Protein 2YFA (pdb70)

Nearest PDB structures (foldseek):
  2yfb-assembly1_A  TM=1.003E+00  e=3.515E-27  Pseudomonas putida KT2440
  8f7n-assembly1_A-2  TM=3.898E-01  e=2.431E-02  Sinorhizobium meliloti
  6ewy-assembly1_A  TM=5.696E-01  e=7.325E-01  Mycobacterium tuberculosis H37Rv
  2yfb-assembly1_A  TM=9.983E-01  e=5.629E-27  Pseudomonas putida KT2440
  8f7n-assembly1_A-2  TM=3.908E-01  e=2.658E-02  Sinorhizobium meli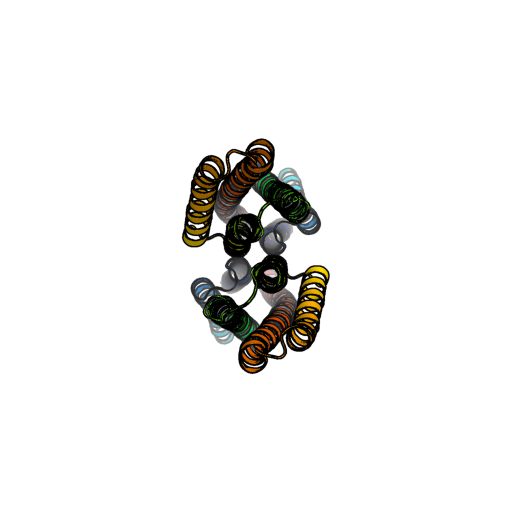loti

B-factor: mean 27.63, std 12.95, range [7.28, 84.02]

Radius of gyration: 29.27 Å; Cα contacts (8 Å, |Δi|>4): 441; chains: 2; bounding box: 97×42×32 Å

Solvent-accessible surface area: 22297 Å² total; per-residue (Å²): 108,90,57,18,42,32,0,29,102,0,42,92,18,9,26,58,1,61,14,2,20,8,67,2,20,32,31,71,0,61,104,113,16,11,62,53,1,84,52,72,4,80,45,0,23,154,26,22,52,120,0,38,94,40,4,158,32,116,105,2,59,139,29,0,37,48,0,16,104,14,5,65,40,5,87,125,6,9,58,114,0,85,95,4,22,55,42,13,60,64,3,100,104,42,5,56,67,14,4,82,147,0,33,110,2,0,62,26,0,10,114,45,2,45,78,115,134,65,58,51,61,65,31,15,54,23,19,35,58,2,4,118,14,32,26,54,9,5,69,3,20,3,48,2,46,15,4,34,28,72,76,40,72,70,47,30,90,38,0,35,153,93,0,66,43,4,12,55,77,6,56,71,11,37,160,94,18,88,95,25,62,84,69,0,59,65,4,11,79,5,2,64,41,5,53,75,1,2,90,104,8,70,75,4,22,50,88,14,80,72,1,68,58,58,2,83,102,21,6,66,33,1,44,125,59,1,64,38,0,36,95,25,12,63,148,176,131,58,30,47,34,0,35,84,0,41,109,16,8,20,48,1,64,16,1,20,9,68,2,22,35,34,75,2,60,102,112,15,10,59,53,0,90,53,72,7,74,49,0,19,150,25,24,54,120,0,40,93,38,5,154,33,115,100,1,59,141,28,0,37,46,0,16,105,15,6,67,40,6,87,131,6,6,60,65,0,83,98,4,23,58,43,16,73,62,3,81,101,40,5,58,68,13,4,85,146,1,45,118,0,1,53,40,0,8,122,54,8,75,72,141,128,62,57,60,58,65,35,10,57,31,25,54,38,1,4,153,14,31,21,54,12,10,64,3,18,4,50,1,45,14,3,31,31,69,72,38,69,73,50,31,89,36,0,34,148,88,0,68,42,5,12,59,70,6,79,80,7,36,192,95,8,99,96,31,71,86,75,0,66,56,7,12,78,4,2,63,40,5,52,70,0,2,90,100,9,71,74,4,22,51,65,16,82,60,0,68,57,68,2,83,102,22,7,68,31,1,30,121,58,1,44,39,0,40,79,32,17,66,144,159

Structure (mmCIF, N/CA/C/O backbone):
data_2YFA
#
_entry.id   2YFA
#
_cell.length_a   226.350
_cell.length_b   45.850
_cell.length_c   51.180
_cell.angle_alpha   90.00
_cell.angle_beta   95.81
_cell.angle_gamma   90.00
#
_symmetry.space_group_name_H-M   'C 1 2 1'
#
loop_
_entity.id
_entity.type
_entity.pdbx_description
1 polymer 'METHYL-ACCEPTING CHEMOTAXIS TRANSDUCER'
2 non-polymer '(2S)-2-hydroxybutanedioic acid'
3 non-polymer 'ACETATE ION'
4 non-polymer 'SULFATE ION'
5 non-polymer 'SODIUM ION'
6 water water
#
loop_
_atom_site.group_PDB
_atom_site.id
_atom_site.type_symbol
_atom_site.label_atom_id
_atom_site.label_alt_id
_atom_site.label_comp_id
_atom_site.label_asym_id
_atom_site.label_entity_id
_atom_site.label_seq_id
_atom_site.pdbx_PDB_ins_code
_atom_site.Cartn_x
_atom_site.Cartn_y
_atom_site.Cartn_z
_atom_site.occupancy
_atom_site.B_iso_or_equiv
_atom_site.auth_seq_id
_atom_site.auth_comp_id
_atom_site.auth_asym_id
_atom_site.auth_atom_id
_atom_site.pdbx_PDB_model_num
ATOM 1 N N . GLY A 1 18 ? -91.283 31.479 4.974 1.00 33.95 47 GLY A N 1
ATOM 2 C CA . GLY A 1 18 ? -90.201 30.875 5.730 1.00 36.89 47 GLY A CA 1
ATOM 3 C C . GLY A 1 18 ? -88.846 31.401 5.299 1.00 34.84 47 GLY A C 1
ATOM 4 O O . GLY A 1 18 ? -87.814 30.787 5.568 1.00 32.45 47 GLY A O 1
ATOM 5 N N . SER A 1 19 ? -88.850 32.551 4.634 1.00 35.76 48 SER A N 1
ATOM 6 C CA . SER A 1 19 ? -87.615 33.132 4.114 1.00 32.15 48 SER A CA 1
ATOM 7 C C . SER A 1 19 ? -86.660 33.559 5.236 1.00 30.16 48 SER A C 1
ATOM 8 O O . SER A 1 19 ? -85.448 33.380 5.132 1.00 29.53 48 SER A O 1
ATOM 11 N N . HIS A 1 20 ? -87.198 34.116 6.314 1.00 30.41 49 HIS A N 1
ATOM 12 C CA . HIS A 1 20 ? -86.352 34.503 7.438 1.00 29.00 49 HIS A CA 1
ATOM 13 C C . HIS A 1 20 ? -85.632 33.290 8.038 1.00 32.51 49 HIS A C 1
ATOM 14 O O . HIS A 1 20 ? -84.489 33.391 8.496 1.00 30.47 49 HIS A O 1
ATOM 21 N N . MET A 1 21 ? -86.283 32.134 8.025 1.00 30.14 50 MET A N 1
ATOM 22 C CA . MET A 1 21 ? -85.628 30.937 8.532 1.00 31.69 50 MET A CA 1
ATOM 23 C C . MET A 1 21 ? -84.445 30.603 7.619 1.00 32.25 50 MET A C 1
ATOM 24 O O . MET A 1 21 ? -83.380 30.193 8.080 1.00 29.00 50 MET A O 1
ATOM 29 N N . GLY A 1 22 ? -84.644 30.802 6.320 1.00 30.32 51 GLY A N 1
ATOM 30 C CA . GLY A 1 22 ? -83.581 30.663 5.349 1.00 30.13 51 GLY A CA 1
ATOM 31 C C . GLY A 1 22 ? -82.438 31.621 5.647 1.00 31.42 51 GLY A C 1
ATOM 32 O O . GLY A 1 22 ? -81.281 31.210 5.675 1.00 25.89 51 GLY A O 1
ATOM 33 N N . ASP A 1 23 ? -82.762 32.894 5.879 1.00 25.33 52 ASP A N 1
ATOM 34 C CA . ASP A 1 23 ? -81.741 33.905 6.180 1.00 26.88 52 ASP A CA 1
ATOM 35 C C . ASP A 1 23 ? -80.847 33.472 7.343 1.00 26.66 52 ASP A C 1
ATOM 36 O O . ASP A 1 23 ? -79.623 33.646 7.304 1.00 26.56 52 ASP A O 1
ATOM 41 N N . ILE A 1 24 ? -81.462 32.912 8.377 1.00 27.37 53 ILE A N 1
ATOM 42 C CA . ILE A 1 24 ? -80.714 32.445 9.532 1.00 26.44 53 ILE A CA 1
ATOM 43 C C . ILE A 1 24 ? -79.836 31.249 9.166 1.00 28.07 53 ILE A C 1
ATOM 44 O O . ILE A 1 24 ? -78.740 31.080 9.711 1.00 23.57 53 ILE A O 1
ATOM 49 N N . GLY A 1 25 ? -80.314 30.413 8.251 1.00 26.72 54 GLY A N 1
ATOM 50 C CA . GLY A 1 25 ? -79.485 29.348 7.708 1.00 27.07 54 GLY A CA 1
ATOM 51 C C . GLY A 1 25 ? -78.195 29.895 7.131 1.00 25.07 54 GLY A C 1
ATOM 52 O O . GLY A 1 25 ? -77.110 29.402 7.443 1.00 28.25 54 GLY A O 1
ATOM 53 N N . GLN A 1 26 ? -78.317 30.917 6.291 1.00 22.35 55 GLN A N 1
ATOM 54 C CA . GLN A 1 26 ? -77.166 31.564 5.678 1.00 22.37 55 GLN A CA 1
ATOM 55 C C . GLN A 1 26 ? -76.207 32.101 6.738 1.00 25.86 55 GLN A C 1
ATOM 56 O O . GLN A 1 26 ? -74.992 31.948 6.612 1.00 24.68 55 GLN A O 1
ATOM 62 N N . LEU A 1 27 ? -76.759 32.729 7.775 1.00 21.41 56 LEU A N 1
ATOM 63 C CA . LEU A 1 27 ? -75.954 33.256 8.875 1.00 21.81 56 LEU A CA 1
ATOM 64 C C . LEU A 1 27 ? -75.154 32.152 9.591 1.00 24.64 56 LEU A C 1
ATOM 65 O O . LEU A 1 27 ? -73.933 32.275 9.776 1.00 22.24 56 LEU A O 1
ATOM 70 N N . ASN A 1 28 ? -75.842 31.088 10.001 1.00 24.89 57 ASN A N 1
ATOM 71 C CA . ASN A 1 28 ? -75.196 29.970 10.705 1.00 28.36 57 ASN A CA 1
ATOM 72 C C . ASN A 1 28 ? -74.118 29.268 9.877 1.00 27.16 57 ASN A C 1
ATOM 73 O O . ASN A 1 28 ? -73.141 28.749 10.420 1.00 21.60 57 ASN A O 1
ATOM 78 N N . LYS A 1 29 ? -74.310 29.242 8.561 1.00 25.21 58 LYS A N 1
ATOM 79 C CA . LYS A 1 29 ? -73.304 28.711 7.650 1.00 27.00 58 LYS A CA 1
ATOM 80 C C . LYS A 1 29 ? -72.101 29.632 7.608 1.00 23.80 58 LYS A C 1
ATOM 81 O O . LYS A 1 29 ? -70.950 29.185 7.603 1.00 18.72 58 LYS A O 1
ATOM 87 N N . ASP A 1 30 ? -72.382 30.929 7.586 1.00 22.33 59 ASP A N 1
ATOM 88 C CA . ASP A 1 30 ? -71.340 31.939 7.592 1.00 21.22 59 ASP A CA 1
ATOM 89 C C . ASP A 1 30 ? -70.503 31.836 8.862 1.00 17.54 59 ASP A C 1
ATOM 90 O O . ASP A 1 30 ? -69.305 32.108 8.833 1.00 17.21 59 ASP A O 1
ATOM 95 N N . LEU A 1 31 ? -71.145 31.462 9.965 1.00 18.34 60 LEU A N 1
ATOM 96 C CA . LEU A 1 31 ? -70.455 31.321 11.246 1.00 21.38 60 LEU A CA 1
ATOM 97 C C . LEU A 1 31 ? -69.494 30.124 11.213 1.00 18.86 60 LEU A C 1
ATOM 98 O O . LEU A 1 31 ? -68.287 30.261 11.456 1.00 13.73 60 LEU A O 1
ATOM 103 N N . THR A 1 32 ? -70.031 28.949 10.905 1.00 22.00 61 THR A N 1
ATOM 104 C CA . THR A 1 32 ? -69.177 27.777 10.725 1.00 16.71 61 THR A CA 1
ATOM 105 C C . THR A 1 32 ? -67.997 28.120 9.833 1.00 15.50 61 THR A C 1
ATOM 106 O O . THR A 1 32 ? -66.835 27.844 10.175 1.00 14.85 61 THR A O 1
ATOM 110 N N . ASP A 1 33 ? -68.273 28.767 8.708 1.00 16.79 62 ASP A N 1
ATOM 111 C CA . ASP A 1 33 ? -67.209 29.089 7.764 1.00 15.50 62 ASP A CA 1
ATOM 112 C C . ASP A 1 33 ? -66.144 29.990 8.362 1.00 17.19 62 ASP A C 1
ATOM 113 O O . ASP A 1 33 ? -64.956 29.853 8.051 1.00 13.54 62 ASP A O 1
ATOM 118 N N . LEU A 1 34 ? -66.561 30.913 9.225 1.00 14.58 63 LEU A N 1
ATOM 119 C CA . LEU A 1 34 ? -65.599 31.788 9.882 1.00 13.09 63 LEU A CA 1
ATOM 120 C C . LEU A 1 34 ? -64.738 30.997 10.877 1.00 9.45 63 LEU A C 1
ATOM 121 O O . LEU A 1 34 ? -63.532 31.178 10.940 1.00 9.69 63 LEU A O 1
ATOM 126 N N . ARG A 1 35 ? -65.381 30.149 11.667 1.00 10.61 64 ARG A N 1
ATOM 127 C CA . ARG A 1 35 ? -64.675 29.326 12.639 1.00 9.97 64 ARG A CA 1
ATOM 128 C C . ARG A 1 35 ? -63.667 28.420 11.944 1.00 9.49 64 ARG A C 1
ATOM 129 O O . ARG A 1 35 ? -62.517 28.326 12.361 1.00 9.36 64 ARG A O 1
ATOM 137 N N . ILE A 1 36 ? -64.088 27.770 10.861 1.00 9.35 65 ILE A N 1
ATOM 138 C CA . ILE A 1 36 ? -63.140 26.951 10.095 1.00 9.77 65 ILE A CA 1
ATOM 139 C C . ILE A 1 36 ? -61.966 27.781 9.566 1.00 10.65 65 ILE A C 1
ATOM 140 O O . ILE A 1 36 ? -60.790 27.401 9.685 1.00 9.04 65 ILE A O 1
ATOM 145 N N . ALA A 1 37 ? -62.271 28.941 8.993 1.00 8.92 66 ALA A N 1
ATOM 146 C CA . ALA A 1 37 ? -61.233 29.824 8.469 1.00 11.00 66 ALA A CA 1
ATOM 147 C C . ALA A 1 37 ? -60.217 30.273 9.516 1.00 8.92 66 ALA A C 1
ATOM 148 O O . ALA A 1 37 ? -58.993 30.304 9.260 1.00 9.67 66 ALA A O 1
ATOM 150 N N . ARG A 1 38 ? -60.701 30.666 10.694 1.00 11.13 67 ARG A N 1
ATOM 151 C CA . ARG A 1 38 ? -59.773 31.089 11.734 1.00 9.23 67 ARG A CA 1
ATOM 152 C C . ARG A 1 38 ? -58.821 29.969 12.191 1.00 10.16 67 ARG A C 1
ATOM 153 O O . ARG A 1 38 ? -57.680 30.241 12.502 1.00 11.24 67 ARG A O 1
ATOM 161 N N . LEU A 1 39 ? -59.296 28.727 12.261 1.00 8.49 68 LEU A N 1
ATOM 162 C CA . LEU A 1 39 ? -58.422 27.606 12.591 1.00 9.76 68 LEU A CA 1
ATOM 163 C C . LEU A 1 39 ? -57.425 27.340 11.462 1.00 8.83 68 LEU A C 1
ATOM 164 O O . LEU A 1 39 ? -56.266 27.026 11.712 1.00 9.61 68 LEU A O 1
ATOM 169 N N . GLN A 1 40 ? -57.870 27.478 10.215 1.00 11.85 69 GLN A N 1
ATOM 170 C CA . GLN A 1 40 ? -56.947 27.349 9.083 1.00 10.92 69 GLN A CA 1
ATOM 171 C C . GLN A 1 40 ? -55.830 28.379 9.176 1.00 13.47 69 GLN A C 1
ATOM 172 O O . GLN A 1 40 ? -54.673 28.096 8.850 1.00 11.98 69 GLN A O 1
ATOM 178 N N . TYR A 1 41 ? -56.191 29.579 9.629 1.00 11.87 70 TYR A N 1
ATOM 179 C CA . TYR A 1 41 ? -55.244 30.668 9.790 1.00 12.35 70 TYR A CA 1
ATOM 180 C C . TYR A 1 41 ? -54.127 30.264 10.745 1.00 12.46 70 TYR A C 1
ATOM 181 O O . TYR A 1 41 ? -52.958 30.522 10.474 1.00 10.67 70 TYR A O 1
ATOM 190 N N . MET A 1 42 ? -54.469 29.583 11.843 1.00 8.44 71 MET A N 1
ATOM 191 C CA . MET A 1 42 ? -53.453 29.172 12.805 1.00 12.23 71 MET A CA 1
ATOM 192 C C . MET A 1 42 ? -52.590 28.048 12.250 1.00 12.51 71 MET A C 1
ATOM 193 O O . MET A 1 42 ? -51.368 27.988 12.474 1.00 11.88 71 MET A O 1
ATOM 198 N N . ILE A 1 43 ? -53.233 27.155 11.514 1.00 11.16 72 ILE A N 1
ATOM 199 C CA . ILE A 1 43 ? -52.512 26.042 10.889 1.00 10.74 72 ILE A CA 1
ATOM 200 C C . ILE A 1 43 ? -51.451 26.549 9.927 1.00 14.58 72 ILE A C 1
ATOM 201 O O . ILE A 1 43 ? -50.356 25.978 9.815 1.00 17.34 72 ILE A O 1
ATOM 206 N N . ALA A 1 44 ? -51.790 27.628 9.235 1.00 11.97 73 ALA A N 1
ATOM 207 C CA . ALA A 1 44 ? -50.889 28.287 8.299 1.00 16.33 73 ALA A CA 1
ATOM 208 C C . ALA A 1 44 ? -49.886 29.203 9.008 1.00 18.71 73 ALA A C 1
ATOM 209 O O . ALA A 1 44 ? -49.359 30.151 8.415 1.00 17.90 73 ALA A O 1
ATOM 211 N N . ASN A 1 45 ? -49.610 28.903 10.274 1.00 17.14 74 ASN A N 1
ATOM 212 C CA . ASN A 1 45 ? -48.651 29.680 11.060 1.00 21.32 74 ASN A CA 1
ATOM 213 C C . ASN A 1 45 ? -48.939 31.180 10.981 1.00 16.71 74 ASN A C 1
ATOM 214 O O . ASN A 1 45 ? -48.034 32.017 11.014 1.00 19.65 74 ASN A O 1
ATOM 219 N N . GLY A 1 46 ? -50.224 31.496 10.886 1.00 17.13 75 GLY A N 1
ATOM 220 C CA . GLY A 1 46 ? -50.717 32.855 10.965 1.00 14.81 75 GLY A CA 1
ATOM 221 C C . GLY A 1 46 ? -50.272 33.683 9.771 1.00 14.57 75 GLY A C 1
ATOM 222 O O . GLY A 1 46 ? -50.082 34.877 9.901 1.00 19.45 75 GLY A O 1
ATOM 223 N N . ASP A 1 47 ? -50.098 33.068 8.608 1.00 15.79 76 ASP A N 1
ATOM 224 C CA . ASP A 1 47 ? -49.512 33.845 7.503 1.00 18.53 76 ASP A CA 1
ATOM 225 C C . ASP A 1 47 ? -50.489 34.842 6.890 1.00 18.48 76 ASP A C 1
ATOM 226 O O . ASP A 1 47 ? -51.705 34.749 7.088 1.00 17.43 76 ASP A O 1
ATOM 231 N N . ASP A 1 48 ? -49.948 35.817 6.160 1.00 22.85 77 ASP A N 1
ATOM 232 C CA . ASP A 1 48 ? -50.743 36.940 5.660 1.00 20.66 77 ASP A CA 1
ATOM 233 C C . ASP A 1 48 ? -51.822 36.514 4.665 1.00 17.54 77 ASP A C 1
ATOM 234 O O . ASP A 1 48 ? -52.894 37.122 4.583 1.00 17.60 77 ASP A O 1
ATOM 239 N N . THR A 1 49 ? -51.542 35.470 3.896 1.00 18.21 78 THR A N 1
ATOM 240 C CA . THR A 1 49 ? -52.521 34.962 2.949 1.00 15.04 78 THR A CA 1
ATOM 241 C C . THR A 1 49 ? -53.744 34.388 3.658 1.00 18.83 78 THR A C 1
ATOM 242 O O . THR A 1 49 ? -54.891 34.679 3.297 1.00 17.48 78 THR A O 1
ATOM 246 N N . ALA A 1 50 ? -53.506 33.566 4.673 1.00 15.11 79 ALA A N 1
ATOM 247 C CA . ALA A 1 50 ? -54.613 32.987 5.412 1.00 16.95 79 ALA A CA 1
ATOM 248 C C . ALA A 1 50 ? -55.348 34.066 6.204 1.00 17.46 79 ALA A C 1
ATOM 249 O O . ALA A 1 50 ? -56.559 33.995 6.357 1.00 22.94 79 ALA A O 1
ATOM 251 N N . ALA A 1 51 ? -54.618 35.065 6.692 1.00 20.25 80 ALA A N 1
ATOM 252 C CA . ALA A 1 51 ? -55.246 36.171 7.427 1.00 23.03 80 ALA A CA 1
ATOM 253 C C . ALA A 1 51 ? -56.262 36.870 6.544 1.00 22.68 80 ALA A C 1
ATOM 254 O O . ALA A 1 51 ? -57.366 37.206 6.980 1.00 26.68 80 ALA A O 1
ATOM 256 N N . ALA A 1 52 ? -55.894 37.070 5.285 1.00 25.63 81 ALA A N 1
ATOM 257 C CA . ALA A 1 52 ? -56.819 37.653 4.323 1.00 25.40 81 ALA A CA 1
ATOM 258 C C . ALA A 1 52 ? -58.108 36.823 4.221 1.00 26.70 81 ALA A C 1
ATOM 259 O O . ALA A 1 52 ? -59.219 37.372 4.256 1.00 26.59 81 ALA A O 1
ATOM 261 N N . ASN A 1 53 ? -57.973 35.502 4.126 1.00 25.46 82 ASN A N 1
ATOM 262 C CA . ASN A 1 53 ? -59.147 34.631 4.011 1.00 21.66 82 ASN A CA 1
ATOM 263 C C . ASN A 1 53 ? -60.072 34.698 5.232 1.00 20.36 82 ASN A C 1
ATOM 264 O O . ASN A 1 53 ? -61.299 34.655 5.106 1.00 22.14 82 ASN A O 1
ATOM 269 N N . THR A 1 54 ? -59.469 34.759 6.410 1.00 19.92 83 THR A N 1
ATOM 270 C CA . THR A 1 54 ? -60.228 34.822 7.652 1.00 19.76 83 THR A CA 1
ATOM 271 C C . THR A 1 54 ? -60.985 36.149 7.718 1.00 19.85 83 THR A C 1
ATOM 272 O O . THR A 1 54 ? -62.180 36.191 8.008 1.00 19.52 83 THR A O 1
ATOM 276 N N . LEU A 1 55 ? -60.279 37.229 7.419 1.00 23.71 84 LEU A N 1
ATOM 277 C CA . LEU A 1 55 ? -60.891 38.555 7.388 1.00 22.48 84 LEU A CA 1
ATOM 278 C C . LEU A 1 55 ? -62.097 38.558 6.466 1.00 21.75 84 LEU A C 1
ATOM 279 O O . LEU A 1 55 ? -63.127 39.150 6.780 1.00 23.59 84 LEU A O 1
ATOM 284 N N . ALA A 1 56 ? -61.982 37.849 5.347 1.00 22.68 85 ALA A N 1
ATOM 285 C CA . ALA A 1 56 ? -63.081 37.691 4.404 1.00 20.06 85 ALA A CA 1
ATOM 286 C C . ALA A 1 56 ? -64.283 36.951 4.974 1.00 22.65 85 ALA A C 1
ATOM 287 O O . ALA A 1 56 ? -65.415 37.378 4.780 1.00 22.11 85 ALA A O 1
ATOM 289 N N . LYS A 1 57 ? -64.055 35.813 5.631 1.00 18.80 86 LYS A N 1
ATOM 290 C CA . LYS A 1 57 ? -65.155 35.068 6.233 1.00 18.43 86 LYS A CA 1
ATOM 291 C C . LYS A 1 57 ? -65.825 35.868 7.360 1.00 18.56 86 LYS A C 1
ATOM 292 O O . LYS A 1 57 ? -67.035 35.753 7.595 1.00 17.96 86 LYS A O 1
ATOM 298 N N . LEU A 1 58 ? -65.022 36.661 8.057 1.00 18.46 87 LEU A N 1
ATOM 299 C CA . LEU A 1 58 ? -65.525 37.519 9.122 1.00 17.08 87 LEU A CA 1
ATOM 300 C C . LEU A 1 58 ? -66.415 38.620 8.544 1.00 19.87 87 LEU A C 1
ATOM 301 O O . LEU A 1 58 ? -67.468 38.956 9.098 1.00 22.42 87 LEU A O 1
ATOM 306 N N . ASP A 1 59 ? -65.990 39.183 7.424 1.00 25.12 88 ASP A N 1
ATOM 307 C CA . ASP A 1 59 ? -66.763 40.241 6.783 1.00 25.02 88 ASP A CA 1
ATOM 308 C C . ASP A 1 59 ? -68.072 39.712 6.222 1.00 28.21 88 ASP A C 1
ATOM 309 O O . ASP A 1 59 ? -69.103 40.387 6.285 1.00 25.84 88 ASP A O 1
ATOM 314 N N . ALA A 1 60 ? -68.035 38.498 5.682 1.00 26.18 89 ALA A N 1
ATOM 315 C CA . ALA A 1 60 ? -69.240 37.873 5.159 1.00 24.78 89 ALA A CA 1
ATOM 316 C C . ALA A 1 60 ? -70.237 37.664 6.281 1.00 24.92 89 ALA A C 1
ATOM 317 O O . ALA A 1 60 ? -71.434 37.897 6.119 1.00 24.19 89 ALA A O 1
ATOM 319 N N . PHE A 1 61 ? -69.739 37.231 7.434 1.00 23.14 90 PHE A N 1
ATOM 320 C CA . PHE A 1 61 ? -70.602 36.980 8.578 1.00 23.34 90 PHE A CA 1
ATOM 321 C C . PHE A 1 61 ? -71.148 38.303 9.130 1.00 22.68 90 PHE A C 1
ATOM 322 O O . PHE A 1 61 ? -72.342 38.427 9.408 1.00 23.66 90 PHE A O 1
ATOM 330 N N . SER A 1 62 ? -70.270 39.290 9.267 1.00 20.65 91 SER A N 1
ATOM 331 C CA . SER A 1 62 ? -70.678 40.614 9.731 1.00 22.29 91 SER A CA 1
ATOM 332 C C . SER A 1 62 ? -71.707 41.255 8.788 1.00 24.21 91 SER A C 1
ATOM 333 O O . SER A 1 62 ? -72.694 41.836 9.246 1.00 23.07 91 SER A O 1
ATOM 336 N N . LYS A 1 63 ? -71.475 41.151 7.479 1.00 23.77 92 LYS A N 1
ATOM 337 C CA . LYS A 1 63 ? -72.379 41.744 6.487 1.00 23.28 92 LYS A CA 1
ATOM 338 C C . LYS A 1 63 ? -73.768 41.142 6.611 1.00 24.68 92 LYS A C 1
ATOM 339 O O . LYS A 1 63 ? -74.776 41.841 6.502 1.00 24.62 92 LYS A O 1
ATOM 345 N N . GLN A 1 64 ? -73.821 39.834 6.829 1.00 22.11 93 GLN A N 1
ATOM 346 C CA . GLN A 1 64 ? -75.101 39.146 6.962 1.00 20.77 93 GLN A CA 1
ATOM 347 C C . GLN A 1 64 ? -75.806 39.528 8.267 1.00 22.96 93 GLN A C 1
ATOM 348 O O . GLN A 1 64 ? -77.030 39.676 8.292 1.00 24.65 93 GLN A O 1
ATOM 354 N N . GLN A 1 65 ? -75.046 39.700 9.345 1.00 19.80 94 GLN A N 1
ATOM 355 C CA . GLN A 1 65 ? -75.638 40.184 10.601 1.00 23.77 94 GLN A CA 1
ATOM 356 C C . GLN A 1 65 ? -76.277 41.549 10.348 1.00 22.60 94 GLN A C 1
ATOM 357 O O . GLN A 1 65 ? -77.424 41.792 10.714 1.00 23.73 94 GLN A O 1
ATOM 363 N N . ALA A 1 66 ? -75.515 42.437 9.716 1.00 23.19 95 ALA A N 1
ATOM 364 C CA . ALA A 1 66 ? -75.985 43.792 9.426 1.00 23.06 95 ALA A CA 1
ATOM 365 C C . ALA A 1 66 ? -77.192 43.777 8.493 1.00 24.55 95 ALA A C 1
ATOM 366 O O . ALA A 1 66 ? -78.155 44.519 8.699 1.00 31.40 95 ALA A O 1
ATOM 368 N N . TYR A 1 67 ? -77.147 42.926 7.476 1.00 25.65 96 TYR A N 1
ATOM 369 C CA . TYR A 1 67 ? -78.271 42.774 6.550 1.00 23.86 96 TYR A CA 1
ATOM 370 C C . TYR A 1 67 ? -79.545 42.363 7.286 1.00 25.07 96 TYR A C 1
ATOM 371 O O . TYR A 1 67 ? -80.585 43.014 7.145 1.00 23.83 96 TYR A O 1
ATOM 380 N N . LEU A 1 68 ? -79.471 41.307 8.093 1.00 21.92 97 LEU A N 1
ATOM 381 C CA . LEU A 1 68 ? -80.662 40.845 8.810 1.00 23.19 97 LEU A CA 1
ATOM 382 C C . LEU A 1 68 ? -81.144 41.847 9.861 1.00 22.47 97 LEU A C 1
ATOM 383 O O . LEU A 1 68 ? -82.327 41.878 10.196 1.00 21.19 97 LEU A O 1
ATOM 388 N N . ALA A 1 69 ? -80.225 42.653 10.388 1.00 24.59 98 ALA A N 1
ATOM 389 C CA . ALA A 1 69 ? -80.605 43.688 11.357 1.00 21.76 98 ALA A CA 1
ATOM 390 C C . ALA A 1 69 ? -81.549 44.703 10.731 1.00 22.83 98 ALA A C 1
ATOM 391 O O . ALA A 1 69 ? -82.339 45.347 11.431 1.00 24.43 98 ALA A O 1
ATOM 393 N N . THR A 1 70 ? -81.481 44.842 9.409 1.00 23.84 99 THR A N 1
ATOM 394 C CA . THR A 1 70 ? -82.399 45.736 8.722 1.00 24.33 99 THR A CA 1
ATOM 395 C C . THR A 1 70 ? -83.720 45.073 8.335 1.00 25.78 99 THR A C 1
ATOM 396 O O . THR A 1 70 ? -84.724 45.764 8.176 1.00 28.32 99 THR A O 1
ATOM 400 N N . THR A 1 71 ? -83.725 43.749 8.176 1.00 23.34 100 THR A N 1
ATOM 401 C CA . THR A 1 71 ? -84.901 43.067 7.613 1.00 25.08 100 THR A CA 1
ATOM 402 C C . THR A 1 71 ? -85.771 42.340 8.635 1.00 26.58 100 THR A C 1
ATOM 403 O O . THR A 1 71 ? -86.976 42.190 8.428 1.00 28.29 100 THR A O 1
ATOM 407 N N . PHE A 1 72 ? -85.178 41.880 9.729 1.00 23.96 101 PHE A N 1
ATOM 408 C CA . PHE A 1 72 ? -85.989 41.303 10.798 1.00 22.69 101 PHE A CA 1
ATOM 409 C C . PHE A 1 72 ? -86.699 42.433 11.527 1.00 26.72 101 PHE A C 1
ATOM 410 O O . PHE A 1 72 ? -86.152 43.524 11.678 1.00 28.95 101 PHE A O 1
ATOM 418 N N . LYS A 1 73 ? -87.912 42.162 11.982 1.00 24.09 102 LYS A N 1
ATOM 419 C CA . LYS A 1 73 ? -88.787 43.214 12.472 1.00 24.61 102 LYS A CA 1
ATOM 420 C C . LYS A 1 73 ? -89.172 43.047 13.943 1.00 25.48 102 LYS A C 1
ATOM 421 O O . LYS A 1 73 ? -89.386 44.029 14.641 1.00 22.06 102 LYS A O 1
ATOM 427 N N . SER A 1 74 ? -89.268 41.811 14.416 1.00 24.95 103 SER A N 1
ATOM 428 C CA . SER A 1 74 ? -89.716 41.595 15.792 1.00 25.19 103 SER A CA 1
ATOM 429 C C . SER A 1 74 ? -88.665 42.052 16.807 1.00 26.60 103 SER A C 1
ATOM 430 O O . SER A 1 74 ? -87.474 41.792 16.642 1.00 25.47 103 SER A O 1
ATOM 433 N N . PRO A 1 75 ? -89.109 42.733 17.871 1.00 25.29 104 PRO A N 1
ATOM 434 C CA . PRO A 1 75 ? -88.161 43.272 18.848 1.00 27.25 104 PRO A CA 1
ATOM 435 C C . PRO A 1 75 ? -87.198 42.227 19.400 1.00 23.79 104 PRO A C 1
ATOM 436 O O . PRO A 1 75 ? -86.015 42.532 19.560 1.00 25.61 104 PRO A O 1
ATOM 440 N N . GLU A 1 76 ? -87.664 41.019 19.686 1.00 22.28 105 GLU A N 1
ATOM 441 C CA . GLU A 1 76 ? -86.745 40.068 20.293 1.00 27.21 105 GLU A CA 1
ATOM 442 C C . GLU A 1 76 ? -85.701 39.586 19.287 1.00 23.66 105 GLU A C 1
ATOM 443 O O . GLU A 1 76 ? -84.572 39.285 19.662 1.00 22.60 105 GLU A O 1
ATOM 449 N N . ASN A 1 77 ? -86.070 39.543 18.011 1.00 22.59 106 ASN A N 1
ATOM 450 C CA . ASN A 1 77 ? -85.119 39.177 16.963 1.00 21.26 106 ASN A CA 1
ATOM 451 C C . ASN A 1 77 ? -84.113 40.291 16.690 1.00 21.01 106 ASN A C 1
ATOM 452 O O . ASN A 1 77 ? -82.927 40.034 16.523 1.00 20.44 106 ASN A O 1
ATOM 457 N N . VAL A 1 78 ? -84.588 41.530 16.635 1.00 21.42 107 VAL A N 1
ATOM 458 C CA . VAL A 1 78 ? -83.692 42.642 16.355 1.00 20.73 107 VAL A CA 1
ATOM 459 C C . VAL A 1 78 ? -82.674 42.763 17.490 1.00 20.08 107 VAL A C 1
ATOM 460 O O . VAL A 1 78 ? -81.515 43.118 17.250 1.00 19.33 107 VAL A O 1
ATOM 464 N N . LYS A 1 79 ? -83.104 42.436 18.711 1.00 20.08 108 LYS A N 1
ATOM 465 C CA . LYS A 1 79 ? -82.227 42.502 19.874 1.00 24.03 108 LYS A CA 1
ATOM 466 C C . LYS A 1 79 ? -81.184 41.403 19.855 1.00 21.47 108 LYS A C 1
ATOM 467 O O . LYS A 1 79 ? -80.005 41.642 20.133 1.00 20.35 108 LYS A O 1
ATOM 473 N N . LEU A 1 80 ? -81.622 40.190 19.550 1.00 20.09 109 LEU A N 1
ATOM 474 C CA . LEU A 1 80 ? -80.690 39.080 19.416 1.00 19.01 109 LEU A CA 1
ATOM 475 C C . LEU A 1 80 ? -79.650 39.399 18.345 1.00 19.03 109 LEU A C 1
ATOM 476 O O . LEU A 1 80 ? -78.463 39.135 18.527 1.00 22.14 109 LEU A O 1
ATOM 481 N N . LEU A 1 81 ? -80.091 39.979 17.234 1.00 18.78 110 LEU A N 1
ATOM 482 C CA . LEU A 1 81 ? -79.156 40.407 16.196 1.00 20.16 110 LEU A CA 1
ATOM 483 C C . LEU A 1 81 ? -78.208 41.495 16.686 1.00 19.57 110 LEU A C 1
ATOM 484 O O . LEU A 1 81 ? -77.044 41.515 16.306 1.00 18.36 110 LEU A O 1
ATOM 489 N N . GLY A 1 82 ? -78.712 42.394 17.528 1.00 19.30 111 GLY A N 1
ATOM 490 C CA . GLY A 1 82 ? -77.870 43.388 18.165 1.00 16.24 111 GLY A CA 1
ATOM 491 C C . GLY A 1 82 ? -76.814 42.745 19.045 1.00 19.15 111 GLY A C 1
ATOM 492 O O . GLY A 1 82 ? -75.643 43.139 19.019 1.00 17.36 111 GLY A O 1
ATOM 493 N N . GLU A 1 83 ? -77.220 41.752 19.831 1.00 17.96 112 GLU A N 1
ATOM 494 C CA . GLU A 1 83 ? -76.272 41.038 20.680 1.00 17.42 112 GLU A CA 1
ATOM 495 C C . GLU A 1 83 ? -75.217 40.332 19.831 1.00 19.75 112 GLU A C 1
ATOM 496 O O . GLU A 1 83 ? -74.019 40.456 20.082 1.00 17.12 112 GLU A O 1
ATOM 502 N N . LEU A 1 84 ? -75.661 39.616 18.803 1.00 19.48 113 LEU A N 1
ATOM 503 C CA . LEU A 1 84 ? -74.727 38.991 17.871 1.00 20.32 113 LEU A CA 1
ATOM 504 C C . LEU A 1 84 ? -73.741 40.009 17.302 1.00 20.93 113 LEU A C 1
ATOM 505 O O . LEU A 1 84 ? -72.536 39.751 17.232 1.00 20.22 113 LEU A O 1
ATOM 510 N N . GLY A 1 85 ? -74.248 41.169 16.897 1.00 16.07 114 GLY A N 1
ATOM 511 C CA . GLY A 1 85 ? -73.392 42.244 16.414 1.00 17.76 114 GLY A CA 1
ATOM 512 C C . GLY A 1 85 ? -72.347 42.686 17.432 1.00 19.02 114 GLY A C 1
ATOM 513 O O . GLY A 1 85 ? -71.194 42.959 17.068 1.00 17.75 114 GLY A O 1
ATOM 514 N N . ASP A 1 86 ? -72.735 42.765 18.704 1.00 20.44 115 ASP A N 1
ATOM 515 C CA . ASP A 1 86 ? -71.774 43.119 19.763 1.00 20.14 115 ASP A CA 1
ATOM 516 C C . ASP A 1 86 ? -70.637 42.104 19.888 1.00 20.68 115 ASP A C 1
ATOM 517 O O . ASP A 1 86 ? -69.473 42.464 20.050 1.00 18.31 115 ASP A O 1
ATOM 522 N N . THR A 1 87 ? -70.976 40.828 19.820 1.00 17.98 116 THR A N 1
ATOM 523 C CA . THR A 1 87 ? -69.944 39.797 19.905 1.00 20.18 116 THR A CA 1
ATOM 524 C C . THR A 1 87 ? -69.034 39.804 18.672 1.00 20.14 116 THR A C 1
ATOM 525 O O . THR A 1 87 ? -67.823 39.552 18.766 1.00 18.54 116 THR A O 1
ATOM 529 N N . ILE A 1 88 ? -69.621 40.087 17.517 1.00 19.24 117 ILE A N 1
ATOM 530 C CA . ILE A 1 88 ? -68.841 40.241 16.293 1.00 17.01 117 ILE A CA 1
ATOM 531 C C . ILE A 1 88 ? -67.835 41.381 16.427 1.00 20.62 117 ILE A C 1
ATOM 532 O O . ILE A 1 88 ? -66.688 41.248 16.019 1.00 17.34 117 ILE A O 1
ATOM 537 N N . SER A 1 89 ? -68.251 42.490 17.034 1.00 18.62 118 SER A N 1
ATOM 538 C CA . SER A 1 89 ? -67.313 43.566 17.340 1.00 22.46 118 SER A CA 1
ATOM 539 C C . SER A 1 89 ? -66.173 43.120 18.267 1.00 18.27 118 SER A C 1
ATOM 540 O O . SER A 1 89 ? -65.019 43.513 18.077 1.00 21.83 118 SER A O 1
ATOM 543 N N . ALA A 1 90 ? -66.490 42.313 19.273 1.00 18.45 119 ALA A N 1
ATOM 544 C CA . ALA A 1 90 ? -65.468 41.825 20.198 1.00 19.23 119 ALA A CA 1
ATOM 545 C C . ALA A 1 90 ? -64.538 40.836 19.492 1.00 19.06 119 ALA A C 1
ATOM 546 O O . ALA A 1 90 ? -63.319 40.861 19.661 1.00 18.94 119 ALA A O 1
ATOM 548 N N . TYR A 1 91 ? -65.135 39.970 18.689 1.00 19.56 120 TYR A N 1
ATOM 549 C CA . TYR A 1 91 ? -64.369 39.012 17.905 1.00 19.59 120 TYR A CA 1
ATOM 550 C C . TYR A 1 91 ? -63.377 39.718 16.971 1.00 17.80 120 TYR A C 1
ATOM 551 O O . TYR A 1 91 ? -62.224 39.304 16.872 1.00 15.84 120 TYR A O 1
ATOM 560 N N . LYS A 1 92 ? -63.803 40.793 16.301 1.00 17.82 121 LYS A N 1
ATOM 561 C CA . LYS A 1 92 ? -62.891 41.524 15.412 1.00 19.04 121 LYS A CA 1
ATOM 562 C C . LYS A 1 92 ? -61.679 42.049 16.165 1.00 20.17 121 LYS A C 1
ATOM 563 O O . LYS A 1 92 ? -60.576 42.083 15.631 1.00 17.25 121 LYS A O 1
ATOM 569 N N . LEU A 1 93 ? -61.890 42.465 17.409 1.00 17.67 122 LEU A N 1
ATOM 570 C CA . LEU A 1 93 ? -60.792 42.973 18.232 1.00 18.26 122 LEU A CA 1
ATOM 571 C C . LEU A 1 93 ? -59.839 41.856 18.683 1.00 15.95 122 LEU A C 1
ATOM 572 O O . LEU A 1 93 ? -58.610 42.027 18.715 1.00 15.26 122 LEU A O 1
ATOM 577 N N . SER A 1 94 ? -60.406 40.719 19.060 1.00 16.85 123 SER A N 1
ATOM 578 C CA . SER A 1 94 ? -59.588 39.573 19.427 1.00 14.76 123 SER A CA 1
ATOM 579 C C . SER A 1 94 ? -58.797 39.068 18.222 1.00 16.10 123 SER A C 1
ATOM 580 O O . SER A 1 94 ? -57.617 38.718 18.346 1.00 15.41 123 SER A O 1
ATOM 583 N N . LEU A 1 95 ? -59.435 39.055 17.056 1.00 12.26 124 LEU A N 1
ATOM 584 C CA . LEU A 1 95 ? -58.763 38.587 15.845 1.00 18.08 124 LEU A CA 1
ATOM 585 C C . LEU A 1 95 ? -57.628 39.544 15.482 1.00 19.41 124 LEU A C 1
ATOM 586 O O . LEU A 1 95 ? -56.532 39.113 15.115 1.00 12.81 124 LEU A O 1
ATOM 591 N N . ASN A 1 96 ? -57.876 40.850 15.615 1.00 16.64 125 ASN A N 1
ATOM 592 C CA . ASN A 1 96 ? -56.798 41.824 15.443 1.00 17.31 125 ASN A CA 1
ATOM 593 C C . ASN A 1 96 ? -55.611 41.566 16.374 1.00 15.22 125 ASN A C 1
ATOM 594 O O . ASN A 1 96 ? -54.461 41.736 15.990 1.00 16.06 125 ASN A O 1
ATOM 599 N N . LYS A 1 97 ? -55.886 41.177 17.616 1.00 16.80 126 LYS A N 1
ATOM 600 C CA . LYS A 1 97 ? -54.807 40.925 18.567 1.00 17.67 126 LYS A CA 1
ATOM 601 C C . LYS A 1 97 ? -54.015 39.696 18.156 1.00 16.28 126 LYS A C 1
ATOM 602 O O . LYS A 1 97 ? -52.785 39.684 18.266 1.00 14.68 126 LYS A O 1
ATOM 608 N N . MET A 1 98 ? -54.715 38.673 17.671 1.00 14.38 127 MET A N 1
ATOM 609 C CA . MET A 1 98 ? -54.023 37.474 17.184 1.00 11.05 127 MET A CA 1
ATOM 610 C C . MET A 1 98 ? -53.119 37.845 16.014 1.00 15.78 127 MET A C 1
ATOM 611 O O . MET A 1 98 ? -51.959 37.433 15.949 1.00 13.50 127 MET A O 1
ATOM 616 N N . ARG A 1 99 ? -53.651 38.635 15.089 1.00 13.63 128 ARG A N 1
ATOM 617 C CA . ARG A 1 99 ? -52.850 39.066 13.948 1.00 16.79 128 ARG A CA 1
ATOM 618 C C . ARG A 1 99 ? -51.622 39.849 14.366 1.00 16.40 128 ARG A C 1
ATOM 619 O O . ARG A 1 99 ? -50.533 39.624 13.836 1.00 13.97 128 ARG A O 1
ATOM 627 N N . GLN A 1 100 ? -51.786 40.805 15.282 1.00 12.12 129 GLN A N 1
ATOM 628 C CA . GLN A 1 100 ? -50.617 41.501 15.815 1.00 15.02 129 GLN A CA 1
ATOM 629 C C . GLN A 1 100 ? -49.645 40.522 16.456 1.00 13.89 129 GLN A C 1
ATOM 630 O O . GLN A 1 100 ? -48.425 40.717 16.444 1.00 12.54 129 GLN A O 1
ATOM 636 N N . GLY A 1 101 ? -50.203 39.483 17.052 1.00 14.06 130 GLY A N 1
ATOM 637 C CA . GLY A 1 101 ? -49.395 38.501 17.736 1.00 15.72 130 GLY A CA 1
ATOM 638 C C . GLY A 1 101 ? -48.535 37.808 16.713 1.00 12.34 130 GLY A C 1
ATOM 639 O O . GLY A 1 101 ? -47.339 37.692 16.904 1.00 12.25 130 GLY A O 1
ATOM 640 N N . TYR A 1 102 ? -49.144 37.356 15.616 1.00 14.42 131 TYR A N 1
ATOM 641 C CA . TYR A 1 102 ? -48.374 36.632 14.604 1.00 15.83 131 TYR A CA 1
ATOM 642 C C . TYR A 1 102 ? -47.310 37.509 13.962 1.00 16.13 131 TYR A C 1
ATOM 643 O O . TYR A 1 102 ? -46.186 37.058 13.723 1.00 17.85 131 TYR A O 1
ATOM 652 N N . ASP A 1 103 ? -47.656 38.762 13.675 1.00 17.44 132 ASP A N 1
ATOM 653 C CA . ASP A 1 103 ? -46.657 39.710 13.176 1.00 16.77 132 ASP A CA 1
ATOM 654 C C . ASP A 1 103 ? -45.466 39.800 14.132 1.00 18.39 132 ASP A C 1
ATOM 655 O O . ASP A 1 103 ? -44.312 39.879 13.696 1.00 20.21 132 ASP A O 1
ATOM 660 N N . ALA A 1 104 ? -45.739 39.799 15.432 1.00 17.26 133 ALA A N 1
ATOM 661 C CA . ALA A 1 104 ? -44.671 39.924 16.422 1.00 16.75 133 ALA A CA 1
ATOM 662 C C . ALA A 1 104 ? -43.781 38.683 16.486 1.00 16.29 133 ALA A C 1
ATOM 663 O O . ALA A 1 104 ? -42.568 38.801 16.690 1.00 14.84 133 ALA A O 1
ATOM 665 N N . THR A 1 105 ? -44.366 37.495 16.320 1.00 14.94 134 THR A N 1
ATOM 666 C CA . THR A 1 105 ? -43.529 36.293 16.247 1.00 14.95 134 THR A CA 1
ATOM 667 C C . THR A 1 105 ? -42.648 36.335 14.999 1.00 16.69 134 THR A C 1
ATOM 668 O O . THR A 1 105 ? -41.464 35.976 15.053 1.00 14.91 134 THR A O 1
ATOM 672 N N . ARG A 1 106 ? -43.218 36.772 13.876 1.00 16.51 135 ARG A N 1
ATOM 673 C CA . ARG A 1 106 ? -42.422 36.940 12.666 1.00 15.54 135 ARG A CA 1
ATOM 674 C C . ARG A 1 106 ? -41.278 37.936 12.885 1.00 18.95 135 ARG A C 1
ATOM 675 O O . ARG A 1 106 ? -40.123 37.630 12.579 1.00 19.48 135 ARG A O 1
ATOM 683 N N . ALA A 1 107 ? -41.588 39.109 13.432 1.00 16.19 136 ALA A N 1
ATOM 684 C CA . ALA A 1 107 ? -40.554 40.115 13.699 1.00 17.37 136 ALA A CA 1
ATOM 685 C C . ALA A 1 107 ? -39.493 39.565 14.633 1.00 17.05 136 ALA A C 1
ATOM 686 O O . ALA A 1 107 ? -38.302 39.803 14.441 1.00 15.38 136 ALA A O 1
ATOM 688 N N . ALA A 1 108 ? -39.922 38.820 15.653 1.00 13.39 137 ALA A N 1
ATOM 689 C CA . ALA A 1 108 ? -38.970 38.249 16.592 1.00 14.92 137 ALA A CA 1
ATOM 690 C C . ALA A 1 108 ? -38.048 37.260 15.888 1.00 14.50 137 ALA A C 1
ATOM 691 O O . ALA A 1 108 ? -36.843 37.246 16.131 1.00 16.81 137 ALA A O 1
ATOM 693 N N . ARG A 1 109 ? -38.617 36.422 15.032 1.00 12.84 138 ARG A N 1
ATOM 694 C CA . ARG A 1 109 ? -37.816 35.433 14.312 1.00 18.70 138 ARG A CA 1
ATOM 695 C C . ARG A 1 109 ? -36.785 36.124 13.412 1.00 18.84 138 ARG A C 1
ATOM 696 O O . ARG A 1 109 ? -35.604 35.759 13.405 1.00 19.14 138 ARG A O 1
ATOM 704 N N . VAL A 1 110 ? -37.222 37.155 12.694 1.00 15.62 139 VAL A N 1
ATOM 705 C CA . VAL A 1 110 ? -36.311 37.960 11.888 1.00 16.79 139 VAL A CA 1
ATOM 706 C C . VAL A 1 110 ? -35.183 38.536 12.746 1.00 18.98 139 VAL A C 1
ATOM 707 O O . VAL A 1 110 ? -34.010 38.499 12.363 1.00 17.58 139 VAL A O 1
ATOM 711 N N . SER A 1 111 ? -35.540 39.063 13.913 1.00 18.74 140 SER A N 1
ATOM 712 C CA . SER A 1 111 ? -34.553 39.634 14.822 1.00 17.21 140 SER A CA 1
ATOM 713 C C . SER A 1 111 ? -33.588 38.575 15.373 1.00 19.13 140 SER A C 1
ATOM 714 O O . SER A 1 111 ? -32.387 38.823 15.505 1.00 17.70 140 SER A O 1
ATOM 717 N N . MET A 1 112 ? -34.111 37.396 15.699 1.00 17.51 141 MET A N 1
ATOM 718 C CA . MET A 1 112 ? -33.252 36.304 16.170 1.00 21.27 141 MET A CA 1
ATOM 719 C C . MET A 1 112 ? -32.235 35.875 15.100 1.00 18.33 141 MET A C 1
ATOM 720 O O . MET A 1 112 ? -31.044 35.662 15.388 1.00 16.67 141 MET A O 1
ATOM 725 N N . ASP A 1 113 ? -32.694 35.751 13.860 1.00 18.58 142 ASP A N 1
ATOM 726 C CA . ASP A 1 113 ? -31.803 35.304 12.791 1.00 22.22 142 ASP A CA 1
ATOM 727 C C . ASP A 1 113 ? -30.656 36.293 12.596 1.00 23.83 142 ASP A C 1
ATOM 728 O O . ASP A 1 113 ? -29.484 35.910 12.559 1.00 21.96 142 ASP A O 1
ATOM 733 N N . SER A 1 114 ? -30.999 37.572 12.483 1.00 23.13 143 SER A N 1
ATOM 734 C CA . SER A 1 114 ? -29.984 38.608 12.279 1.00 23.31 143 SER A CA 1
ATOM 735 C C . SER A 1 114 ? -29.033 38.762 13.481 1.00 24.87 143 SER A C 1
ATOM 736 O O . SER A 1 114 ? -27.820 38.945 13.306 1.00 23.24 143 SER A O 1
ATOM 739 N N . SER A 1 115 ? -29.570 38.680 14.696 1.00 20.26 144 SER A N 1
ATOM 740 C CA . SER A 1 115 ? -28.717 38.766 15.880 1.00 19.39 144 SER A CA 1
ATOM 741 C C . SER A 1 115 ? -27.749 37.586 15.975 1.00 21.82 144 SER A C 1
ATOM 742 O O . SER A 1 115 ? -26.573 37.752 16.350 1.00 20.53 144 SER A O 1
ATOM 745 N N . ALA A 1 116 ? -28.226 36.403 15.600 1.00 20.65 145 ALA A N 1
ATOM 746 C CA . ALA A 1 116 ? -27.391 35.203 15.621 1.00 23.01 145 ALA A CA 1
ATOM 747 C C . ALA A 1 116 ? -26.250 35.297 14.616 1.00 24.73 145 ALA A C 1
ATOM 748 O O . ALA A 1 116 ? -25.102 34.951 14.926 1.00 23.14 145 ALA A O 1
ATOM 750 N N . ILE A 1 117 ? -26.576 35.752 13.410 1.00 24.13 146 ILE A N 1
ATOM 751 C CA . ILE A 1 117 ? -25.592 35.911 12.342 1.00 27.43 146 ILE A CA 1
ATOM 752 C C . ILE A 1 117 ? -24.525 36.923 12.739 1.00 27.78 146 ILE A C 1
ATOM 753 O O . ILE A 1 117 ? -23.331 36.697 12.530 1.00 28.26 146 ILE A O 1
ATOM 758 N N . ARG A 1 118 ? -24.963 38.037 13.321 1.00 26.76 147 ARG A N 1
ATOM 759 C CA . ARG A 1 118 ? -24.041 39.046 13.828 1.00 27.12 147 ARG A CA 1
ATOM 760 C C . ARG A 1 118 ? -23.114 38.459 14.896 1.00 28.24 147 ARG A C 1
ATOM 761 O O . ARG A 1 118 ? -21.914 38.732 14.911 1.00 25.10 147 ARG A O 1
ATOM 769 N N . ALA A 1 119 ? -23.669 37.643 15.785 1.00 24.76 148 ALA A N 1
ATOM 770 C CA . ALA A 1 119 ? -22.874 37.000 16.827 1.00 23.65 148 ALA A CA 1
ATOM 771 C C . ALA A 1 119 ? -21.815 36.081 16.228 1.00 27.70 148 ALA A C 1
ATOM 772 O O . ALA A 1 119 ? -20.644 36.127 16.617 1.00 28.13 148 ALA A O 1
ATOM 774 N N . ASP A 1 120 ? -22.228 35.243 15.283 1.00 27.96 149 ASP A N 1
ATOM 775 C CA . ASP A 1 120 ? -21.308 34.288 14.687 1.00 29.11 149 ASP A CA 1
ATOM 776 C C . ASP A 1 120 ? -20.212 35.019 13.912 1.00 30.41 149 ASP A C 1
ATOM 777 O O . ASP A 1 120 ? -19.036 34.668 14.004 1.00 32.86 149 ASP A O 1
ATOM 782 N N . GLN A 1 121 ? -20.596 36.048 13.165 1.00 27.87 150 GLN A N 1
ATOM 783 C CA . GLN A 1 121 ? -19.620 36.830 12.413 1.00 32.63 150 GLN A CA 1
ATOM 784 C C . GLN A 1 121 ? -18.582 37.490 13.316 1.00 33.52 150 GLN A C 1
ATOM 785 O O . GLN A 1 121 ? -17.417 37.610 12.941 1.00 36.34 150 GLN A O 1
ATOM 791 N N . ALA A 1 122 ? -19.004 37.922 14.502 1.00 35.29 151 ALA A N 1
ATOM 792 C CA . ALA A 1 122 ? -18.078 38.505 15.473 1.00 33.48 151 ALA A CA 1
ATOM 793 C C . ALA A 1 122 ? -17.047 37.478 15.940 1.00 38.44 151 ALA A C 1
ATOM 794 O O . ALA A 1 122 ? -15.877 37.805 16.141 1.00 38.17 151 ALA A O 1
ATOM 796 N N . MET A 1 123 ? -17.484 36.235 16.114 1.00 35.17 152 MET A N 1
ATOM 797 C CA . MET A 1 123 ? -16.576 35.166 16.513 1.00 35.08 152 MET A CA 1
ATOM 798 C C . MET A 1 123 ? -15.728 34.730 15.328 1.00 39.98 152 MET A C 1
ATOM 799 O O . MET A 1 123 ? -14.573 34.337 15.486 1.00 40.08 152 MET A O 1
ATOM 804 N N . ASP A 1 124 ? -16.323 34.786 14.142 1.00 38.19 153 ASP A N 1
ATOM 805 C CA . ASP A 1 124 ? -15.632 34.451 12.909 1.00 40.09 153 ASP A CA 1
ATOM 806 C C . ASP A 1 124 ? -14.459 35.404 12.700 1.00 44.65 153 ASP A C 1
ATOM 807 O O . ASP A 1 124 ? -13.338 34.977 12.416 1.00 44.67 153 ASP A O 1
ATOM 812 N N . ALA A 1 125 ? -14.727 36.698 12.848 1.00 40.21 154 ALA A N 1
ATOM 813 C CA . ALA A 1 125 ? -13.703 37.719 12.659 1.00 45.20 154 ALA A CA 1
ATOM 814 C C . ALA A 1 125 ? -12.618 37.588 13.718 1.00 46.44 154 ALA A C 1
ATOM 815 O O . ALA A 1 125 ? -11.440 37.824 13.454 1.00 47.06 154 ALA A O 1
ATOM 817 N N . LEU A 1 126 ? -13.030 37.214 14.922 1.00 41.46 155 LEU A N 1
ATOM 818 C CA . LEU A 1 126 ? -12.105 37.054 16.034 1.00 43.31 155 LEU A CA 1
ATOM 819 C C . LEU A 1 126 ? -11.177 35.856 15.836 1.00 44.94 155 LEU A C 1
ATOM 820 O O . LEU A 1 126 ? -9.981 35.943 16.105 1.00 45.57 155 LEU A O 1
ATOM 825 N N . SER A 1 127 ? -11.731 34.744 15.361 1.00 43.27 156 SER A N 1
ATOM 826 C CA . SER A 1 127 ? -10.952 33.528 15.135 1.00 46.50 156 SER A CA 1
ATOM 827 C C . SER A 1 127 ? -9.890 33.720 14.056 1.00 51.03 156 SER A C 1
ATOM 828 O O . SER A 1 127 ? -8.778 33.203 14.174 1.00 51.96 156 SER A O 1
ATOM 831 N N . GLN A 1 128 ? -10.232 34.454 13.000 1.00 48.49 157 GLN A N 1
ATOM 832 C CA . GLN A 1 128 ? -9.278 34.699 11.923 1.00 51.97 157 GLN A CA 1
ATOM 833 C C . GLN A 1 128 ? -8.312 35.823 12.294 1.00 53.97 157 GLN A C 1
ATOM 834 O O . GLN A 1 128 ? -7.243 35.955 11.696 1.00 55.04 157 GLN A O 1
ATOM 840 N N . GLU A 1 129 ? -8.692 36.625 13.286 1.00 51.85 158 GLU A N 1
ATOM 841 C CA . GLU A 1 129 ? -7.792 37.620 13.857 1.00 51.67 158 GLU A CA 1
ATOM 842 C C . GLU A 1 129 ? -6.729 36.941 14.717 1.00 56.43 158 GLU A C 1
ATOM 843 O O . GLU A 1 129 ? -5.624 37.461 14.877 1.00 54.39 158 GLU A O 1
ATOM 849 N N . VAL A 1 130 ? -7.074 35.781 15.270 1.00 52.37 159 VAL A N 1
ATOM 850 C CA . VAL A 1 130 ? -6.133 34.984 16.057 1.00 55.31 159 VAL A CA 1
ATOM 851 C C . VAL A 1 130 ? -5.255 34.120 15.154 1.00 56.38 159 VAL A C 1
ATOM 852 O O . VAL A 1 130 ? -4.041 34.047 15.347 1.00 57.63 159 VAL A O 1
ATOM 856 N N . MET A 1 131 ? -5.874 33.474 14.168 1.00 56.90 160 MET A N 1
ATOM 857 C CA . MET A 1 131 ? -5.144 32.686 13.176 1.00 57.26 160 MET A CA 1
ATOM 858 C C . MET A 1 131 ? -4.139 33.550 12.422 1.00 58.08 160 MET A C 1
ATOM 859 O O . MET A 1 131 ? -3.187 33.042 11.829 1.00 61.21 160 MET A O 1
ATOM 864 N N . ALA A 1 132 ? -4.365 34.858 12.444 1.00 56.38 161 ALA A N 1
ATOM 865 C CA . ALA A 1 132 ? -3.480 35.799 11.773 1.00 60.65 161 ALA A CA 1
ATOM 866 C C . ALA A 1 132 ? -2.330 36.234 12.679 1.00 60.35 161 ALA A C 1
ATOM 867 O O . ALA A 1 132 ? -1.230 36.511 12.200 1.00 62.60 161 ALA A O 1
ATOM 869 N N . ARG A 1 133 ? -2.585 36.288 13.985 1.00 57.29 162 ARG A N 1
ATOM 870 C CA . ARG A 1 133 ? -1.579 36.754 14.941 1.00 60.76 162 ARG A CA 1
ATOM 871 C C . ARG A 1 133 ? -0.325 35.879 14.953 1.00 61.73 162 ARG A C 1
ATOM 872 O O . ARG A 1 133 ? -0.398 34.669 14.733 1.00 60.14 162 ARG A O 1
ATOM 880 N N . PRO A 1 134 ? 0.836 36.499 15.219 1.00 67.85 163 PRO A N 1
ATOM 881 C CA . PRO A 1 134 ? 2.144 35.839 15.139 1.00 65.27 163 PRO A CA 1
ATOM 882 C C . PRO A 1 134 ? 2.583 35.211 16.462 1.00 60.36 163 PRO A C 1
ATOM 883 O O . PRO A 1 134 ? 3.764 34.894 16.621 1.00 59.02 163 PRO A O 1
ATOM 887 N N . GLU A 1 135 ? 1.643 35.026 17.385 1.00 56.01 164 GLU A N 1
ATOM 888 C CA . GLU A 1 135 ? 1.952 34.550 18.729 1.00 50.60 164 GLU A CA 1
ATOM 889 C C . GLU A 1 135 ? 2.217 33.047 18.762 1.00 45.53 164 GLU A C 1
ATOM 890 O O . GLU A 1 135 ? 2.131 32.370 17.738 1.00 49.76 164 GLU A O 1
ATOM 896 N N . ALA A 1 136 ? 2.536 32.529 19.944 1.00 43.32 165 ALA A N 1
ATOM 897 C CA . ALA A 1 136 ? 2.846 31.111 20.096 1.00 40.01 165 ALA A CA 1
ATOM 898 C C . ALA A 1 136 ? 1.681 30.227 19.660 1.00 45.32 165 ALA A C 1
ATOM 899 O O . ALA A 1 136 ? 0.521 30.530 19.949 1.00 40.75 165 ALA A O 1
ATOM 901 N N . ASP A 1 137 ? 2.002 29.133 18.972 1.00 38.42 166 ASP A N 1
ATOM 902 C CA . ASP A 1 137 ? 1.003 28.176 18.508 1.00 43.86 166 ASP A CA 1
ATOM 903 C C . ASP A 1 137 ? 0.177 27.598 19.651 1.00 42.92 166 ASP A C 1
ATOM 904 O O . ASP A 1 137 ? -1.040 27.464 19.536 1.00 40.37 166 ASP A O 1
ATOM 909 N N . SER A 1 138 ? 0.842 27.245 20.747 1.00 41.14 167 SER A N 1
ATOM 910 C CA . SER A 1 138 ? 0.147 26.698 21.908 1.00 39.20 167 SER A CA 1
ATOM 911 C C . SER A 1 138 ? -0.865 27.708 22.455 1.00 40.06 167 SER A C 1
ATOM 912 O O . SER A 1 138 ? -1.938 27.333 22.929 1.00 38.87 167 SER A O 1
ATOM 915 N N . VAL A 1 139 ? -0.516 28.989 22.383 1.00 39.14 168 VAL A N 1
ATOM 916 C CA . VAL A 1 139 ? -1.416 30.056 22.802 1.00 39.55 168 VAL A CA 1
ATOM 917 C C . VAL A 1 139 ? -2.592 30.190 21.830 1.00 41.51 168 VAL A C 1
ATOM 918 O O . VAL A 1 139 ? -3.748 30.275 22.256 1.00 38.22 168 VAL A O 1
ATOM 922 N N . ARG A 1 140 ? -2.291 30.205 20.531 1.00 39.81 169 ARG A N 1
ATOM 923 C CA . ARG A 1 140 ? -3.326 30.294 19.499 1.00 42.97 169 ARG A CA 1
ATOM 924 C C . ARG A 1 140 ? -4.289 29.110 19.575 1.00 42.44 169 ARG A C 1
ATOM 925 O O . ARG A 1 140 ? -5.498 29.270 19.382 1.00 38.98 169 ARG A O 1
ATOM 933 N N . LEU A 1 141 ? -3.742 27.928 19.855 1.00 38.79 170 LEU A N 1
ATOM 934 C CA . LEU A 1 141 ? -4.535 26.708 19.963 1.00 41.03 170 LEU A CA 1
ATOM 935 C C . LEU A 1 141 ? -5.528 26.758 21.118 1.00 42.04 170 LEU A C 1
ATOM 936 O O . LEU A 1 141 ? -6.688 26.353 20.978 1.00 40.23 170 LEU A O 1
ATOM 941 N N . ALA A 1 142 ? -5.064 27.243 22.264 1.00 37.16 171 ALA A N 1
ATOM 942 C CA . ALA A 1 142 ? -5.909 27.351 23.446 1.00 36.46 171 ALA A CA 1
ATOM 943 C C . ALA A 1 142 ? -7.032 28.344 23.190 1.00 38.52 171 ALA A C 1
ATOM 944 O O . ALA A 1 142 ? -8.192 28.090 23.533 1.00 37.86 171 ALA A O 1
ATOM 946 N N . GLN A 1 143 ? -6.674 29.472 22.583 1.00 33.74 172 GLN A N 1
ATOM 947 C CA . GLN A 1 143 ? -7.626 30.526 22.262 1.00 36.97 172 GLN A CA 1
ATOM 948 C C . GLN A 1 143 ? -8.681 30.046 21.262 1.00 37.96 172 GLN A C 1
ATOM 949 O O . GLN A 1 143 ? -9.873 30.294 21.444 1.00 33.96 172 GLN A O 1
ATOM 955 N N . TYR A 1 144 ? -8.239 29.369 20.207 1.00 36.88 173 TYR A N 1
ATOM 956 C CA . TYR A 1 144 ? -9.150 28.904 19.165 1.00 39.85 173 TYR A CA 1
ATOM 957 C C . TYR A 1 144 ? -10.140 27.893 19.729 1.00 37.94 173 TYR A C 1
ATOM 958 O O . TYR A 1 144 ? -11.312 27.876 19.351 1.00 37.33 173 TYR A O 1
ATOM 967 N N . GLN A 1 145 ? -9.653 27.048 20.630 1.00 34.27 174 GLN A N 1
ATOM 968 C CA . GLN A 1 145 ? -10.482 26.046 21.281 1.00 37.07 174 GLN A CA 1
ATOM 969 C C . GLN A 1 145 ? -11.611 26.701 22.083 1.00 38.59 174 GLN A C 1
ATOM 970 O O . GLN A 1 145 ? -12.767 26.265 22.018 1.00 35.79 174 GLN A O 1
ATOM 976 N N . LEU A 1 146 ? -11.268 27.747 22.834 1.00 33.78 175 LEU A N 1
ATOM 977 C CA . LEU A 1 146 ? -12.239 28.505 23.621 1.00 33.19 175 LEU A CA 1
ATOM 978 C C . LEU A 1 146 ? -13.289 29.168 22.737 1.00 33.46 175 LEU A C 1
ATOM 979 O O . LEU A 1 146 ? -14.498 29.061 22.990 1.00 30.13 175 LEU A O 1
ATOM 984 N N . ILE A 1 147 ? -12.819 29.853 21.698 1.00 30.25 176 ILE A N 1
ATOM 985 C CA . ILE A 1 147 ? -13.698 30.566 20.789 1.00 30.73 176 ILE A CA 1
ATOM 986 C C . ILE A 1 147 ? -14.662 29.611 20.090 1.00 32.67 176 ILE A C 1
ATOM 987 O O . ILE A 1 147 ? -15.861 29.873 20.025 1.00 31.48 176 ILE A O 1
ATOM 992 N N . SER A 1 148 ? -14.140 28.498 19.588 1.00 30.40 177 SER A N 1
ATOM 993 C CA . SER A 1 148 ? -14.979 27.518 18.908 1.00 36.44 177 SER A CA 1
ATOM 994 C C . SER A 1 148 ? -16.028 26.927 19.854 1.00 35.30 177 SER A C 1
ATOM 995 O O . SER A 1 148 ? -17.182 26.743 19.464 1.00 32.86 177 SER A O 1
ATOM 998 N N . LYS A 1 149 ? -15.620 26.620 21.086 1.00 29.84 178 LYS A N 1
ATOM 999 C CA . LYS A 1 149 ? -16.548 26.154 22.112 1.00 33.03 178 LYS A CA 1
ATOM 1000 C C . LYS A 1 149 ? -17.711 27.126 22.326 1.00 28.93 178 LYS A C 1
ATOM 1001 O O . LYS A 1 149 ? -18.839 26.703 22.584 1.00 27.06 178 LYS A O 1
ATOM 1007 N N . ALA A 1 150 ? -17.427 28.423 22.236 1.00 27.31 179 ALA A N 1
ATOM 1008 C CA . ALA A 1 150 ? -18.445 29.456 22.431 1.00 28.17 179 ALA A CA 1
ATOM 1009 C C . ALA A 1 150 ? -19.384 29.571 21.228 1.00 28.97 179 ALA A C 1
ATOM 1010 O O . ALA A 1 150 ? -20.603 29.725 21.384 1.00 28.20 179 ALA A O 1
ATOM 1012 N N . ARG A 1 151 ? -18.814 29.504 20.029 1.00 29.03 180 ARG A N 1
ATOM 1013 C CA . ARG A 1 151 ? -19.611 29.500 18.808 1.00 29.83 180 ARG A CA 1
ATOM 1014 C C . ARG A 1 151 ? -20.569 28.322 18.807 1.00 28.02 180 ARG A C 1
ATOM 1015 O O . ARG A 1 151 ? -21.749 28.467 18.495 1.00 25.96 180 ARG A O 1
ATOM 1023 N N . GLN A 1 152 ? -20.051 27.152 19.149 1.00 23.99 181 GLN A N 1
ATOM 1024 C CA . GLN A 1 152 ? -20.847 25.936 19.102 1.00 29.10 181 GLN A CA 1
ATOM 1025 C C . GLN A 1 152 ? -21.899 25.890 20.205 1.00 26.36 181 GLN A C 1
ATOM 1026 O O . GLN A 1 152 ? -22.982 25.344 20.016 1.00 20.41 181 GLN A O 1
ATOM 1032 N N . GLN A 1 153 ? -21.600 26.495 21.345 1.00 22.38 182 GLN A N 1
ATOM 1033 C CA . GLN A 1 153 ? -22.590 26.562 22.408 1.00 22.35 182 GLN A CA 1
ATOM 1034 C C . GLN A 1 153 ? -23.793 27.376 21.933 1.00 22.28 182 GLN A C 1
ATOM 1035 O O . GLN A 1 153 ? -24.938 26.999 22.168 1.00 18.07 182 GLN A O 1
ATOM 1041 N N . LEU A 1 154 ? -23.527 28.489 21.258 1.00 19.67 183 LEU A N 1
ATOM 1042 C CA . LEU A 1 154 ? -24.596 29.343 20.769 1.00 21.41 183 LEU A CA 1
ATOM 1043 C C . LEU A 1 154 ? -25.395 28.651 19.661 1.00 20.54 183 LEU A C 1
ATOM 1044 O O . LEU A 1 154 ? -26.614 28.808 19.572 1.00 16.90 183 LEU A O 1
ATOM 1049 N N . LEU A 1 155 ? -24.719 27.881 18.817 1.00 18.57 184 LEU A N 1
ATOM 1050 C CA . LEU A 1 155 ? -25.431 27.111 17.810 1.00 19.50 184 LEU A CA 1
ATOM 1051 C C . LEU A 1 155 ? -26.406 26.136 18.470 1.00 20.54 184 LEU A C 1
ATOM 1052 O O . LEU A 1 155 ? -27.522 25.954 17.978 1.00 19.70 184 LEU A O 1
ATOM 1057 N N . GLN A 1 156 ? -26.003 25.520 19.582 1.00 19.41 185 GLN A N 1
ATOM 1058 C CA . GLN A 1 156 ? -26.892 24.579 20.289 1.00 19.59 185 GLN A CA 1
ATOM 1059 C C . GLN A 1 156 ? -28.073 25.309 20.923 1.00 19.79 185 GLN A C 1
ATOM 1060 O O . GLN A 1 156 ? -29.191 24.784 20.983 1.00 17.88 185 GLN A O 1
ATOM 1066 N N . VAL A 1 157 ? -27.825 26.524 21.399 1.00 16.57 186 VAL A N 1
ATOM 1067 C CA . VAL A 1 157 ? -28.914 27.375 21.855 1.00 16.50 186 VAL A CA 1
ATOM 1068 C C . VAL A 1 157 ? -29.904 27.626 20.722 1.00 16.52 186 VAL A C 1
ATOM 1069 O O . VAL A 1 157 ? -31.118 27.569 20.937 1.00 15.38 186 VAL A O 1
ATOM 1073 N N . ARG A 1 158 ? -29.402 27.900 19.514 1.00 16.91 187 ARG A N 1
ATOM 1074 C CA . ARG A 1 158 ? -30.306 28.132 18.382 1.00 17.66 187 ARG A CA 1
ATOM 1075 C C . ARG A 1 158 ? -31.146 26.892 18.123 1.00 14.52 187 ARG A C 1
ATOM 1076 O O . ARG A 1 158 ? -32.338 26.987 17.837 1.00 14.60 187 ARG A O 1
ATOM 1084 N N . ILE A 1 159 ? -30.519 25.726 18.225 1.00 17.08 188 ILE A N 1
ATOM 1085 C CA . ILE A 1 159 ? -31.249 24.463 18.047 1.00 19.70 188 ILE A CA 1
ATOM 1086 C C . ILE A 1 159 ? -32.380 24.325 19.068 1.00 15.55 188 ILE A C 1
ATOM 1087 O O . ILE A 1 159 ? -33.510 23.921 18.727 1.00 17.39 188 ILE A O 1
ATOM 1092 N N . ASP A 1 160 ? -32.094 24.677 20.317 1.00 17.58 189 ASP A N 1
ATOM 1093 C CA . ASP A 1 160 ? -33.107 24.614 21.371 1.00 18.71 189 ASP A CA 1
ATOM 1094 C C . ASP A 1 160 ? -34.221 25.616 21.130 1.00 17.46 189 ASP A C 1
ATOM 1095 O O . ASP A 1 160 ? -35.388 25.299 21.315 1.00 13.65 189 ASP A O 1
ATOM 1100 N N . VAL A 1 161 ? -33.858 26.837 20.730 1.00 14.03 190 VAL A N 1
ATOM 1101 C CA . VAL A 1 161 ? -34.860 27.873 20.502 1.00 13.53 190 VAL A CA 1
ATOM 1102 C C . VAL A 1 161 ? -35.739 27.472 19.325 1.00 14.25 190 VAL A C 1
ATOM 1103 O O . VAL A 1 161 ? -36.972 27.609 19.370 1.00 12.43 190 VAL A O 1
ATOM 1107 N N . ARG A 1 162 ? -35.124 26.951 18.272 1.00 14.01 191 ARG A N 1
ATOM 1108 C CA . ARG A 1 162 ? -35.940 26.493 17.137 1.00 16.35 191 ARG A CA 1
ATOM 1109 C C . ARG A 1 162 ? -36.828 25.314 17.504 1.00 14.46 191 ARG A C 1
ATOM 1110 O O . ARG A 1 162 ? -37.936 25.187 16.986 1.00 14.28 191 ARG A O 1
ATOM 1118 N N . GLY A 1 163 ? -36.365 24.467 18.414 1.00 15.21 192 GLY A N 1
ATOM 1119 C CA . GLY A 1 163 ? -37.238 23.426 18.946 1.00 15.09 192 GLY A CA 1
ATOM 1120 C C . GLY A 1 163 ? -38.477 24.034 19.586 1.00 13.74 192 GLY A C 1
ATOM 1121 O O . GLY A 1 163 ? -39.592 23.541 19.412 1.00 14.87 192 GLY A O 1
ATOM 1122 N N . TYR A 1 164 ? -38.274 25.116 20.331 1.00 13.42 193 TYR A N 1
ATOM 1123 C CA . TYR A 1 164 ? -39.353 25.844 20.968 1.00 11.43 193 TYR A CA 1
ATOM 1124 C C . TYR A 1 164 ? -40.278 26.538 19.968 1.00 14.04 193 TYR A C 1
ATOM 1125 O O . TYR A 1 164 ? -41.502 26.542 20.146 1.00 12.88 193 TYR A O 1
ATOM 1134 N N . ILE A 1 165 ? -39.708 27.103 18.910 1.00 11.59 194 ILE A N 1
ATOM 1135 C CA . ILE A 1 165 ? -40.527 27.739 17.882 1.00 13.40 194 ILE A CA 1
ATOM 1136 C C . ILE A 1 165 ? -41.464 26.725 17.218 1.00 16.04 194 ILE A C 1
ATOM 1137 O O . ILE A 1 165 ? -42.612 27.045 16.884 1.00 15.00 194 ILE A O 1
ATOM 1142 N N . ALA A 1 166 ? -40.970 25.504 17.027 1.00 14.74 195 ALA A N 1
ATOM 1143 C CA . ALA A 1 166 ? -41.774 24.446 16.399 1.00 16.77 195 ALA A CA 1
ATOM 1144 C C . ALA A 1 166 ? -42.835 23.908 17.366 1.00 18.82 195 ALA A C 1
ATOM 1145 O O . ALA A 1 166 ? -43.969 23.607 16.971 1.00 18.79 195 ALA A O 1
ATOM 1147 N N . GLU A 1 167 ? -42.473 23.821 18.639 1.00 17.18 196 GLU A N 1
ATOM 1148 C CA . GLU A 1 167 ? -43.377 23.276 19.662 1.00 16.63 196 GLU A CA 1
ATOM 1149 C C . GLU A 1 167 ? -43.344 24.202 20.880 1.00 17.16 196 GLU A C 1
ATOM 1150 O O . GLU A 1 167 ? -42.409 24.137 21.672 1.00 16.30 196 GLU A O 1
ATOM 1156 N N . ASN A 1 168 ? -44.363 25.053 21.011 1.00 15.75 197 ASN A N 1
ATOM 1157 C CA . ASN A 1 168 ? -44.351 26.164 21.971 1.00 15.26 197 ASN A CA 1
ATOM 1158 C C . ASN A 1 168 ? -44.650 25.798 23.426 1.00 16.74 197 ASN A C 1
ATOM 1159 O O . ASN A 1 168 ? -45.383 26.522 24.106 1.00 19.03 197 ASN A O 1
ATOM 1164 N N . SER A 1 169 ? -44.089 24.704 23.916 1.00 16.53 198 SER A N 1
ATOM 1165 C CA . SER A 1 169 ? -44.405 24.261 25.270 1.00 18.09 198 SER A CA 1
ATOM 1166 C C . SER A 1 169 ? -43.669 25.098 26.320 1.00 15.82 198 SER A C 1
ATOM 1167 O O . SER A 1 169 ? -42.618 25.693 26.037 1.00 14.52 198 SER A O 1
ATOM 1170 N N . SER A 1 170 ? -44.191 25.141 27.540 1.00 16.49 199 SER A N 1
ATOM 1171 C CA . SER A 1 170 ? -43.457 25.860 28.579 1.00 18.78 199 SER A CA 1
ATOM 1172 C C . SER A 1 170 ? -42.132 25.133 28.846 1.00 17.38 199 SER A C 1
ATOM 1173 O O . SER A 1 170 ? -41.111 25.764 29.163 1.00 16.18 199 SER A O 1
ATOM 1176 N N . ALA A 1 171 ? -42.128 23.813 28.667 1.00 16.57 200 ALA A N 1
ATOM 1177 C CA . ALA A 1 171 ? -40.907 23.031 28.839 1.00 17.28 200 ALA A CA 1
ATOM 1178 C C . ALA A 1 171 ? -39.818 23.468 27.850 1.00 16.32 200 ALA A C 1
ATOM 1179 O O . ALA A 1 171 ? -38.668 23.682 28.234 1.00 14.71 200 ALA A O 1
ATOM 1181 N N . ASN A 1 172 ? -40.173 23.555 26.573 1.00 18.24 201 ASN A N 1
ATOM 1182 C CA . ASN A 1 172 ? -39.233 24.005 25.546 1.00 16.92 201 ASN A CA 1
ATOM 1183 C C . ASN A 1 172 ? -38.814 25.468 25.754 1.00 16.49 201 ASN A C 1
ATOM 1184 O O . ASN A 1 172 ? -37.646 25.827 25.609 1.00 14.36 201 ASN A O 1
ATOM 1189 N N . GLU A 1 173 ? -39.777 26.309 26.094 1.00 13.19 202 GLU A N 1
ATOM 1190 C CA . GLU A 1 173 ? -39.488 27.700 26.434 1.00 13.54 202 GLU A CA 1
ATOM 1191 C C . GLU A 1 173 ? -38.441 27.806 27.543 1.00 17.18 202 GLU A C 1
ATOM 1192 O O . GLU A 1 173 ? -37.421 28.493 27.408 1.00 16.04 202 GLU A O 1
ATOM 1198 N N . GLN A 1 174 ? -38.694 27.126 28.654 1.00 14.88 203 GLN A N 1
ATOM 1199 C CA . GLN A 1 174 ? -37.828 27.269 29.824 1.00 15.52 203 GLN A CA 1
ATOM 1200 C C . GLN A 1 174 ? -36.446 26.674 29.612 1.00 12.83 203 GLN A C 1
ATOM 1201 O O . GLN A 1 174 ? -35.455 27.248 30.058 1.00 15.74 203 GLN A O 1
ATOM 1207 N N . ALA A 1 175 ? -36.377 25.544 28.910 1.00 13.00 204 ALA A N 1
ATOM 1208 C CA . ALA A 1 175 ? -35.088 24.937 28.567 1.00 17.41 204 ALA A CA 1
ATOM 1209 C C . ALA A 1 175 ? -34.250 25.881 27.703 1.00 17.46 204 ALA A C 1
ATOM 1210 O O . ALA A 1 175 ? -33.061 26.096 27.966 1.00 17.70 204 ALA A O 1
ATOM 1212 N N . ALA A 1 176 ? -34.873 26.443 26.675 1.00 16.21 205 ALA A N 1
ATOM 1213 C CA . ALA A 1 176 ? -34.188 27.391 25.793 1.00 15.88 205 ALA A CA 1
ATOM 1214 C C . ALA A 1 176 ? -33.676 28.598 26.584 1.00 17.71 205 ALA A C 1
ATOM 1215 O O . ALA A 1 176 ? -32.506 28.997 26.463 1.00 18.06 205 ALA A O 1
ATOM 1217 N N . LEU A 1 177 ? -34.548 29.168 27.408 1.00 14.42 206 LEU A N 1
ATOM 1218 C CA . LEU A 1 177 ? -34.186 30.328 28.210 1.00 15.25 206 LEU A CA 1
ATOM 1219 C C . LEU A 1 177 ? -33.032 30.073 29.177 1.00 17.07 206 LEU A C 1
ATOM 1220 O O . LEU A 1 177 ? -32.135 30.902 29.277 1.00 16.59 206 LEU A O 1
ATOM 1225 N N . ARG A 1 178 ? -33.049 28.937 29.888 1.00 15.71 207 ARG A N 1
ATOM 1226 C CA . ARG A 1 178 ? -31.937 28.566 30.764 1.00 17.85 207 ARG A CA 1
ATOM 1227 C C . ARG A 1 178 ? -30.634 28.388 29.976 1.00 18.95 207 ARG A C 1
ATOM 1228 O O . ARG A 1 178 ? -29.565 28.829 30.418 1.00 17.76 207 ARG A O 1
ATOM 1236 N N . GLN A 1 179 ? -30.707 27.734 28.817 1.00 16.22 208 GLN A N 1
ATOM 1237 C CA . GLN A 1 179 ? -29.486 27.441 28.069 1.00 18.10 208 GLN A CA 1
ATOM 1238 C C . GLN A 1 179 ? -28.916 28.713 27.471 1.00 16.40 208 GLN A C 1
ATOM 1239 O O . GLN A 1 179 ? -27.703 28.857 27.330 1.00 17.56 208 GLN A O 1
ATOM 1245 N N . LEU A 1 180 ? -29.803 29.641 27.135 1.00 16.66 209 LEU A N 1
ATOM 1246 C CA . LEU A 1 180 ? -29.395 30.960 26.661 1.00 17.36 209 LEU A CA 1
ATOM 1247 C C . LEU A 1 180 ? -28.712 31.767 27.764 1.00 20.45 209 LEU A C 1
ATOM 1248 O O . LEU A 1 180 ? -27.696 32.426 27.522 1.00 19.58 209 LEU A O 1
ATOM 1253 N N . ASP A 1 181 ? -29.267 31.727 28.972 1.00 18.16 210 ASP A N 1
ATOM 1254 C CA . ASP A 1 181 ? -28.613 32.398 30.094 1.00 22.16 210 ASP A CA 1
ATOM 1255 C C . ASP A 1 181 ? -27.256 31.772 30.403 1.00 21.38 210 ASP A C 1
ATOM 1256 O O . ASP A 1 181 ? -26.312 32.480 30.738 1.00 22.12 210 ASP A O 1
ATOM 1261 N N . ALA A 1 182 ? -27.152 30.453 30.278 1.00 20.80 211 ALA A N 1
ATOM 1262 C CA . ALA A 1 182 ? -25.874 29.784 30.522 1.00 22.74 211 ALA A CA 1
ATOM 1263 C C . ALA A 1 182 ? -24.819 30.212 29.508 1.00 23.14 211 ALA A C 1
ATOM 1264 O O . ALA A 1 182 ? -23.640 30.355 29.851 1.00 24.80 211 ALA A O 1
ATOM 1266 N N . ALA A 1 183 ? -25.233 30.401 28.255 1.00 21.00 212 ALA A N 1
ATOM 1267 C CA . ALA A 1 183 ? -24.319 30.897 27.236 1.00 20.98 212 ALA A CA 1
ATOM 1268 C C . ALA A 1 183 ? -23.898 32.347 27.489 1.00 22.98 212 ALA A C 1
ATOM 1269 O O . ALA A 1 183 ? -22.750 32.716 27.225 1.00 23.18 212 ALA A O 1
ATOM 1271 N N . LEU A 1 184 ? -24.815 33.169 27.992 1.00 20.18 213 LEU A N 1
ATOM 1272 C CA . LEU A 1 184 ? -24.460 34.546 28.364 1.00 23.59 213 LEU A CA 1
ATOM 1273 C C . LEU A 1 184 ? -23.488 34.582 29.539 1.00 25.59 213 LEU A C 1
ATOM 1274 O O . LEU A 1 184 ? -22.521 35.352 29.542 1.00 23.64 213 LEU A O 1
ATOM 1279 N N . ALA A 1 185 ? -23.736 33.733 30.531 1.00 23.16 214 ALA A N 1
ATOM 1280 C CA . ALA A 1 185 ? -22.841 33.650 31.682 1.00 23.76 214 ALA A CA 1
ATOM 1281 C C . ALA A 1 185 ? -21.424 33.287 31.242 1.00 27.40 214 ALA A C 1
ATOM 1282 O O . ALA A 1 185 ? -20.446 33.941 31.627 1.00 27.50 214 ALA A O 1
ATOM 1284 N N . ASP A 1 186 ? -21.327 32.239 30.430 1.00 22.94 215 ASP A N 1
ATOM 1285 C CA . ASP A 1 186 ? -20.047 31.755 29.922 1.00 24.19 215 ASP A CA 1
ATOM 1286 C C . ASP A 1 186 ? -19.365 32.774 29.022 1.00 28.94 215 ASP A C 1
ATOM 1287 O O . ASP A 1 186 ? -18.150 32.739 28.849 1.00 27.88 215 ASP A O 1
ATOM 1292 N N . THR A 1 187 ? -20.153 33.678 28.447 1.00 25.77 216 THR A N 1
ATOM 1293 C CA . THR A 1 187 ? -19.614 34.741 27.608 1.00 29.12 216 THR A CA 1
ATOM 1294 C C . THR A 1 187 ? -18.999 35.836 28.480 1.00 35.25 216 THR A C 1
ATOM 1295 O O . THR A 1 187 ? -17.964 36.411 28.128 1.00 34.42 216 THR A O 1
ATOM 1299 N N . ASP A 1 188 ?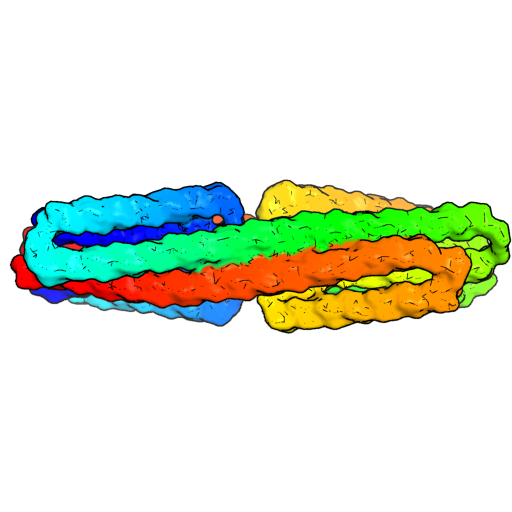 -19.631 36.107 29.623 1.00 32.24 217 ASP A N 1
ATOM 1300 C CA . ASP A 1 188 ? -19.039 36.970 30.648 1.00 38.22 217 ASP A CA 1
ATOM 1301 C C . ASP A 1 188 ? -17.671 36.425 31.033 1.00 37.69 217 ASP A C 1
ATOM 1302 O O . ASP A 1 188 ? -16.669 37.144 31.044 1.00 41.25 217 ASP A O 1
ATOM 1307 N N . ASN A 1 189 ? -17.652 35.143 31.369 1.00 35.74 218 ASN A N 1
ATOM 1308 C CA . ASN A 1 189 ? -16.444 34.475 31.823 1.00 40.25 218 ASN A CA 1
ATOM 1309 C C . ASN A 1 189 ? -15.337 34.537 30.770 1.00 42.59 218 ASN A C 1
ATOM 1310 O O . ASN A 1 189 ? -14.168 34.763 31.089 1.00 43.88 218 ASN A O 1
ATOM 1315 N N . LEU A 1 190 ? -15.716 34.348 29.513 1.00 35.94 219 LEU A N 1
ATOM 1316 C CA . LEU A 1 190 ? -14.756 34.318 28.419 1.00 39.77 219 LEU A CA 1
ATOM 1317 C C . LEU A 1 190 ? -14.078 35.678 28.259 1.00 42.46 219 LEU A C 1
ATOM 1318 O O . LEU A 1 190 ? -12.909 35.758 27.877 1.00 40.30 219 LEU A O 1
ATOM 1323 N N . LYS A 1 191 ? -14.821 36.744 28.553 1.00 39.58 220 LYS A N 1
ATOM 1324 C CA . LYS A 1 191 ? -14.279 38.099 28.534 1.00 39.90 220 LYS A CA 1
ATOM 1325 C C . LYS A 1 191 ? -13.152 38.261 29.550 1.00 46.08 220 LYS A C 1
ATOM 1326 O O . LYS A 1 191 ? -12.168 38.950 29.289 1.00 48.45 220 LYS A O 1
ATOM 1332 N N . ARG A 1 192 ? -13.304 37.635 30.712 1.00 43.30 221 ARG A N 1
ATOM 1333 C CA . ARG A 1 192 ? -12.282 37.710 31.753 1.00 49.17 221 ARG A CA 1
ATOM 1334 C C . ARG A 1 192 ? -11.061 36.888 31.371 1.00 46.58 221 ARG A C 1
ATOM 1335 O O . ARG A 1 192 ? -9.929 37.227 31.722 1.00 49.65 221 ARG A O 1
ATOM 1343 N N . GLN A 1 193 ? -11.302 35.802 30.646 1.00 44.85 222 GLN A N 1
ATOM 1344 C CA . GLN A 1 193 ? -10.248 34.859 30.296 1.00 46.92 222 GLN A CA 1
ATOM 1345 C C . GLN A 1 193 ? -9.421 35.334 29.102 1.00 48.43 222 GLN A C 1
ATOM 1346 O O . GLN A 1 193 ? -8.239 34.999 28.976 1.00 45.86 222 GLN A O 1
ATOM 1352 N N . LEU A 1 194 ? -10.046 36.120 28.231 1.00 42.01 223 LEU A N 1
ATOM 1353 C CA . LEU A 1 194 ? -9.370 36.643 27.052 1.00 43.89 223 LEU A CA 1
ATOM 1354 C C . LEU A 1 194 ? -9.517 38.159 26.949 1.00 44.09 223 LEU A C 1
ATOM 1355 O O . LEU A 1 194 ? -9.980 38.670 25.929 1.00 42.32 223 LEU A O 1
ATOM 1360 N N . PRO A 1 195 ? -9.110 38.884 28.010 1.00 48.21 224 PRO A N 1
ATOM 1361 C CA . PRO A 1 195 ? -9.210 40.349 28.081 1.00 49.39 224 PRO A CA 1
ATOM 1362 C C . PRO A 1 195 ? -8.594 41.080 26.888 1.00 48.93 224 PRO A C 1
ATOM 1363 O O . PRO A 1 195 ? -9.036 42.183 26.559 1.00 49.94 224 PRO A O 1
ATOM 1367 N N . SER A 1 196 ? -7.591 40.487 26.249 1.00 50.45 225 SER A N 1
ATOM 1368 C CA . SER A 1 196 ? -6.990 41.114 25.074 1.00 51.84 225 SER A CA 1
ATOM 1369 C C . SER A 1 196 ? -8.005 41.253 23.935 1.00 52.00 225 SER A C 1
ATOM 1370 O O . SER A 1 196 ? -7.849 42.104 23.057 1.00 49.20 225 SER A O 1
ATOM 1373 N N . GLU A 1 197 ? -9.049 40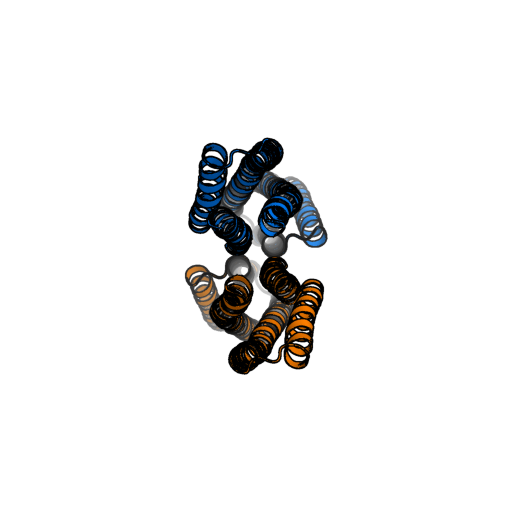.424 23.968 1.00 50.49 226 GLU A N 1
ATOM 1374 C CA . GLU A 1 197 ? -10.063 40.401 22.916 1.00 46.11 226 GLU A CA 1
ATOM 1375 C C . GLU A 1 197 ? -11.406 40.924 23.389 1.00 45.70 226 GLU A C 1
ATOM 1376 O O . GLU A 1 197 ? -12.444 40.469 22.907 1.00 43.62 226 GLU A O 1
ATOM 1382 N N . ASP A 1 198 ? -11.394 41.866 24.328 1.00 45.50 227 ASP A N 1
ATOM 1383 C CA . ASP A 1 198 ? -12.634 42.372 24.908 1.00 47.86 227 ASP A CA 1
ATOM 1384 C C . ASP A 1 198 ? -13.526 43.054 23.874 1.00 48.82 227 ASP A C 1
ATOM 1385 O O . ASP A 1 198 ? -14.709 42.738 23.763 1.00 47.48 227 ASP A O 1
ATOM 1390 N N . ALA A 1 199 ? -12.959 43.994 23.125 1.00 49.72 228 ALA A N 1
ATOM 1391 C CA . ALA A 1 199 ? -13.695 44.678 22.066 1.00 47.54 228 ALA A CA 1
ATOM 1392 C C . ALA A 1 199 ? -14.541 43.703 21.237 1.00 47.10 228 ALA A C 1
ATOM 1393 O O . ALA A 1 199 ? -15.716 43.959 20.963 1.00 44.89 228 ALA A O 1
ATOM 1395 N N . ARG A 1 200 ? -13.935 42.586 20.847 1.00 46.61 229 ARG A N 1
ATOM 1396 C CA . ARG A 1 200 ? -14.618 41.576 20.041 1.00 46.32 229 ARG A CA 1
ATOM 1397 C C . ARG A 1 200 ? -15.666 40.806 20.844 1.00 41.72 229 ARG A C 1
ATOM 1398 O O . ARG A 1 200 ? -16.816 40.682 20.429 1.00 40.86 229 ARG A O 1
ATOM 1406 N N . LEU A 1 201 ? -15.257 40.280 21.989 1.00 39.72 230 LEU A N 1
ATOM 1407 C CA . LEU A 1 201 ? -16.164 39.543 22.856 1.00 40.97 230 LEU A CA 1
ATOM 1408 C C . LEU A 1 201 ? -17.427 40.355 23.155 1.00 38.42 230 LEU A C 1
ATOM 1409 O O . LEU A 1 201 ? -18.518 39.795 23.305 1.00 29.96 230 LEU A O 1
ATOM 1414 N N . GLN A 1 202 ? -17.278 41.674 23.232 1.00 38.30 231 GLN A N 1
ATOM 1415 C CA . GLN A 1 202 ? -18.408 42.542 23.544 1.00 40.41 231 GLN A CA 1
ATOM 1416 C C . GLN A 1 202 ? -19.370 42.633 22.358 1.00 37.45 231 GLN A C 1
ATOM 1417 O O . GLN A 1 202 ? -20.591 42.692 22.540 1.00 32.42 231 GLN A O 1
ATOM 1423 N N . GLN A 1 203 ? -18.818 42.651 21.146 1.00 39.23 232 GLN A N 1
ATOM 1424 C CA . GLN A 1 203 ? -19.629 42.567 19.936 1.00 37.56 232 GLN A CA 1
ATOM 1425 C C . GLN A 1 203 ? -20.502 41.333 20.041 1.00 32.73 232 GLN A C 1
ATOM 1426 O O . GLN A 1 203 ? -21.715 41.390 19.851 1.00 33.39 232 GLN A O 1
ATOM 1432 N N . PHE A 1 204 ? -19.855 40.214 20.342 1.00 32.95 233 PHE A N 1
ATOM 1433 C CA . PHE A 1 204 ? -20.519 38.931 20.472 1.00 30.42 233 PHE A CA 1
ATOM 1434 C C . PHE A 1 204 ? -21.611 38.984 21.531 1.00 30.01 233 PHE A C 1
ATOM 1435 O O . PHE A 1 204 ? -22.779 38.725 21.243 1.00 26.97 233 PHE A O 1
ATOM 1443 N N . GLU A 1 205 ? -21.225 39.338 22.752 1.00 29.96 234 GLU A N 1
ATOM 1444 C CA . GLU A 1 205 ? -22.156 39.376 23.874 1.00 28.96 234 GLU A CA 1
ATOM 1445 C C . GLU A 1 205 ? -23.364 40.271 23.629 1.00 25.07 234 GLU A C 1
ATOM 1446 O O . GLU A 1 205 ? -24.489 39.913 23.991 1.00 22.56 234 GLU A O 1
ATOM 1452 N N . ASN A 1 206 ? -23.136 41.434 23.023 1.00 25.49 235 ASN A N 1
ATOM 1453 C CA . ASN A 1 206 ? -24.232 42.361 22.773 1.00 29.19 235 ASN A CA 1
ATOM 1454 C C . ASN A 1 206 ? -25.244 41.739 21.820 1.00 24.79 235 ASN A C 1
ATOM 1455 O O . ASN A 1 206 ? -26.454 41.941 21.964 1.00 23.53 235 ASN A O 1
ATOM 1460 N N . ALA A 1 207 ? -24.738 40.975 20.857 1.00 24.38 236 ALA A N 1
ATOM 1461 C CA . ALA A 1 207 ? -25.597 40.293 19.897 1.00 24.27 236 ALA A CA 1
ATOM 1462 C C . ALA A 1 207 ? -26.373 39.196 20.612 1.00 21.69 236 ALA A C 1
ATOM 1463 O O . ALA A 1 207 ? -27.565 39.019 20.375 1.00 21.11 236 ALA A O 1
ATOM 1465 N N . VAL A 1 208 ? -25.707 38.460 21.494 1.00 19.83 237 VAL A N 1
ATOM 1466 C CA . VAL A 1 208 ? -26.416 37.406 22.217 1.00 19.12 237 VAL A CA 1
ATOM 1467 C C . VAL A 1 208 ? -27.468 38.010 23.154 1.00 20.48 237 VAL A C 1
ATOM 1468 O O . VAL A 1 208 ? -28.570 37.485 23.293 1.00 17.50 237 VAL A O 1
ATOM 1472 N N . LEU A 1 209 ? -27.148 39.142 23.766 1.00 19.37 238 LEU A N 1
ATOM 1473 C CA . LEU A 1 209 ? -28.131 39.832 24.595 1.00 18.22 238 LEU A CA 1
ATOM 1474 C C . LEU A 1 209 ? -29.337 40.286 23.774 1.00 20.47 238 LEU A C 1
ATOM 1475 O O . LEU A 1 209 ? -30.464 40.224 24.248 1.00 19.91 238 LEU A O 1
ATOM 1480 N N . ALA A 1 210 ? -29.100 40.752 22.550 1.00 20.81 239 ALA A N 1
ATOM 1481 C CA . ALA A 1 210 ? -30.196 41.148 21.676 1.00 18.99 239 ALA A CA 1
ATOM 1482 C C . ALA A 1 210 ? -30.995 39.914 21.242 1.00 20.42 239 ALA A C 1
ATOM 1483 O O . ALA A 1 210 ? -32.226 39.952 21.143 1.00 19.48 239 ALA A O 1
ATOM 1485 N N . TYR A 1 211 ? -30.285 38.822 20.979 1.00 19.38 240 TYR A N 1
ATOM 1486 C CA . TYR A 1 211 ? -30.933 37.557 20.639 1.00 18.90 240 TYR A CA 1
ATOM 1487 C C . TYR A 1 211 ? -31.882 37.149 21.772 1.00 17.06 240 TYR A C 1
ATOM 1488 O O . TYR A 1 211 ? -33.042 36.792 21.541 1.00 17.24 240 TYR A O 1
ATOM 1497 N N . ARG A 1 212 ? -31.393 37.201 23.001 1.00 16.31 241 ARG A N 1
ATOM 1498 C CA . ARG A 1 212 ? -32.261 36.940 24.145 1.00 17.22 241 ARG A CA 1
ATOM 1499 C C . ARG A 1 212 ? -33.479 37.878 24.194 1.00 18.28 241 ARG A C 1
ATOM 1500 O O . ARG A 1 212 ? -34.588 37.449 24.519 1.00 17.44 241 ARG A O 1
ATOM 1508 N N . ASP A 1 213 ? -33.288 39.157 23.884 1.00 21.48 242 ASP A N 1
ATOM 1509 C CA . ASP A 1 213 ? -34.441 40.056 23.865 1.00 18.91 242 ASP A CA 1
ATOM 1510 C C . ASP A 1 213 ? -35.473 39.569 22.852 1.00 16.57 242 ASP A C 1
ATOM 1511 O O . ASP A 1 213 ? -36.676 39.661 23.083 1.00 16.79 242 ASP A O 1
ATOM 1516 N N . ALA A 1 214 ? -35.004 39.056 21.725 1.00 16.05 243 ALA A N 1
ATOM 1517 C CA . ALA A 1 214 ? -35.930 38.620 20.683 1.00 20.31 243 ALA A CA 1
ATOM 1518 C C . ALA A 1 214 ? -36.665 37.322 21.060 1.00 18.14 243 ALA A C 1
ATOM 1519 O O . ALA A 1 214 ? -37.846 37.147 20.735 1.00 16.83 243 ALA A O 1
ATOM 1521 N N . VAL A 1 215 ? -35.965 36.421 21.741 1.00 15.71 244 VAL A N 1
ATOM 1522 C CA . VAL A 1 215 ? -36.574 35.175 22.200 1.00 14.32 244 VAL A CA 1
ATOM 1523 C C . VAL A 1 215 ? -37.691 35.488 23.194 1.00 15.50 244 VAL A C 1
ATOM 1524 O O . VAL A 1 215 ? -38.767 34.882 23.150 1.00 15.53 244 VAL A O 1
ATOM 1528 N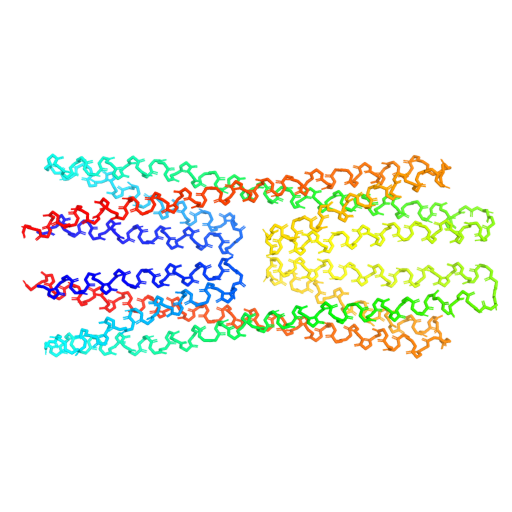 N . ARG A 1 216 ? -37.443 36.455 24.077 1.00 16.05 245 ARG A N 1
ATOM 1529 C CA . ARG A 1 216 ? -38.453 36.892 25.030 1.00 16.77 245 ARG A CA 1
ATOM 1530 C C . ARG A 1 216 ? -39.647 37.544 24.345 1.00 15.78 245 ARG A C 1
ATOM 1531 O O . ARG A 1 216 ? -40.785 37.327 24.744 1.00 15.64 245 ARG A O 1
ATOM 1539 N N . GLN A 1 217 ? -39.382 38.349 23.318 1.00 17.28 246 GLN A N 1
ATOM 1540 C CA . GLN A 1 217 ? -40.444 38.954 22.534 1.00 16.99 246 GLN A CA 1
ATOM 1541 C C . GLN A 1 217 ? -41.273 37.886 21.816 1.00 14.29 246 GLN A C 1
ATOM 1542 O O . GLN A 1 217 ? -42.488 38.008 21.705 1.00 14.92 246 GLN A O 1
ATOM 1548 N N . PHE A 1 218 ? -40.616 36.848 21.313 1.00 14.78 247 PHE A N 1
ATOM 1549 C CA . PHE A 1 218 ? -41.347 35.764 20.646 1.00 14.68 247 PHE A CA 1
ATOM 1550 C C . PHE A 1 218 ? -42.246 35.071 21.682 1.00 14.76 247 PHE A C 1
ATOM 1551 O O . PHE A 1 218 ? -43.439 34.836 21.461 1.00 12.95 247 PHE A O 1
ATOM 1559 N N . ARG A 1 219 ? -41.681 34.805 22.847 1.00 15.65 248 ARG A N 1
ATOM 1560 C CA . ARG A 1 219 ? -42.441 34.162 23.916 1.00 14.74 248 ARG A CA 1
ATOM 1561 C C . ARG A 1 219 ? -43.663 34.998 24.303 1.00 16.01 248 ARG A C 1
ATOM 1562 O O . ARG A 1 219 ? -44.769 34.471 24.452 1.00 13.78 248 ARG A O 1
ATOM 1570 N N . ASP A 1 220 ? -43.465 36.298 24.491 1.00 17.69 249 ASP A N 1
ATOM 1571 C CA . ASP A 1 220 ? -44.576 37.185 24.832 1.00 16.91 249 ASP A CA 1
ATOM 1572 C C . ASP A 1 220 ? -45.655 37.248 23.723 1.00 19.43 249 ASP A C 1
ATOM 1573 O O . ASP A 1 220 ? -46.853 37.368 24.014 1.00 15.87 249 ASP A O 1
ATOM 1578 N N . ALA A 1 221 ? -45.231 37.187 22.461 1.00 16.38 250 ALA A N 1
ATOM 1579 C CA . ALA A 1 221 ? -46.177 37.197 21.342 1.00 19.55 250 ALA A CA 1
ATOM 1580 C C . ALA A 1 221 ? -47.006 35.908 21.287 1.00 17.29 250 ALA A C 1
ATOM 1581 O O . ALA A 1 221 ? -48.204 35.953 21.006 1.00 15.78 250 ALA A O 1
ATOM 1583 N N . VAL A 1 222 ? -46.368 34.769 21.553 1.00 16.49 251 VAL A N 1
ATOM 1584 C CA . VAL A 1 222 ? -47.090 33.501 21.643 1.00 15.08 251 VAL A CA 1
ATOM 1585 C C . VAL A 1 222 ? -48.172 33.599 22.721 1.00 18.52 251 VAL A C 1
ATOM 1586 O O . VAL A 1 222 ? -49.314 33.171 22.528 1.00 14.31 251 VAL A O 1
ATOM 1590 N N . ALA A 1 223 ? -47.826 34.174 23.863 1.00 15.98 252 ALA A N 1
ATOM 1591 C CA . ALA A 1 223 ? -48.831 34.355 24.903 1.00 17.70 252 ALA A CA 1
ATOM 1592 C C . ALA A 1 223 ? -50.019 35.187 24.423 1.00 16.77 252 ALA A C 1
ATOM 1593 O O . ALA A 1 223 ? -51.170 34.830 24.680 1.00 17.59 252 ALA A O 1
ATOM 1595 N N . ASN A 1 224 ? -49.761 36.283 23.720 1.00 15.39 253 ASN A N 1
ATOM 1596 C CA . ASN A 1 224 ? -50.857 37.097 23.220 1.00 14.61 253 ASN A CA 1
ATOM 1597 C C . ASN A 1 224 ? -51.706 36.377 22.177 1.00 13.63 253 ASN A C 1
ATOM 1598 O O . ASN A 1 224 ? -52.920 36.560 22.099 1.00 12.74 253 ASN A O 1
ATOM 1603 N N . ILE A 1 225 ? -51.064 35.535 21.384 1.00 11.55 254 ILE A N 1
ATOM 1604 C CA . ILE A 1 225 ? -51.817 34.728 20.441 1.00 12.60 254 ILE A CA 1
ATOM 1605 C C . ILE A 1 225 ? -52.742 33.764 21.183 1.00 13.44 254 ILE A C 1
ATOM 1606 O O . ILE A 1 225 ? -53.919 33.613 20.841 1.00 9.76 254 ILE A O 1
ATOM 1611 N N . THR A 1 226 ? -52.189 33.098 22.190 1.00 10.47 255 THR A N 1
ATOM 1612 C CA . THR A 1 226 ? -52.940 32.133 22.988 1.00 14.22 255 THR A CA 1
ATOM 1613 C C . THR A 1 226 ? -54.108 32.814 23.706 1.00 14.92 255 THR A C 1
ATOM 1614 O O . THR A 1 226 ? -55.229 32.298 23.742 1.00 13.19 255 THR A O 1
ATOM 1618 N N . THR A 1 227 ? -53.844 33.987 24.268 1.00 14.73 256 THR A N 1
ATOM 1619 C CA . THR A 1 227 ? -54.920 34.764 24.882 1.00 13.96 256 THR A CA 1
ATOM 1620 C C . THR A 1 227 ? -56.043 35.119 23.889 1.00 13.30 256 THR A C 1
ATOM 1621 O O . THR A 1 227 ? -57.213 34.872 24.150 1.00 12.54 256 THR A O 1
ATOM 1625 N N . SER A 1 228 ? -55.698 35.693 22.741 1.00 13.12 257 SER A N 1
ATOM 1626 C CA . SER A 1 228 ? -56.712 35.984 21.730 1.00 13.35 257 SER A CA 1
ATOM 1627 C C . SER A 1 228 ? -57.506 34.754 21.322 1.00 11.08 257 SER A C 1
ATOM 1628 O O . SER A 1 228 ? -58.722 34.817 21.115 1.00 12.43 257 SER A O 1
ATOM 1631 N N . ARG A 1 229 ? -56.811 33.643 21.137 1.00 13.90 258 ARG A N 1
ATOM 1632 C CA . ARG A 1 229 ? -57.486 32.415 20.743 1.00 12.38 258 ARG A CA 1
ATOM 1633 C C . ARG A 1 229 ? -58.512 32.038 21.796 1.00 12.22 258 ARG A C 1
ATOM 1634 O O . ARG A 1 229 ? -59.654 31.704 21.473 1.00 12.87 258 ARG A O 1
ATOM 1642 N N . ALA A 1 230 ? -58.106 32.122 23.065 1.00 14.43 259 ALA A N 1
ATOM 1643 C CA . ALA A 1 230 ? -58.991 31.778 24.182 1.00 14.24 259 ALA A CA 1
ATOM 1644 C C . ALA A 1 230 ? -60.228 32.677 24.172 1.00 14.39 259 ALA A C 1
ATOM 1645 O O . ALA A 1 230 ? -61.332 32.257 24.517 1.00 13.60 259 ALA A O 1
ATOM 1647 N N . GLU A 1 231 ? -60.037 33.914 23.741 1.00 14.58 260 GLU A N 1
ATOM 1648 C CA . GLU A 1 231 ? -61.125 34.881 23.683 1.00 14.96 260 GLU A CA 1
ATOM 1649 C C . GLU A 1 231 ? -62.097 34.596 22.539 1.00 16.27 260 GLU A C 1
ATOM 1650 O O . GLU A 1 231 ? -63.317 34.626 22.726 1.00 13.80 260 GLU A O 1
ATOM 1656 N N . MET A 1 232 ? -61.559 34.314 21.354 1.00 14.36 261 MET A N 1
ATOM 1657 C CA . MET A 1 232 ? -62.429 33.963 20.228 1.00 14.86 261 MET A CA 1
ATOM 1658 C C . MET A 1 232 ? -63.178 32.639 20.449 1.00 14.76 261 MET A C 1
ATOM 1659 O O . MET A 1 232 ? -64.243 32.420 19.866 1.00 15.73 261 MET A O 1
ATOM 1664 N N . THR A 1 233 ? -62.626 31.769 21.286 1.00 14.73 262 THR A N 1
ATOM 1665 C CA . THR A 1 233 ? -63.292 30.511 21.615 1.00 15.65 262 THR A CA 1
ATOM 1666 C C . THR A 1 233 ? -64.585 30.821 22.355 1.00 16.16 262 THR A C 1
ATOM 1667 O O . THR A 1 233 ? -65.653 30.260 22.059 1.00 15.45 262 THR A O 1
ATOM 1671 N N . VAL A 1 234 ? -64.479 31.724 23.327 1.00 14.54 263 VAL A N 1
ATOM 1672 C CA . VAL A 1 234 ? -65.641 32.225 24.050 1.00 15.59 263 VAL A CA 1
ATOM 1673 C C . VAL A 1 234 ? -66.650 32.961 23.166 1.00 16.80 263 VAL A C 1
ATOM 1674 O O . VAL A 1 234 ? -67.857 32.709 23.229 1.00 17.93 263 VAL A O 1
ATOM 1678 N N . GLN A 1 235 ? -66.164 33.884 22.347 1.00 13.96 264 GLN A N 1
ATOM 1679 C CA . GLN A 1 235 ? -67.042 34.639 21.466 1.00 17.27 264 GLN A CA 1
ATOM 1680 C C . GLN A 1 235 ? -67.811 33.717 20.507 1.00 18.43 264 GLN A C 1
ATOM 1681 O O . GLN A 1 235 ? -69.028 33.861 20.320 1.00 18.26 264 GLN A O 1
ATOM 1687 N N . GLY A 1 236 ? -67.092 32.770 19.913 1.00 16.11 265 GLY A N 1
ATOM 1688 C CA . GLY A 1 236 ? -67.697 31.760 19.063 1.00 17.65 265 GLY A CA 1
ATOM 1689 C C . GLY A 1 236 ? -68.799 30.998 19.776 1.00 20.30 265 GLY A C 1
ATOM 1690 O O . GLY A 1 236 ? -69.907 30.842 19.247 1.00 21.32 265 GLY A O 1
ATOM 1691 N N . ALA A 1 237 ? -68.526 30.540 20.990 1.00 15.34 266 ALA A N 1
ATOM 1692 C CA . ALA A 1 237 ? -69.567 29.866 21.742 1.00 19.61 266 ALA A CA 1
ATOM 1693 C C . ALA A 1 237 ? -70.760 30.802 21.970 1.00 19.93 266 ALA A C 1
ATOM 1694 O O . ALA A 1 237 ? -71.905 30.371 21.897 1.00 17.10 266 ALA A O 1
ATOM 1696 N N . ASP A 1 238 ? -70.493 32.083 22.213 1.00 20.53 267 ASP A N 1
ATOM 1697 C CA . ASP A 1 238 ? -71.569 33.047 22.445 1.00 22.40 267 ASP A CA 1
ATOM 1698 C C . ASP A 1 238 ? -72.389 33.297 21.178 1.00 25.42 267 ASP A C 1
ATOM 1699 O O . ASP A 1 238 ? -73.627 33.311 21.218 1.00 26.76 267 ASP A O 1
ATOM 1704 N N . ILE A 1 239 ? -71.692 33.489 20.056 1.00 24.62 268 ILE A N 1
ATOM 1705 C CA . ILE A 1 239 ? -72.330 33.666 18.760 1.00 23.36 268 ILE A CA 1
ATOM 1706 C C . ILE A 1 239 ? -73.169 32.439 18.366 1.00 27.94 268 ILE A C 1
ATOM 1707 O O . ILE A 1 239 ? -74.312 32.577 17.912 1.00 24.92 268 ILE A O 1
ATOM 1712 N N . VAL A 1 240 ? -72.604 31.246 18.540 1.00 22.53 269 VAL A N 1
ATOM 1713 C CA . VAL A 1 240 ? -73.353 30.012 18.306 1.00 26.95 269 VAL A CA 1
ATOM 1714 C C . VAL A 1 240 ? -74.670 30.012 19.086 1.00 27.91 269 VAL A C 1
ATOM 1715 O O . VAL A 1 240 ? -75.739 29.782 18.517 1.00 23.39 269 VAL A O 1
ATOM 1719 N N . LYS A 1 241 ? -74.586 30.291 20.385 1.00 27.21 270 LYS A N 1
ATOM 1720 C CA . LYS A 1 241 ? -75.763 30.382 21.247 1.00 27.15 270 LYS A CA 1
ATOM 1721 C C . LYS A 1 241 ? -76.856 31.332 20.726 1.00 28.94 270 LYS A C 1
ATOM 1722 O O . LYS A 1 241 ? -78.018 30.946 20.611 1.00 26.06 270 LYS A O 1
ATOM 1728 N N . ARG A 1 242 ? -76.489 32.570 20.414 1.00 28.74 271 ARG A N 1
ATOM 1729 C CA . ARG A 1 242 ? -77.468 33.566 19.958 1.00 27.64 271 ARG A CA 1
ATOM 1730 C C . ARG A 1 242 ? -78.053 33.248 18.583 1.00 27.53 271 ARG A C 1
ATOM 1731 O O . ARG A 1 242 ? -79.240 33.488 18.320 1.00 28.84 271 ARG A O 1
ATOM 1739 N N . SER A 1 243 ? -77.209 32.739 17.694 1.00 27.36 272 SER A N 1
ATOM 1740 C CA . SER A 1 243 ? -77.650 32.367 16.356 1.00 26.30 272 SER A CA 1
ATOM 1741 C C . SER A 1 243 ? -78.584 31.164 16.404 1.00 28.38 272 SER A C 1
ATOM 1742 O O . SER A 1 243 ? -79.552 31.086 15.639 1.00 24.43 272 SER A O 1
ATOM 1745 N N . ASP A 1 244 ? -78.292 30.232 17.307 1.00 27.55 273 ASP A N 1
ATOM 1746 C CA . ASP A 1 244 ? -79.192 29.107 17.558 1.00 25.92 273 ASP A CA 1
ATOM 1747 C C . ASP A 1 244 ? -80.563 29.595 18.015 1.00 30.30 273 ASP A C 1
ATOM 1748 O O . ASP A 1 244 ? -81.591 29.030 17.636 1.00 27.85 273 ASP A O 1
ATOM 1753 N N . ALA A 1 245 ? -80.574 30.627 18.855 1.00 27.80 274 ALA A N 1
ATOM 1754 C CA . ALA A 1 245 ? -81.825 31.146 19.403 1.00 26.58 274 ALA A CA 1
ATOM 1755 C C . ALA A 1 245 ? -82.660 31.852 18.340 1.00 29.05 274 ALA A C 1
ATOM 1756 O O . ALA A 1 245 ? -83.887 31.718 18.312 1.00 29.89 274 ALA A O 1
ATOM 1758 N N . LEU A 1 246 ? -82.007 32.615 17.467 1.00 24.74 275 LEU A N 1
ATOM 1759 C CA . LEU A 1 246 ? -82.705 33.162 16.311 1.00 23.36 275 LEU A CA 1
ATOM 1760 C C . LEU A 1 246 ? -83.335 32.025 15.525 1.00 30.11 275 LEU A C 1
ATOM 1761 O O . LEU A 1 246 ? -84.504 32.088 15.139 1.00 26.50 275 LEU A O 1
ATOM 1766 N N . TYR A 1 247 ? -82.561 30.974 15.296 1.00 24.98 276 TYR A N 1
ATOM 1767 C CA . TYR A 1 247 ? -83.077 29.858 14.514 1.00 33.83 276 TYR A CA 1
ATOM 1768 C C . TYR A 1 247 ? -84.310 29.241 15.169 1.00 32.46 276 TYR A C 1
ATOM 1769 O O . TYR A 1 247 ? -85.295 28.945 14.494 1.00 33.44 276 TYR A O 1
ATOM 1778 N N . GLN A 1 248 ? -84.255 29.043 16.482 1.00 31.20 277 GLN A N 1
ATOM 1779 C CA . GLN A 1 248 ? -85.370 28.423 17.188 1.00 33.77 277 GLN A CA 1
ATOM 1780 C C . GLN A 1 248 ? -86.653 29.249 17.081 1.00 34.79 277 GLN A C 1
ATOM 1781 O O . GLN A 1 248 ? -87.741 28.697 16.909 1.00 35.74 277 GLN A O 1
ATOM 1787 N N . ILE A 1 249 ? -86.524 30.571 17.177 1.00 34.54 278 ILE A N 1
ATOM 1788 C CA . ILE A 1 249 ? -87.679 31.461 17.044 1.00 35.42 278 ILE A CA 1
ATOM 1789 C C . ILE A 1 249 ? -88.365 31.274 15.694 1.00 34.69 278 ILE A C 1
ATOM 1790 O O . ILE A 1 249 ? -89.591 31.153 15.619 1.00 37.51 278 ILE A O 1
ATOM 1795 N N . GLN A 1 250 ? -87.564 31.261 14.632 1.00 31.17 279 GLN A N 1
ATOM 1796 C CA . GLN A 1 250 ? -88.078 31.061 13.282 1.00 36.50 279 GLN A CA 1
ATOM 1797 C C . GLN A 1 250 ? -88.747 29.694 13.132 1.00 41.50 279 GLN A C 1
ATOM 1798 O O . GLN A 1 250 ? -89.819 29.571 12.531 1.00 36.59 279 GLN A O 1
ATOM 1804 N N . LEU A 1 251 ? -88.103 28.671 13.683 1.00 38.83 280 LEU A N 1
ATOM 1805 C CA . LEU A 1 251 ? -88.625 27.310 13.626 1.00 44.12 280 LEU A CA 1
ATOM 1806 C C . LEU A 1 251 ? -90.010 27.243 14.272 1.00 44.79 280 LEU A C 1
ATOM 1807 O O . LEU A 1 251 ? -90.905 26.548 13.782 1.00 46.37 280 LEU A O 1
ATOM 1812 N N . GLU A 1 252 ? -90.184 27.981 15.365 1.00 44.38 281 GLU A N 1
ATOM 1813 C CA . GLU A 1 252 ? -91.454 28.016 16.085 1.00 47.09 281 GLU A CA 1
ATOM 1814 C C . GLU A 1 252 ? -92.603 28.605 15.269 1.00 53.22 281 GLU A C 1
ATOM 1815 O O . GLU A 1 252 ? -93.762 28.546 15.688 1.00 53.51 281 GLU A O 1
ATOM 1821 N N . ARG A 1 253 ? -92.286 29.177 14.111 1.00 49.84 282 ARG A N 1
ATOM 1822 C CA . ARG A 1 253 ? -93.320 29.711 13.227 1.00 52.53 282 ARG A CA 1
ATOM 1823 C C . ARG A 1 253 ? -93.746 28.686 12.177 1.00 54.34 282 ARG A C 1
ATOM 1824 O O . ARG A 1 253 ? -93.402 27.506 12.264 1.00 53.73 282 ARG A O 1
ATOM 1832 N N . SER B 1 19 ? -89.948 16.314 14.595 1.00 30.54 48 SER B N 1
ATOM 1833 C CA . SER B 1 19 ? -88.832 15.934 15.458 1.00 30.01 48 SER B CA 1
ATOM 1834 C C . SER B 1 19 ? -87.605 15.513 14.645 1.00 28.01 48 SER B C 1
ATOM 1835 O O . SER B 1 19 ? -86.463 15.699 15.079 1.00 28.37 48 SER B O 1
ATOM 1838 N N . HIS B 1 20 ? -87.840 14.947 13.466 1.00 29.53 49 HIS B N 1
ATOM 1839 C CA . HIS B 1 20 ? -86.743 14.531 12.595 1.00 27.43 49 HIS B CA 1
ATOM 1840 C C . HIS B 1 20 ? -85.900 15.722 12.157 1.00 28.06 49 HIS B C 1
ATOM 1841 O O . HIS B 1 20 ? -84.693 15.588 11.935 1.00 27.74 49 HIS B O 1
ATOM 1848 N N . MET B 1 21 ? -86.526 16.888 12.041 1.00 27.42 50 MET B N 1
ATOM 1849 C CA . MET B 1 21 ? -85.775 18.088 11.686 1.00 30.21 50 MET B CA 1
ATOM 1850 C C . MET B 1 21 ? -84.747 18.395 12.771 1.00 26.20 50 MET B C 1
ATOM 1851 O O . MET B 1 21 ? -83.597 18.729 12.478 1.00 29.32 50 MET B O 1
ATOM 1856 N N . GLY B 1 22 ? -85.173 18.287 14.026 1.00 27.07 51 GLY B N 1
ATOM 1857 C CA . GLY B 1 22 ? -84.271 18.425 15.158 1.00 27.27 51 GLY B CA 1
ATOM 1858 C C . GLY B 1 22 ? -83.154 17.397 15.162 1.00 26.65 51 GLY B C 1
ATOM 1859 O O . GLY B 1 22 ? -82.016 17.710 15.516 1.00 25.03 51 GLY B O 1
ATOM 1860 N N . ASP B 1 23 ? -83.474 16.162 14.784 1.00 25.53 52 ASP B N 1
ATOM 1861 C CA . ASP B 1 23 ? -82.465 15.098 14.694 1.00 26.93 52 ASP B CA 1
ATOM 1862 C C . ASP B 1 23 ? -81.343 15.457 13.701 1.00 26.22 52 ASP B C 1
ATOM 1863 O O . ASP B 1 23 ? -80.164 15.152 13.929 1.00 24.42 52 ASP B O 1
ATOM 1868 N N . ILE B 1 24 ? -81.714 16.088 12.596 1.00 23.69 53 ILE B N 1
ATOM 1869 C CA . ILE B 1 24 ? -80.736 16.522 11.605 1.00 25.72 53 ILE B CA 1
ATOM 1870 C C . ILE B 1 24 ? -79.948 17.716 12.139 1.00 24.96 53 ILE B C 1
ATOM 1871 O O . ILE B 1 24 ? -78.748 17.847 11.885 1.00 23.19 53 ILE B O 1
ATOM 1876 N N . GLY B 1 25 ? -80.627 18.573 12.897 1.00 24.17 54 GLY B N 1
ATOM 1877 C CA . GLY B 1 25 ? -79.962 19.627 13.644 1.00 21.44 54 GLY B CA 1
ATOM 1878 C C . GLY B 1 25 ? -78.800 19.088 14.451 1.00 23.96 54 GLY B C 1
ATOM 1879 O O . GLY B 1 25 ? -77.679 19.595 14.345 1.00 23.49 54 GLY B O 1
ATOM 1880 N N . GLN B 1 26 ? -79.062 18.050 15.247 1.00 19.85 55 GLN B N 1
ATOM 1881 C CA . GLN B 1 26 ? -78.023 17.390 16.037 1.00 24.10 55 GLN B CA 1
ATOM 1882 C C . GLN B 1 26 ? -76.907 16.847 15.148 1.00 24.88 55 GLN B C 1
ATOM 1883 O O . GLN B 1 26 ? -75.723 16.965 15.474 1.00 22.44 55 GLN B O 1
ATOM 1889 N N . LEU B 1 27 ? -77.294 16.233 14.036 1.00 21.27 56 LEU B N 1
ATOM 1890 C CA . LEU B 1 27 ? -76.321 15.677 13.100 1.00 23.28 56 LEU B CA 1
ATOM 1891 C C . LEU B 1 27 ? -75.395 16.778 12.584 1.00 22.78 56 LEU B C 1
ATOM 1892 O O . LEU B 1 27 ? -74.168 16.634 12.594 1.00 20.05 56 LEU B O 1
ATOM 1897 N N . ASN B 1 28 ? -75.986 17.882 12.149 1.00 20.52 57 ASN B N 1
ATOM 1898 C CA . ASN B 1 28 ? -75.213 18.984 11.580 1.00 24.08 57 ASN B CA 1
ATOM 1899 C C . ASN B 1 28 ? -74.300 19.654 12.610 1.00 25.61 57 ASN B C 1
ATOM 1900 O O . ASN B 1 28 ? -73.214 20.123 12.261 1.00 19.85 57 ASN B O 1
ATOM 1905 N N . LYS B 1 29 ? -74.732 19.675 13.874 1.00 22.32 58 LYS B N 1
ATOM 1906 C CA . LYS B 1 29 ? -73.893 20.175 14.953 1.00 23.28 58 LYS B CA 1
ATOM 1907 C C . LYS B 1 29 ? -72.738 19.220 15.250 1.00 23.68 58 LYS B C 1
ATOM 1908 O O . LYS B 1 29 ? -71.615 19.657 15.435 1.00 18.00 58 LYS B O 1
ATOM 1914 N N . ASP B 1 30 ? -73.001 17.914 15.263 1.00 20.92 59 ASP B N 1
ATOM 1915 C CA . ASP B 1 30 ? -71.933 16.929 15.441 1.00 18.04 59 ASP B CA 1
ATOM 1916 C C . ASP B 1 30 ? -70.878 17.026 14.340 1.00 19.45 59 ASP B C 1
ATOM 1917 O O . ASP B 1 30 ? -69.683 16.803 14.573 1.00 18.19 59 ASP B O 1
ATOM 1922 N N . LEU B 1 31 ? -71.339 17.332 13.138 1.00 18.87 60 LEU B N 1
ATOM 1923 C CA . LEU B 1 31 ? -70.465 17.484 11.984 1.00 19.47 60 LEU B CA 1
ATOM 1924 C C . LEU B 1 31 ? -69.541 18.680 12.167 1.00 16.50 60 LEU B C 1
ATOM 1925 O O . LEU B 1 31 ? -68.329 18.595 11.964 1.00 14.92 60 LEU B O 1
ATOM 1930 N N . THR B 1 32 ? -70.115 19.802 12.576 1.00 20.21 61 THR B N 1
ATOM 1931 C CA . THR B 1 32 ? -69.303 20.988 12.799 1.00 18.30 61 THR B CA 1
ATOM 1932 C C . THR B 1 32 ? -68.294 20.697 13.894 1.00 16.64 61 THR B C 1
ATOM 1933 O O . THR B 1 32 ? -67.110 21.031 13.760 1.00 14.79 61 THR B O 1
ATOM 1937 N N . ASP B 1 33 ? -68.739 20.034 14.961 1.00 19.15 62 ASP B N 1
ATOM 1938 C CA . ASP B 1 33 ? -67.834 19.756 16.070 1.00 16.56 62 ASP B CA 1
ATOM 1939 C C . ASP B 1 33 ? -66.668 18.891 15.634 1.00 15.75 62 ASP B C 1
ATOM 1940 O O . ASP B 1 33 ? -65.566 19.038 16.156 1.00 14.96 62 ASP B O 1
ATOM 1945 N N . LEU B 1 34 ? -66.913 17.971 14.703 1.00 14.69 63 LEU B N 1
ATOM 1946 C CA . LEU B 1 34 ? -65.849 17.126 14.159 1.00 14.44 63 LEU B CA 1
ATOM 1947 C C . LEU B 1 34 ? -64.857 17.921 13.292 1.00 8.40 63 LEU B C 1
ATOM 1948 O O . LEU B 1 34 ? -63.645 17.752 13.414 1.00 11.19 63 LEU B O 1
ATOM 1953 N N . ARG B 1 35 ? -65.374 18.754 12.401 1.00 11.52 64 ARG B N 1
ATOM 1954 C CA . ARG B 1 35 ? -64.515 19.593 11.580 1.00 9.94 64 ARG B CA 1
ATOM 1955 C C . ARG B 1 35 ? -63.669 20.477 12.477 1.00 11.49 64 ARG B C 1
ATOM 1956 O O . ARG B 1 35 ? -62.453 20.592 12.290 1.00 10.92 64 ARG B O 1
ATOM 1964 N N . ILE B 1 36 ? -64.305 21.080 13.481 1.00 10.17 65 ILE B N 1
ATOM 1965 C CA . ILE B 1 36 ? -63.542 21.906 14.417 1.00 11.87 65 ILE B CA 1
ATOM 1966 C C . ILE B 1 36 ? -62.470 21.087 15.129 1.00 11.04 65 ILE B C 1
ATOM 1967 O O . ILE B 1 36 ? -61.309 21.489 15.205 1.00 9.22 65 ILE B O 1
ATOM 1972 N N . ALA B 1 37 ? -62.845 19.913 15.648 1.00 11.90 66 ALA B N 1
ATOM 1973 C CA . ALA B 1 37 ? -61.883 19.080 16.357 1.00 13.28 66 ALA B CA 1
ATOM 1974 C C . ALA B 1 37 ? -60.687 18.670 15.508 1.00 10.93 66 ALA B C 1
ATOM 1975 O O . ALA B 1 37 ? -59.552 18.682 15.994 1.00 9.65 66 ALA B O 1
ATOM 1977 N N . ARG B 1 38 ? -60.918 18.322 14.241 1.00 9.65 67 ARG B N 1
ATOM 1978 C CA . ARG B 1 38 ? -59.812 17.883 13.404 1.00 10.29 67 ARG B CA 1
ATOM 1979 C C . ARG B 1 38 ? -58.814 18.997 13.120 1.00 9.11 67 ARG B C 1
ATOM 1980 O O . ARG B 1 38 ? -57.615 18.742 13.017 1.00 9.08 67 ARG B O 1
ATOM 1988 N N . LEU B 1 39 ? -59.289 20.235 13.010 1.00 10.28 68 LEU B N 1
ATOM 1989 C CA . LEU B 1 39 ? -58.369 21.351 12.823 1.00 9.41 68 LEU B CA 1
ATOM 1990 C C . LEU B 1 39 ? -57.586 21.625 14.104 1.00 7.79 68 LEU B C 1
ATOM 1991 O O . LEU B 1 39 ? -56.398 21.963 14.053 1.00 7.40 68 LEU B O 1
ATOM 1996 N N . GLN B 1 40 ? -58.254 21.518 15.249 1.00 8.80 69 GLN B N 1
ATOM 1997 C CA . GLN B 1 40 ? -57.566 21.631 16.542 1.00 11.65 69 GLN B CA 1
ATOM 1998 C C . GLN B 1 40 ? -56.443 20.613 16.684 1.00 11.19 69 GLN B C 1
ATOM 1999 O O . GLN B 1 40 ? -55.394 20.892 17.270 1.00 10.72 69 GLN B O 1
ATOM 2005 N N . TYR B 1 41 ? -56.688 19.421 16.147 1.00 11.68 70 TYR B N 1
ATOM 2006 C CA . TYR B 1 41 ? -55.714 18.336 16.135 1.00 9.52 70 TYR B CA 1
ATOM 2007 C C . TYR B 1 41 ? -54.441 18.758 15.441 1.00 13.45 70 TYR B C 1
ATOM 2008 O O . TYR B 1 41 ? -53.338 18.512 15.922 1.00 12.21 70 TYR B O 1
ATOM 2017 N N . MET B 1 42 ? -54.584 19.427 14.305 1.00 9.13 71 MET B N 1
ATOM 2018 C CA . MET B 1 42 ? -53.419 19.825 13.541 1.00 8.55 71 MET B CA 1
ATOM 2019 C C . MET B 1 42 ? -52.702 20.982 14.233 1.00 10.50 71 MET B C 1
ATOM 2020 O O . MET B 1 42 ? -51.473 21.074 14.238 1.00 8.82 71 MET B O 1
ATOM 2025 N N . ILE B 1 43 ? -53.479 21.873 14.828 1.00 9.94 72 ILE B N 1
ATOM 2026 C CA . ILE B 1 43 ? -52.897 23.003 15.550 1.00 10.71 72 ILE B CA 1
ATOM 2027 C C . ILE B 1 43 ? -52.048 22.506 16.712 1.00 14.33 72 ILE B C 1
ATOM 2028 O O . ILE B 1 43 ? -50.994 23.067 17.023 1.00 16.71 72 ILE B O 1
ATOM 2033 N N . ALA B 1 44 ? -52.531 21.450 17.353 1.00 11.03 73 ALA B N 1
ATOM 2034 C CA . ALA B 1 44 ? -51.821 20.775 18.427 1.00 12.07 73 ALA B CA 1
ATOM 2035 C C . ALA B 1 44 ? -50.671 19.869 17.950 1.00 17.75 73 ALA B C 1
ATOM 2036 O O . ALA B 1 44 ? -50.271 18.935 18.653 1.00 19.00 73 ALA B O 1
ATOM 2038 N N . ASN B 1 45 ? -50.139 20.151 16.767 1.00 15.65 74 ASN B N 1
ATOM 2039 C CA . ASN B 1 45 ? -49.028 19.373 16.195 1.00 17.77 74 ASN B CA 1
ATOM 2040 C C . ASN B 1 45 ? -49.299 17.867 16.221 1.00 14.42 74 ASN B C 1
ATOM 2041 O O . ASN B 1 45 ? -48.387 17.056 16.388 1.00 16.42 74 ASN B O 1
ATOM 2046 N N . GLY B 1 46 ? -50.570 17.516 16.080 1.00 13.68 75 GLY B N 1
ATOM 2047 C CA . GLY B 1 46 ? -50.985 16.142 15.908 1.00 14.54 75 GLY B CA 1
ATOM 2048 C C . GLY B 1 46 ? -50.740 15.313 17.149 1.00 12.95 75 GLY B C 1
ATOM 2049 O O . GLY B 1 46 ? -50.479 14.117 17.057 1.00 17.14 75 GLY B O 1
ATOM 2050 N N . ASP B 1 47 ? -50.825 15.940 18.318 1.00 16.79 76 ASP B N 1
ATOM 2051 C CA . ASP B 1 47 ? -50.486 15.224 19.552 1.00 17.23 76 ASP B CA 1
ATOM 2052 C C . ASP B 1 47 ? -51.572 14.216 19.959 1.00 17.55 76 ASP B C 1
ATOM 2053 O O . ASP B 1 47 ? -52.726 14.337 19.564 1.00 15.58 76 ASP B O 1
ATOM 2058 N N . ASP B 1 48 ? -51.187 13.197 20.724 1.00 15.96 77 ASP B N 1
ATOM 2059 C CA . ASP B 1 48 ? -52.107 12.089 21.023 1.00 16.87 77 ASP B CA 1
ATOM 2060 C C . ASP B 1 48 ? -53.369 12.508 21.789 1.00 16.23 77 ASP B C 1
ATOM 2061 O O . ASP B 1 48 ? -54.431 11.915 21.612 1.00 16.71 77 ASP B O 1
ATOM 2066 N N . THR B 1 49 ? -53.267 13.518 22.645 1.00 15.92 78 THR B N 1
ATOM 2067 C CA . THR B 1 49 ? -54.444 14.017 23.334 1.00 13.84 78 THR B CA 1
ATOM 2068 C C . THR B 1 49 ? -55.497 14.586 22.382 1.00 16.19 78 THR B C 1
ATOM 2069 O O . THR B 1 49 ? -56.690 14.312 22.522 1.00 15.35 78 THR B O 1
ATOM 2073 N N . ALA B 1 50 ? -55.075 15.407 21.428 1.00 14.26 79 ALA B N 1
ATOM 2074 C CA . ALA B 1 50 ? -56.039 15.976 20.496 1.00 13.10 79 ALA B CA 1
ATOM 2075 C C . ALA B 1 50 ? -56.524 14.901 19.498 1.00 15.20 79 ALA B C 1
ATOM 2076 O O . ALA B 1 50 ? -57.657 14.957 19.025 1.00 19.25 79 ALA B O 1
ATOM 2078 N N . ALA B 1 51 ? -55.680 13.917 19.208 1.00 16.02 80 ALA B N 1
ATOM 2079 C CA . ALA B 1 51 ? -56.103 12.803 18.365 1.00 18.72 80 ALA B CA 1
ATOM 2080 C C . ALA B 1 51 ? -57.281 12.108 19.036 1.00 22.51 80 ALA B C 1
ATOM 2081 O O . ALA B 1 51 ? -58.304 11.825 18.401 1.00 22.48 80 ALA B O 1
ATOM 2083 N N . ALA B 1 52 ? -57.136 11.852 20.337 1.00 22.31 81 ALA B N 1
ATOM 2084 C CA . ALA B 1 52 ? -58.211 11.243 21.112 1.00 25.38 81 ALA B CA 1
ATOM 2085 C C . ALA B 1 52 ? -59.496 12.062 21.027 1.00 23.46 81 ALA B C 1
ATOM 2086 O O . ALA B 1 52 ? -60.588 11.510 20.848 1.00 21.65 81 ALA B O 1
ATOM 2088 N N . ASN B 1 53 ? -59.375 13.378 21.153 1.00 19.90 82 ASN B N 1
ATOM 2089 C CA . ASN B 1 53 ? -60.548 14.238 21.086 1.00 20.54 82 ASN B CA 1
ATOM 2090 C C . ASN B 1 53 ? -61.216 14.188 19.713 1.00 21.04 82 ASN B C 1
ATOM 2091 O O . ASN B 1 53 ? -62.449 14.230 19.596 1.00 22.11 82 ASN B O 1
ATOM 2096 N N . THR B 1 54 ? -60.400 14.130 18.668 1.00 18.01 83 THR B N 1
ATOM 2097 C CA . THR B 1 54 ? -60.932 14.068 17.313 1.00 17.81 83 THR B CA 1
ATOM 2098 C C . THR B 1 54 ? -61.659 12.744 17.074 1.00 20.81 83 THR B C 1
ATOM 2099 O O . THR B 1 54 ? -62.775 12.719 16.552 1.00 17.07 83 THR B O 1
ATOM 2103 N N . LEU B 1 55 ? -61.025 11.650 17.473 1.00 19.28 84 LEU B N 1
ATOM 2104 C CA . LEU B 1 55 ? -61.667 10.339 17.396 1.00 22.19 84 LEU B CA 1
ATOM 2105 C C . LEU B 1 55 ? -63.024 10.354 18.098 1.00 23.03 84 LEU B C 1
ATOM 2106 O O . LEU B 1 55 ? -64.003 9.794 17.594 1.00 23.21 84 LEU B O 1
ATOM 2111 N N . ALA B 1 56 ? -63.092 11.028 19.244 1.00 21.82 85 ALA B N 1
ATOM 2112 C CA . ALA B 1 56 ? -64.340 11.151 19.983 1.00 15.82 85 ALA B CA 1
ATOM 2113 C C . ALA B 1 56 ? -65.418 11.924 19.243 1.00 19.88 85 ALA B C 1
ATOM 2114 O O . ALA B 1 56 ? -66.582 11.545 19.276 1.00 21.24 85 ALA B O 1
ATOM 2116 N N . LYS B 1 57 ? -65.054 13.019 18.584 1.00 19.96 86 LYS B N 1
ATOM 2117 C CA . LYS B 1 57 ? -66.041 13.763 17.825 1.00 17.29 86 LYS B CA 1
ATOM 2118 C C . LYS B 1 57 ? -66.499 12.921 16.624 1.00 17.17 86 LYS B C 1
ATOM 2119 O O . LYS B 1 57 ? -67.669 12.950 16.233 1.00 17.32 86 LYS B O 1
ATOM 2125 N N . LEU B 1 58 ? -65.558 12.185 16.048 1.00 17.79 87 LEU B N 1
ATOM 2126 C CA . LEU B 1 58 ? -65.856 11.321 14.912 1.00 17.21 87 LEU B CA 1
ATOM 2127 C C . LEU B 1 58 ? -66.921 10.269 15.225 1.00 21.07 87 LEU B C 1
ATOM 2128 O O . LEU B 1 58 ? -67.885 10.101 14.474 1.00 19.98 87 LEU B O 1
ATOM 2133 N N . ASP B 1 59 ? -66.765 9.529 16.308 1.00 23.76 88 ASP B N 1
ATOM 2134 C CA . ASP B 1 59 ? -67.787 8.508 16.532 1.00 27.80 88 ASP B CA 1
ATOM 2135 C C . ASP B 1 59 ? -69.098 9.053 17.117 1.00 26.48 88 ASP B C 1
ATOM 2136 O O . ASP B 1 59 ? -70.135 8.407 17.002 1.00 24.63 88 ASP B O 1
ATOM 2141 N N . ALA B 1 60 ? -69.065 10.255 17.694 1.00 23.47 89 ALA B N 1
ATOM 2142 C CA . ALA B 1 60 ? -70.307 10.959 18.031 1.00 20.96 89 ALA B CA 1
ATOM 2143 C C . ALA B 1 60 ? -71.110 11.195 16.765 1.00 24.95 89 ALA B C 1
ATOM 2144 O O . ALA B 1 60 ? -72.327 10.985 16.721 1.00 23.87 89 ALA B O 1
ATOM 2146 N N . PHE B 1 61 ? -70.416 11.624 15.721 1.00 20.98 90 PHE B N 1
ATOM 2147 C CA . PHE B 1 61 ? -71.078 11.909 14.462 1.00 19.40 90 PHE B CA 1
ATOM 2148 C C . PHE B 1 61 ? -71.491 10.592 13.798 1.00 20.62 90 PHE B C 1
ATOM 2149 O O . PHE B 1 61 ? -72.616 10.462 13.304 1.00 21.17 90 PHE B O 1
ATOM 2157 N N . SER B 1 62 ? -70.583 9.623 13.809 1.00 17.84 91 SER B N 1
ATOM 2158 C CA . SER B 1 62 ? -70.879 8.293 13.276 1.00 23.21 91 SER B CA 1
ATOM 2159 C C . SER B 1 62 ? -72.123 7.709 13.961 1.00 23.42 91 SER B C 1
ATOM 2160 O O . SER B 1 62 ? -73.042 7.218 13.297 1.00 22.05 91 SER B O 1
ATOM 2163 N N . LYS B 1 63 ? -72.150 7.783 15.291 1.00 25.27 92 LYS B N 1
ATOM 2164 C CA . LYS B 1 63 ? -73.269 7.254 16.074 1.00 25.14 92 LYS B CA 1
ATOM 2165 C C . LYS B 1 63 ? -74.597 7.873 15.653 1.00 25.33 92 LYS B C 1
ATOM 2166 O O . LYS B 1 63 ? -75.588 7.159 15.451 1.00 23.90 92 LYS B O 1
ATOM 2172 N N . GLN B 1 64 ? -74.614 9.196 15.506 1.00 19.80 93 GLN B N 1
ATOM 2173 C CA . GLN B 1 64 ? -75.824 9.900 15.084 1.00 22.41 93 GLN B CA 1
ATOM 2174 C C . GLN B 1 64 ? -76.267 9.481 13.680 1.00 21.49 93 GLN B C 1
ATOM 2175 O O . GLN B 1 64 ? -77.464 9.326 13.420 1.00 22.47 93 GLN B O 1
ATOM 2181 N N . GLN B 1 65 ? -75.314 9.288 12.769 1.00 17.94 94 GLN B N 1
ATOM 2182 C CA . GLN B 1 65 ? -75.646 8.737 11.447 1.00 20.97 94 GLN B CA 1
ATOM 2183 C C . GLN B 1 65 ? -76.321 7.361 11.586 1.00 21.14 94 GLN B C 1
ATOM 2184 O O . GLN B 1 65 ? -77.366 7.105 10.987 1.00 21.72 94 GLN B O 1
ATOM 2190 N N . ALA B 1 66 ? -75.711 6.490 12.382 1.00 22.05 95 ALA B N 1
ATOM 2191 C CA . ALA B 1 66 ? -76.214 5.127 12.604 1.00 22.50 95 ALA B CA 1
ATOM 2192 C C . ALA B 1 66 ? -77.583 5.131 13.284 1.00 24.17 95 ALA B C 1
ATOM 2193 O O . ALA B 1 66 ? -78.472 4.341 12.935 1.00 24.46 95 ALA B O 1
ATOM 2195 N N . TYR B 1 67 ? -77.750 6.018 14.259 1.00 22.47 96 TYR B N 1
ATOM 2196 C CA . TYR B 1 67 ? -79.031 6.171 14.941 1.00 24.37 96 TYR B CA 1
ATOM 2197 C C . TYR B 1 67 ? -80.112 6.555 13.946 1.00 20.09 96 TYR B C 1
ATOM 2198 O O . TYR B 1 67 ? -81.147 5.879 13.845 1.00 21.05 96 TYR B O 1
ATOM 2207 N N . LEU B 1 68 ? -79.868 7.631 13.198 1.00 19.37 97 LEU B N 1
ATOM 2208 C CA . LEU B 1 68 ? -80.860 8.142 12.253 1.00 20.87 97 LEU B CA 1
ATOM 2209 C C . LEU B 1 68 ? -81.140 7.134 11.140 1.00 20.39 97 LEU B C 1
ATOM 2210 O O . LEU B 1 68 ? -82.247 7.075 10.618 1.00 17.82 97 LEU B O 1
ATOM 2215 N N . ALA B 1 69 ? -80.131 6.337 10.793 1.00 19.34 98 ALA B N 1
ATOM 2216 C CA . ALA B 1 69 ? -80.311 5.292 9.778 1.00 22.23 98 ALA B CA 1
ATOM 2217 C C . ALA B 1 69 ? -81.385 4.292 10.196 1.00 21.99 98 ALA B C 1
ATOM 2218 O O . ALA B 1 69 ? -81.964 3.609 9.348 1.00 24.19 98 ALA B O 1
ATOM 2220 N N . THR B 1 70 ? -81.646 4.200 11.502 1.00 23.97 99 THR B N 1
ATOM 2221 C CA . THR B 1 70 ? -82.668 3.284 12.009 1.00 24.61 99 THR B CA 1
ATOM 2222 C C . THR B 1 70 ? -84.048 3.911 12.182 1.00 26.26 99 THR B C 1
ATOM 2223 O O . THR B 1 70 ? -85.050 3.196 12.203 1.00 26.63 99 THR B O 1
ATOM 2227 N N . THR B 1 71 ? -84.102 5.232 12.321 1.00 22.27 100 THR B N 1
ATOM 2228 C CA . THR B 1 71 ? -85.364 5.907 12.626 1.00 23.22 100 THR B CA 1
ATOM 2229 C C . THR B 1 71 ? -86.001 6.602 11.421 1.00 23.33 100 THR B C 1
ATOM 2230 O O . THR B 1 71 ? -87.221 6.724 11.357 1.00 23.41 100 THR B O 1
ATOM 2234 N N . PHE B 1 72 ? -85.195 7.062 10.470 1.00 22.11 101 PHE B N 1
ATOM 2235 C CA . PHE B 1 72 ? -85.765 7.657 9.261 1.00 19.63 101 PHE B CA 1
ATOM 2236 C C . PHE B 1 72 ? -86.338 6.553 8.370 1.00 22.94 101 PHE B C 1
ATOM 2237 O O . PHE B 1 72 ? -85.749 5.486 8.251 1.00 24.14 101 PHE B O 1
ATOM 2245 N N . LYS B 1 73 ? -87.484 6.809 7.749 1.00 23.60 102 LYS B N 1
ATOM 2246 C CA . LYS B 1 73 ? -88.220 5.759 7.037 1.00 25.19 102 LYS B CA 1
ATOM 2247 C C . LYS B 1 73 ? -88.286 5.953 5.517 1.00 24.43 102 LYS B C 1
ATOM 2248 O O . LYS B 1 73 ? -88.285 4.978 4.760 1.00 23.85 102 LYS B O 1
ATOM 2254 N N . SER B 1 74 ? -88.345 7.203 5.068 1.00 22.96 103 SER B N 1
ATOM 2255 C CA . SER B 1 74 ? -88.449 7.490 3.637 1.00 23.08 103 SER B CA 1
ATOM 2256 C C . SER B 1 74 ? -87.241 6.939 2.889 1.00 23.69 103 SER B C 1
ATOM 2257 O O . SER B 1 74 ? -86.097 7.135 3.316 1.00 22.26 103 SER B O 1
ATOM 2260 N N . PRO B 1 75 ? -87.480 6.252 1.763 1.00 24.90 104 PRO B N 1
ATOM 2261 C CA . PRO B 1 75 ? -86.310 5.671 1.099 1.00 21.70 104 PRO B CA 1
ATOM 2262 C C . PRO B 1 75 ? -85.272 6.721 0.706 1.00 21.11 104 PRO B C 1
ATOM 2263 O O . PRO B 1 75 ? -84.069 6.450 0.807 1.00 21.57 104 PRO B O 1
ATOM 2267 N N . GLU B 1 76 ? -85.714 7.901 0.286 1.00 22.00 105 GLU B N 1
ATOM 2268 C CA . GLU B 1 76 ? -84.765 8.916 -0.157 1.00 24.85 105 GLU B CA 1
ATOM 2269 C C . GLU B 1 76 ? -83.920 9.424 1.013 1.00 19.53 105 GLU B C 1
ATOM 2270 O O . GLU B 1 76 ? -82.744 9.757 0.845 1.00 20.78 105 GLU B O 1
ATOM 2276 N N . ASN B 1 77 ? -84.513 9.450 2.197 1.00 20.13 106 ASN B N 1
ATOM 2277 C CA . ASN B 1 77 ? -83.772 9.832 3.389 1.00 19.26 106 ASN B CA 1
ATOM 2278 C C . ASN B 1 77 ? -82.821 8.720 3.798 1.00 20.46 106 ASN B C 1
ATOM 2279 O O . ASN B 1 77 ? -81.680 8.977 4.183 1.00 18.49 106 ASN B O 1
ATOM 2284 N N . VAL B 1 78 ? -83.277 7.476 3.681 1.00 18.54 107 VAL B N 1
ATOM 2285 C CA . VAL B 1 78 ? -82.456 6.354 4.117 1.00 22.11 107 VAL B CA 1
ATOM 2286 C C . VAL B 1 78 ? -81.213 6.220 3.234 1.00 19.09 107 VAL B C 1
ATOM 2287 O O . VAL B 1 78 ? -80.129 5.896 3.728 1.00 18.50 107 VAL B O 1
ATOM 2291 N N . LYS B 1 79 ? -81.374 6.496 1.936 1.00 18.42 108 LYS B N 1
ATOM 2292 C CA . LYS B 1 79 ? -80.264 6.454 0.996 1.00 20.57 108 LYS B CA 1
ATOM 2293 C C . LYS B 1 79 ? -79.280 7.598 1.254 1.00 21.49 108 LYS B C 1
ATOM 2294 O O . LYS B 1 79 ? -78.066 7.410 1.194 1.00 16.58 108 LYS B O 1
ATOM 2300 N N . LEU B 1 80 ? -79.804 8.787 1.539 1.00 21.28 109 LEU B N 1
ATOM 2301 C CA . LEU B 1 80 ? -78.939 9.901 1.922 1.00 19.31 109 LEU B CA 1
ATOM 2302 C C . LEU B 1 80 ? -78.109 9.564 3.154 1.00 18.18 109 LEU B C 1
ATOM 2303 O O . LEU B 1 80 ? -76.920 9.901 3.218 1.00 20.93 109 LEU B O 1
ATOM 2308 N N . LEU B 1 81 ? -78.726 8.903 4.134 1.00 16.29 110 LEU B N 1
ATOM 2309 C CA . LEU B 1 81 ? -78.001 8.503 5.338 1.00 19.28 110 LEU B CA 1
ATOM 2310 C C . LEU B 1 81 ? -76.956 7.430 5.035 1.00 17.61 110 LEU B C 1
ATOM 2311 O O . LEU B 1 81 ? -75.894 7.412 5.641 1.00 18.08 110 LEU B O 1
ATOM 2316 N N . GLY B 1 82 ? -77.270 6.531 4.104 1.00 18.34 111 GLY B N 1
ATOM 2317 C CA . GLY B 1 82 ? -76.308 5.543 3.650 1.00 14.87 111 GLY B CA 1
ATOM 2318 C C . GLY B 1 82 ? -75.114 6.167 2.944 1.00 15.34 111 GLY B C 1
ATOM 2319 O O . GLY B 1 82 ? -73.977 5.748 3.154 1.00 16.44 111 GLY B O 1
ATOM 2320 N N . GLU B 1 83 ? -75.361 7.163 2.098 1.00 16.04 112 GLU B N 1
ATOM 2321 C CA . GLU B 1 83 ? -74.271 7.904 1.468 1.00 16.13 112 GLU B CA 1
ATOM 2322 C C . GLU B 1 83 ? -73.403 8.616 2.508 1.00 17.40 112 GLU B C 1
ATOM 2323 O O . GLU B 1 83 ? -72.174 8.600 2.432 1.00 15.94 112 GLU B O 1
ATOM 2329 N N . LEU B 1 84 ? -74.053 9.222 3.490 1.00 15.46 113 LEU B N 1
ATOM 2330 C CA . LEU B 1 84 ? -73.332 9.874 4.569 1.00 17.29 113 LEU B CA 1
ATOM 2331 C C . LEU B 1 84 ? -72.439 8.847 5.240 1.00 19.23 113 LEU B C 1
ATOM 2332 O O . LEU B 1 84 ? -71.244 9.069 5.434 1.00 17.21 113 LEU B O 1
ATOM 2337 N N . GLY B 1 85 ? -73.018 7.700 5.576 1.00 15.93 114 GLY B N 1
ATOM 2338 C CA . GLY B 1 85 ? -72.262 6.641 6.212 1.00 19.09 114 GLY B CA 1
ATOM 2339 C C . GLY B 1 85 ? -71.054 6.185 5.412 1.00 17.59 114 GLY B C 1
ATOM 2340 O O . GLY B 1 85 ? -70.017 5.856 6.001 1.00 16.98 114 GLY B O 1
ATOM 2341 N N . ASP B 1 86 ? -71.178 6.135 4.084 1.00 20.04 115 ASP B N 1
ATOM 2342 C CA . ASP B 1 86 ? -70.031 5.757 3.242 1.00 17.86 115 ASP B CA 1
ATOM 2343 C C . ASP B 1 86 ? -68.918 6.793 3.346 1.00 19.63 115 ASP B C 1
ATOM 2344 O O . ASP B 1 86 ? -67.730 6.463 3.345 1.00 17.83 115 ASP B O 1
ATOM 2349 N N . THR B 1 87 ? -69.299 8.059 3.424 1.00 17.65 116 THR B N 1
ATOM 2350 C CA . THR B 1 87 ? -68.281 9.096 3.463 1.00 20.03 116 THR B CA 1
ATOM 2351 C C . THR B 1 87 ? -67.596 9.099 4.821 1.00 17.15 116 THR B C 1
ATOM 2352 O O . THR B 1 87 ? -66.390 9.387 4.920 1.00 17.93 116 THR B O 1
ATOM 2356 N N . ILE B 1 88 ? -68.363 8.768 5.860 1.00 18.72 117 ILE B N 1
ATOM 2357 C CA . ILE B 1 88 ? -67.816 8.592 7.207 1.00 18.71 117 ILE B CA 1
ATOM 2358 C C . ILE B 1 88 ? -66.776 7.482 7.232 1.00 18.28 117 ILE B C 1
ATOM 2359 O O . ILE B 1 88 ? -65.708 7.628 7.839 1.00 17.61 117 ILE B O 1
ATOM 2364 N N . SER B 1 89 ? -67.078 6.367 6.571 1.00 16.99 118 SER B N 1
ATOM 2365 C CA . SER B 1 89 ? -66.097 5.292 6.455 1.00 20.63 118 SER B CA 1
ATOM 2366 C C . SER B 1 89 ? -64.811 5.763 5.779 1.00 18.09 118 SER B C 1
ATOM 2367 O O . SER B 1 89 ? -63.718 5.390 6.202 1.00 21.51 118 SER B O 1
ATOM 2370 N N . ALA B 1 90 ? -64.932 6.566 4.726 1.00 17.86 119 ALA B N 1
ATOM 2371 C CA . ALA B 1 90 ? -63.739 7.072 4.032 1.00 18.64 119 ALA B CA 1
ATOM 2372 C C . ALA B 1 90 ? -62.972 8.057 4.922 1.00 17.37 119 ALA B C 1
ATOM 2373 O O . ALA B 1 90 ? -61.735 8.033 5.015 1.00 17.87 119 ALA B O 1
ATOM 2375 N N . TYR B 1 91 ? -63.724 8.924 5.579 1.00 15.16 120 TYR B N 1
ATOM 2376 C CA . TYR B 1 91 ? -63.141 9.885 6.502 1.00 17.74 120 TYR B CA 1
ATOM 2377 C C . TYR B 1 91 ? -62.324 9.201 7.595 1.00 15.59 120 TYR B C 1
ATOM 2378 O O . TYR B 1 91 ? -61.218 9.635 7.916 1.00 15.22 120 TYR B O 1
ATOM 2387 N N . LYS B 1 92 ? -62.853 8.125 8.180 1.00 19.76 121 LYS B N 1
ATOM 2388 C CA . LYS B 1 92 ? -62.090 7.418 9.208 1.00 16.78 121 LYS B CA 1
ATOM 2389 C C . LYS B 1 92 ? -60.755 6.915 8.673 1.00 17.64 121 LYS B C 1
ATOM 2390 O O . LYS B 1 92 ? -59.734 6.973 9.365 1.00 17.13 121 LYS B O 1
ATOM 2396 N N . LEU B 1 93 ? -60.756 6.423 7.437 1.00 15.85 122 LEU B N 1
ATOM 2397 C CA . LEU B 1 93 ? -59.518 5.939 6.826 1.00 16.86 122 LEU B CA 1
ATOM 2398 C C . LEU B 1 93 ? -58.519 7.066 6.580 1.00 16.58 122 LEU B C 1
ATOM 2399 O O . LEU B 1 93 ? -57.317 6.902 6.806 1.00 17.72 122 LEU B O 1
ATOM 2404 N N . SER B 1 94 ? -59.010 8.203 6.103 1.00 15.78 123 SER B N 1
ATOM 2405 C CA . SER B 1 94 ? -58.146 9.367 5.915 1.00 16.15 123 SER B CA 1
ATOM 2406 C C . SER B 1 94 ? -57.602 9.861 7.267 1.00 14.49 123 SER B C 1
ATOM 2407 O O . SER B 1 94 ? -56.410 10.158 7.392 1.00 14.02 123 SER B O 1
ATOM 2410 N N . LEU B 1 95 ? -58.457 9.918 8.286 1.00 15.16 124 LEU B N 1
ATOM 2411 C CA . LEU B 1 95 ? -58.012 10.398 9.599 1.00 16.49 124 LEU B CA 1
ATOM 2412 C C . LEU B 1 95 ? -56.957 9.447 10.177 1.00 18.51 124 LEU B C 1
ATOM 2413 O O . LEU B 1 95 ? -55.977 9.871 10.802 1.00 13.62 124 LEU B O 1
ATOM 2418 N N . ASN B 1 96 ? -57.142 8.155 9.921 1.00 15.20 125 ASN B N 1
ATOM 2419 C CA . ASN B 1 96 ? -56.143 7.164 10.301 1.00 17.81 125 ASN B CA 1
ATOM 2420 C C . ASN B 1 96 ? -54.803 7.417 9.599 1.00 13.41 125 ASN B C 1
ATOM 2421 O O . ASN B 1 96 ? -53.747 7.309 10.220 1.00 16.87 125 ASN B O 1
ATOM 2426 N N . LYS B 1 97 ? -54.844 7.760 8.312 1.00 13.89 126 LYS B N 1
ATOM 2427 C CA . LYS B 1 97 ? -53.631 8.081 7.556 1.00 16.13 126 LYS B CA 1
ATOM 2428 C C . LYS B 1 97 ? -52.949 9.300 8.163 1.00 14.82 126 LYS B C 1
ATOM 2429 O O . LYS B 1 97 ? -51.733 9.311 8.342 1.00 11.84 126 LYS B O 1
ATOM 2435 N N . MET B 1 98 ? -53.735 10.314 8.513 1.00 13.76 127 MET B N 1
ATOM 2436 C CA . MET B 1 98 ? -53.160 11.497 9.176 1.00 10.22 127 MET B CA 1
ATOM 2437 C C . MET B 1 98 ? -52.474 11.130 10.494 1.00 12.83 127 MET B C 1
ATOM 2438 O O . MET B 1 98 ? -51.330 11.544 10.767 1.00 9.21 127 MET B O 1
ATOM 2443 N N . ARG B 1 99 ? -53.174 10.358 11.319 1.00 12.49 128 ARG B N 1
ATOM 2444 C CA . ARG B 1 99 ? -52.581 9.890 12.567 1.00 15.12 128 ARG B CA 1
ATOM 2445 C C . ARG B 1 99 ? -51.263 9.145 12.350 1.00 14.83 128 ARG B C 1
ATOM 2446 O O . ARG B 1 99 ? -50.276 9.378 13.056 1.00 14.32 128 ARG B O 1
ATOM 2454 N N . GLN B 1 100 ? -51.250 8.214 11.401 1.00 12.27 129 GLN B N 1
ATOM 2455 C CA . GLN B 1 100 ? -50.011 7.507 11.069 1.00 14.52 129 GLN B CA 1
ATOM 2456 C C . GLN B 1 100 ? -48.906 8.456 10.621 1.00 13.87 129 GLN B C 1
ATOM 2457 O O . GLN B 1 100 ? -47.730 8.243 10.929 1.00 13.61 129 GLN B O 1
ATOM 2463 N N . GLY B 1 101 ? -49.276 9.518 9.917 1.00 13.53 130 GLY B N 1
ATOM 2464 C CA . GLY B 1 101 ? -48.284 10.488 9.492 1.00 13.61 130 GLY B CA 1
ATOM 2465 C C . GLY B 1 101 ? -47.665 11.206 10.683 1.00 10.11 130 GLY B C 1
ATOM 2466 O O . GLY B 1 101 ? -46.447 11.375 10.766 1.00 12.05 130 GLY B O 1
ATOM 2467 N N . TYR B 1 102 ? -48.505 11.663 11.601 1.00 12.39 131 TYR B N 1
ATOM 2468 C CA . TYR B 1 102 ? -47.980 12.368 12.768 1.00 11.95 131 TYR B CA 1
ATOM 2469 C C . TYR B 1 102 ? -47.077 11.454 13.593 1.00 13.95 131 TYR B C 1
ATOM 2470 O O . TYR B 1 102 ? -46.045 11.898 14.103 1.00 15.28 131 TYR B O 1
ATOM 2479 N N . ASP B 1 103 ? -47.455 10.180 13.699 1.00 16.66 132 ASP B N 1
ATOM 2480 C CA . ASP B 1 103 ? -46.616 9.186 14.376 1.00 15.37 132 ASP B CA 1
ATOM 2481 C C . ASP B 1 103 ? -45.261 9.118 13.706 1.00 16.19 132 ASP B C 1
ATOM 2482 O O . ASP B 1 103 ? -44.226 9.054 14.369 1.00 15.87 132 ASP B O 1
ATOM 2487 N N . ALA B 1 104 ? -45.273 9.107 12.379 1.00 16.16 133 ALA B N 1
ATOM 2488 C CA . ALA B 1 104 ? -44.043 8.998 11.618 1.00 16.30 133 ALA B CA 1
ATOM 2489 C C . ALA B 1 104 ? -43.208 10.267 11.756 1.00 14.11 133 ALA B C 1
ATOM 2490 O O . ALA B 1 104 ? -41.989 10.187 11.895 1.00 13.28 133 ALA B O 1
ATOM 2492 N N . THR B 1 105 ? -43.839 11.444 11.741 1.00 14.87 134 THR B N 1
ATOM 2493 C CA . THR B 1 105 ? -43.043 12.659 11.963 1.00 13.93 134 THR B CA 1
ATOM 2494 C C . THR B 1 105 ? -42.366 12.629 13.330 1.00 16.95 134 THR B C 1
ATOM 2495 O O . THR B 1 105 ? -41.201 13.043 13.478 1.00 13.06 134 THR B O 1
ATOM 2499 N N . ARG B 1 106 ? -43.101 12.137 14.331 1.00 16.53 135 ARG B N 1
ATOM 2500 C CA . ARG B 1 106 ? -42.562 12.043 15.681 1.00 18.78 135 ARG B CA 1
ATOM 2501 C C . ARG B 1 106 ? -41.413 11.026 15.740 1.00 18.02 135 ARG B C 1
ATOM 2502 O O . ARG B 1 106 ? -40.383 11.291 16.362 1.00 17.29 135 ARG B O 1
ATOM 2510 N N . ALA B 1 107 ? -41.582 9.868 15.098 1.00 16.94 136 ALA B N 1
ATOM 2511 C CA . ALA B 1 107 ? -40.500 8.872 15.028 1.00 15.23 136 ALA B CA 1
ATOM 2512 C C . ALA B 1 107 ? -39.267 9.420 14.336 1.00 18.98 136 ALA B C 1
ATOM 2513 O O . ALA B 1 107 ? -38.135 9.207 14.794 1.00 17.24 136 ALA B O 1
ATOM 2515 N N . ALA B 1 108 ? -39.471 10.110 13.212 1.00 12.48 137 ALA B N 1
ATOM 2516 C CA . ALA B 1 108 ? -38.341 10.678 12.487 1.00 15.75 137 ALA B CA 1
ATOM 2517 C C . ALA B 1 108 ? -37.578 11.708 13.326 1.00 15.43 137 ALA B C 1
ATOM 2518 O O . ALA B 1 108 ? -36.337 11.795 13.258 1.00 16.35 137 ALA B O 1
ATOM 2520 N N . ARG B 1 109 ? -38.313 12.505 14.096 1.00 13.75 138 ARG B N 1
ATOM 2521 C CA . ARG B 1 109 ? -37.679 13.498 14.962 1.00 15.15 138 ARG B CA 1
ATOM 2522 C C . ARG B 1 109 ? -36.846 12.829 16.050 1.00 20.53 138 ARG B C 1
ATOM 2523 O O . ARG B 1 109 ? -35.702 13.220 16.304 1.00 19.53 138 ARG B O 1
ATOM 2531 N N . VAL B 1 110 ? -37.402 11.790 16.662 1.00 19.12 139 VAL B N 1
ATOM 2532 C CA . VAL B 1 110 ? -36.635 10.999 17.615 1.00 20.04 139 VAL B CA 1
ATOM 2533 C C . VAL B 1 110 ? -35.359 10.452 16.971 1.00 20.62 139 VAL B C 1
ATOM 2534 O O . VAL B 1 110 ? -34.280 10.512 17.562 1.00 21.75 139 VAL B O 1
ATOM 2538 N N . SER B 1 111 ? -35.482 9.945 15.748 1.00 16.77 140 SER B N 1
ATOM 2539 C CA . SER B 1 111 ? -34.340 9.404 15.017 1.00 17.34 140 SER B CA 1
ATOM 2540 C C . SER B 1 111 ? -33.312 10.478 14.658 1.00 20.36 140 SER B C 1
ATOM 2541 O O . SER B 1 111 ? -32.100 10.266 14.803 1.00 19.56 140 SER B O 1
ATOM 2544 N N . MET B 1 112 ? -33.787 11.639 14.212 1.00 15.11 141 MET B N 1
ATOM 2545 C CA . MET B 1 112 ? -32.884 12.757 13.963 1.00 18.88 141 MET B CA 1
ATOM 2546 C C . MET B 1 112 ? -32.077 13.162 15.206 1.00 17.29 141 MET B C 1
ATOM 2547 O O . MET B 1 112 ? -30.862 13.371 15.115 1.00 18.90 141 MET B O 1
ATOM 2552 N N . ASP B 1 113 ? -32.736 13.243 16.360 1.00 18.54 142 ASP B N 1
ATOM 2553 C CA . ASP B 1 113 ? -32.055 13.662 17.585 1.00 18.67 142 ASP B CA 1
ATOM 2554 C C . ASP B 1 113 ? -30.980 12.643 17.971 1.00 22.16 142 ASP B C 1
ATOM 2555 O O . ASP B 1 113 ? -29.839 13.000 18.266 1.00 20.92 142 ASP B O 1
ATOM 2560 N N . SER B 1 114 ? -31.340 11.369 17.943 1.00 21.29 143 SER B N 1
ATOM 2561 C CA . SER B 1 114 ? -30.393 10.335 18.334 1.00 25.57 143 SER B CA 1
ATOM 2562 C C . SER B 1 114 ? -29.214 10.249 17.351 1.00 25.62 143 SER B C 1
ATOM 256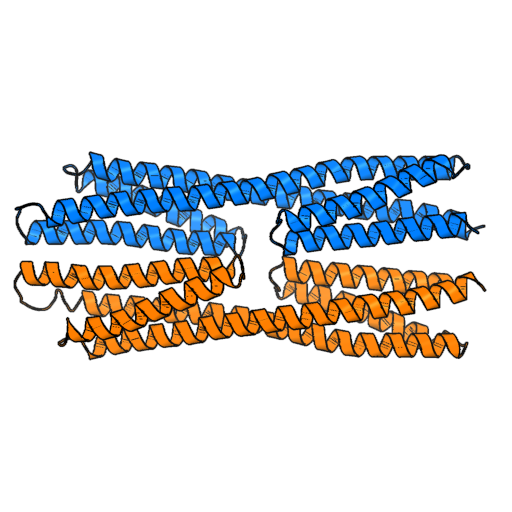3 O O . SER B 1 114 ? -28.060 10.111 17.762 1.00 25.44 143 SER B O 1
ATOM 2566 N N . SER B 1 115 ? -29.478 10.374 16.057 1.00 22.25 144 SER B N 1
ATOM 2567 C CA . SER B 1 115 ? -28.375 10.324 15.099 1.00 21.13 144 SER B CA 1
ATOM 2568 C C . SER B 1 115 ? -27.443 11.527 15.206 1.00 24.77 144 SER B C 1
ATOM 2569 O O . SER B 1 115 ? -26.227 11.398 15.022 1.00 25.38 144 SER B O 1
ATOM 2572 N N . ALA B 1 116 ? -28.008 12.691 15.511 1.00 22.99 145 ALA B N 1
ATOM 2573 C CA . ALA B 1 116 ? -27.211 13.900 15.690 1.00 23.58 145 ALA B CA 1
ATOM 2574 C C . ALA B 1 116 ? -26.263 13.787 16.887 1.00 29.51 145 ALA B C 1
ATOM 2575 O O . ALA B 1 116 ? -25.080 14.151 16.799 1.00 29.87 145 ALA B O 1
ATOM 2577 N N . ILE B 1 117 ? -26.799 13.295 18.004 1.00 26.30 146 ILE B N 1
ATOM 2578 C CA . ILE B 1 117 ? -26.022 13.040 19.211 1.00 29.54 146 ILE B CA 1
ATOM 2579 C C . ILE B 1 117 ? -24.892 12.034 18.946 1.00 30.62 146 ILE B C 1
ATOM 2580 O O . ILE B 1 117 ? -23.750 12.258 19.342 1.00 31.97 146 ILE B O 1
ATOM 2585 N N . ARG B 1 118 ? -25.210 10.933 18.270 1.00 28.82 147 ARG B N 1
ATOM 2586 C CA . ARG B 1 118 ? -24.199 9.941 17.902 1.00 29.07 147 ARG B CA 1
ATOM 2587 C C . ARG B 1 118 ? -23.074 10.546 17.051 1.00 31.45 147 ARG B C 1
ATOM 2588 O O . ARG B 1 118 ? -21.897 10.269 17.275 1.00 29.03 147 ARG B O 1
ATOM 2596 N N . ALA B 1 119 ? -23.438 11.375 16.079 1.00 24.46 148 ALA B N 1
ATOM 2597 C CA . ALA B 1 119 ? -22.455 12.062 15.245 1.00 27.74 148 ALA B CA 1
ATOM 2598 C C . ALA B 1 119 ? -21.541 12.967 16.070 1.00 32.79 148 ALA B C 1
ATOM 2599 O O . ALA B 1 119 ? -20.320 12.976 15.883 1.00 29.48 148 ALA B O 1
ATOM 2601 N N . ASP B 1 120 ? -22.143 13.733 16.975 1.00 31.49 149 ASP B N 1
ATOM 2602 C CA . ASP B 1 120 ? -21.403 14.654 17.827 1.00 32.09 149 ASP B CA 1
ATOM 2603 C C . ASP B 1 120 ? -20.451 13.912 18.774 1.00 36.97 149 ASP B C 1
ATOM 2604 O O . ASP B 1 120 ? -19.328 14.354 19.008 1.00 39.30 149 ASP B O 1
ATOM 2609 N N . GLN B 1 121 ? -20.897 12.781 19.313 1.00 35.51 150 GLN B N 1
ATOM 2610 C CA . GLN B 1 121 ? -20.052 11.971 20.186 1.00 34.97 150 GLN B CA 1
ATOM 2611 C C . GLN B 1 121 ? -18.864 11.363 19.430 1.00 39.87 150 GLN B C 1
ATOM 2612 O O . GLN B 1 121 ? -17.758 11.287 19.962 1.00 39.78 150 GLN B O 1
ATOM 2618 N N . ALA B 1 122 ? -19.096 10.932 18.193 1.00 37.26 151 ALA B N 1
ATOM 2619 C CA . ALA B 1 122 ? -18.023 10.401 17.360 1.00 40.43 151 ALA B CA 1
ATOM 2620 C C . ALA B 1 122 ? -16.999 11.491 17.096 1.00 43.64 151 ALA B C 1
ATOM 2621 O O . ALA B 1 122 ? -15.794 11.235 17.064 1.00 41.46 151 ALA B O 1
ATOM 2623 N N . MET B 1 123 ? -17.493 12.710 16.910 1.00 38.73 152 MET B N 1
ATOM 2624 C CA . MET B 1 123 ? -16.631 13.848 16.637 1.00 41.74 152 MET B CA 1
ATOM 2625 C C . MET B 1 123 ? -15.898 14.280 17.905 1.00 43.98 152 MET B C 1
ATOM 2626 O O . MET B 1 123 ? -14.789 14.807 17.841 1.00 46.32 152 MET B O 1
ATOM 2631 N N . ASP B 1 124 ? -16.516 14.052 19.058 1.00 43.61 153 ASP B N 1
ATOM 2632 C CA . ASP B 1 124 ? -15.849 14.314 20.329 1.00 48.50 153 ASP B CA 1
ATOM 2633 C C . ASP B 1 124 ? -14.694 13.343 20.543 1.00 49.58 153 ASP B C 1
ATOM 2634 O O . ASP B 1 124 ? -13.575 13.755 20.840 1.00 54.37 153 ASP B O 1
ATOM 2639 N N . ALA B 1 125 ? -14.971 12.053 20.383 1.00 49.00 154 ALA B N 1
ATOM 2640 C CA . ALA B 1 125 ? -13.948 11.022 20.530 1.00 51.09 154 ALA B CA 1
ATOM 2641 C C . ALA B 1 125 ? -12.826 11.199 19.510 1.00 53.60 154 ALA B C 1
ATOM 2642 O O . ALA B 1 125 ? -11.685 10.808 19.758 1.00 58.14 154 ALA B O 1
ATOM 2644 N N . LEU B 1 126 ? -13.157 11.786 18.364 1.00 50.08 155 LEU B N 1
ATOM 2645 C CA . LEU B 1 126 ? -12.175 12.061 17.321 1.00 52.37 155 LEU B CA 1
ATOM 2646 C C . LEU B 1 126 ? -11.246 13.204 17.713 1.00 54.68 155 LEU B C 1
ATOM 2647 O O . LEU B 1 126 ? -10.041 13.146 17.473 1.00 56.10 155 LEU B O 1
ATOM 2652 N N . SER B 1 127 ? -11.815 14.242 18.316 1.00 55.30 156 SER B N 1
ATOM 2653 C CA . SER B 1 127 ? -11.058 15.438 18.669 1.00 55.90 156 SER B CA 1
ATOM 2654 C C . SER B 1 127 ? -10.273 15.256 19.963 1.00 61.81 156 SER B C 1
ATOM 2655 O O . SER B 1 127 ? -9.454 16.102 20.325 1.00 64.29 156 SER B O 1
ATOM 2658 N N . GLN B 1 128 ? -10.515 14.150 20.659 1.00 62.53 157 GLN B N 1
ATOM 2659 C CA . GLN B 1 128 ? -9.878 13.931 21.953 1.00 64.57 157 GLN B CA 1
ATOM 2660 C C . GLN B 1 128 ? -8.859 12.792 21.952 1.00 67.67 157 GLN B C 1
ATOM 2661 O O . GLN B 1 128 ? -8.106 12.624 22.912 1.00 72.07 157 GLN B O 1
ATOM 2667 N N . GLU B 1 129 ? -8.828 12.017 20.873 1.00 63.98 158 GLU B N 1
ATOM 2668 C CA . GLU B 1 129 ? -7.689 11.145 20.624 1.00 66.54 158 GLU B CA 1
ATOM 2669 C C . GLU B 1 129 ? -6.841 11.794 19.538 1.00 67.03 158 GLU B C 1
ATOM 2670 O O . GLU B 1 129 ? -6.078 11.132 18.836 1.00 68.85 158 GLU B O 1
ATOM 2676 N N . VAL B 1 130 ? -7.004 13.107 19.410 1.00 65.39 159 VAL B N 1
ATOM 2677 C CA . VAL B 1 130 ? -6.148 13.931 18.569 1.00 66.67 159 VAL B CA 1
ATOM 2678 C C . VAL B 1 130 ? -5.138 14.636 19.459 1.00 69.81 159 VAL B C 1
ATOM 2679 O O . VAL B 1 130 ? -4.020 14.935 19.041 1.00 70.39 159 VAL B O 1
ATOM 2683 N N . MET B 1 131 ? -5.548 14.893 20.698 1.00 71.36 160 MET B N 1
ATOM 2684 C CA . MET B 1 131 ? -4.716 15.587 21.671 1.00 71.15 160 MET B CA 1
ATOM 2685 C C . MET B 1 131 ? -3.778 14.607 22.366 1.00 72.97 160 MET B C 1
ATOM 2686 O O . MET B 1 131 ? -2.721 14.993 22.863 1.00 74.92 160 MET B O 1
ATOM 2691 N N . ALA B 1 132 ? -4.178 13.337 22.399 1.00 73.98 161 ALA B N 1
ATOM 2692 C CA . ALA B 1 132 ? -3.394 12.287 23.045 1.00 75.61 161 ALA B CA 1
ATOM 2693 C C . ALA B 1 132 ? -2.222 11.831 22.181 1.00 75.43 161 ALA B C 1
ATOM 2694 O O . ALA B 1 132 ? -1.376 11.055 22.630 1.00 76.53 161 ALA B O 1
ATOM 2696 N N . ARG B 1 133 ? -2.180 12.309 20.941 1.00 72.78 162 ARG B N 1
ATOM 2697 C CA . ARG B 1 133 ? -1.101 11.958 20.025 1.00 74.53 162 ARG B CA 1
ATOM 2698 C C . ARG B 1 133 ? 0.002 13.013 20.029 1.00 72.59 162 ARG B C 1
ATOM 2699 O O . ARG B 1 133 ? -0.277 14.213 19.996 1.00 70.52 162 ARG B O 1
ATOM 2707 N N . PRO B 1 134 ? 1.265 12.562 20.076 1.00 70.38 163 PRO B N 1
ATOM 2708 C CA . PRO B 1 134 ? 2.421 13.464 20.074 1.00 65.21 163 PRO B CA 1
ATOM 2709 C C . PRO B 1 134 ? 2.683 14.037 18.684 1.00 63.63 163 PRO B C 1
ATOM 2710 O O . PRO B 1 134 ? 2.998 13.296 17.749 1.00 65.13 163 PRO B O 1
ATOM 2714 N N . GLU B 1 135 ? 2.545 15.351 18.555 1.00 59.32 164 GLU B N 1
ATOM 2715 C CA . GLU B 1 135 ? 2.779 16.030 17.289 1.00 54.10 164 GLU B CA 1
ATOM 2716 C C . GLU B 1 135 ? 2.990 17.516 17.532 1.00 49.23 164 GLU B C 1
ATOM 2717 O O . GLU B 1 135 ? 2.721 18.016 18.623 1.00 53.98 164 GLU B O 1
ATOM 2723 N N . ALA B 1 136 ? 3.471 18.217 16.512 1.00 48.83 165 ALA B N 1
ATOM 2724 C CA . ALA B 1 136 ? 3.702 19.653 16.610 1.00 53.80 165 ALA B CA 1
ATOM 2725 C C . ALA B 1 136 ? 2.413 20.403 16.949 1.00 55.76 165 ALA B C 1
ATOM 2726 O O . ALA B 1 136 ? 1.312 19.921 16.678 1.00 53.19 165 ALA B O 1
ATOM 2728 N N . ASP B 1 137 ? 2.558 21.582 17.545 1.00 55.67 166 ASP B N 1
ATOM 2729 C CA . ASP B 1 137 ? 1.406 22.401 17.906 1.00 56.14 166 ASP B CA 1
ATOM 2730 C C . ASP B 1 137 ? 0.732 22.989 16.675 1.00 55.29 166 ASP B C 1
ATOM 2731 O O . ASP B 1 137 ? -0.491 23.105 16.627 1.00 54.26 166 ASP B O 1
ATOM 2736 N N . SER B 1 138 ? 1.532 23.360 15.682 1.00 55.24 167 SER B N 1
ATOM 2737 C CA . SER B 1 138 ? 1.002 23.944 14.459 1.00 53.16 167 SER B CA 1
ATOM 2738 C C . SER B 1 138 ? 0.099 22.936 13.756 1.00 54.30 167 SER B C 1
ATOM 2739 O O . SER B 1 138 ? -0.915 23.297 13.153 1.00 50.51 167 SER B O 1
ATOM 2742 N N . VAL B 1 139 ? 0.480 21.667 13.842 1.00 51.99 168 VAL B N 1
ATOM 2743 C CA . VAL B 1 139 ? -0.298 20.593 13.249 1.00 50.95 168 VAL B CA 1
ATOM 2744 C C . VAL B 1 139 ? -1.559 20.352 14.065 1.00 52.10 168 VAL B C 1
ATOM 2745 O O . VAL B 1 139 ? -2.619 20.043 13.520 1.00 51.08 168 VAL B O 1
ATOM 2749 N N . ARG B 1 140 ? -1.435 20.495 15.379 1.00 51.17 169 ARG B N 1
ATOM 2750 C CA . ARG B 1 140 ? -2.567 20.331 16.276 1.00 51.68 169 ARG B CA 1
ATOM 2751 C C . ARG B 1 140 ? -3.585 21.446 16.033 1.00 49.70 169 ARG B C 1
ATOM 2752 O O . ARG B 1 140 ? -4.794 21.214 16.071 1.00 47.39 169 ARG B O 1
ATOM 2760 N N . LEU B 1 141 ? -3.082 22.650 15.771 1.00 48.11 170 LEU B N 1
ATOM 2761 C CA . LEU B 1 141 ? -3.922 23.811 15.482 1.00 50.58 170 LEU B CA 1
ATOM 2762 C C . LEU B 1 141 ? -4.640 23.665 14.142 1.00 48.72 170 LEU B C 1
ATOM 2763 O O . LEU B 1 141 ? -5.804 24.046 14.005 1.00 50.40 170 LEU B O 1
ATOM 2768 N N . ALA B 1 142 ? -3.942 23.116 13.153 1.00 47.98 171 ALA B N 1
ATOM 2769 C CA . ALA B 1 142 ? -4.537 22.878 11.844 1.00 46.15 171 ALA B CA 1
ATOM 2770 C C . ALA B 1 142 ? -5.626 21.809 11.911 1.00 46.53 171 ALA B C 1
ATOM 2771 O O . ALA B 1 142 ? -6.658 21.920 11.244 1.00 46.04 171 ALA B O 1
ATOM 2773 N N . GLN B 1 143 ? -5.393 20.774 12.712 1.00 43.95 172 GLN B N 1
ATOM 2774 C CA . GLN B 1 143 ? -6.359 19.686 12.839 1.00 44.19 172 GLN B CA 1
ATOM 2775 C C . GLN B 1 143 ? -7.643 20.140 13.534 1.00 47.59 172 GLN B C 1
ATOM 2776 O O . GLN B 1 143 ? -8.747 19.834 13.078 1.00 43.07 172 GLN B O 1
ATOM 2782 N N . TYR B 1 144 ? -7.500 20.869 14.639 1.00 47.38 173 TYR B N 1
ATOM 2783 C CA . TYR B 1 144 ? -8.659 21.319 15.402 1.00 44.97 173 TYR B CA 1
ATOM 2784 C C . TYR B 1 144 ? -9.503 22.283 14.573 1.00 42.25 173 TYR B C 1
ATOM 2785 O O . TYR B 1 144 ? -10.707 22.422 14.790 1.00 42.59 173 TYR B O 1
ATOM 2794 N N . GLN B 1 145 ? -8.866 22.947 13.619 1.00 40.07 174 GLN B N 1
ATOM 2795 C CA . GLN B 1 145 ? -9.555 23.910 12.779 1.00 41.81 174 GLN B CA 1
ATOM 2796 C C . GLN B 1 145 ? -10.578 23.218 11.878 1.00 43.32 174 GLN B C 1
ATOM 2797 O O . GLN B 1 145 ? -11.669 23.742 11.638 1.00 38.37 174 GLN B O 1
ATOM 2803 N N . LEU B 1 146 ? -10.231 22.034 11.389 1.00 41.72 175 LEU B N 1
ATOM 2804 C CA . LEU B 1 146 ? -11.119 21.323 10.477 1.00 41.75 175 LEU B CA 1
ATOM 2805 C C . LEU B 1 146 ? -12.126 20.440 11.213 1.00 39.39 175 LEU B C 1
ATOM 2806 O O . LEU B 1 146 ? -13.251 20.247 10.748 1.00 34.82 175 LEU B O 1
ATOM 2811 N N . ILE B 1 147 ? -11.730 19.905 12.361 1.00 36.66 176 ILE B N 1
ATOM 2812 C CA . ILE B 1 147 ? -12.691 19.212 13.201 1.00 39.50 176 ILE B CA 1
ATOM 2813 C C . ILE B 1 147 ? -13.807 20.181 13.594 1.00 37.43 176 ILE B C 1
ATOM 2814 O O . ILE B 1 147 ? -14.987 19.892 13.395 1.00 37.97 176 ILE B O 1
ATOM 2819 N N . SER B 1 148 ? -13.430 21.339 14.125 1.00 32.38 177 SER B N 1
ATOM 2820 C CA . SER B 1 148 ? -14.415 22.329 14.547 1.00 38.87 177 SER B CA 1
ATOM 2821 C C . SER B 1 148 ? -15.278 22.784 13.372 1.00 35.70 177 SER B C 1
AT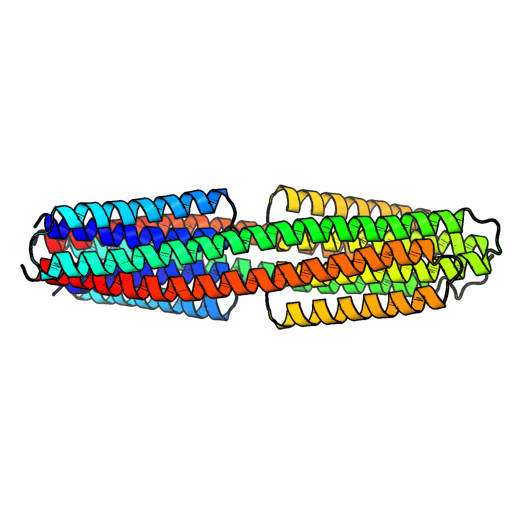OM 2822 O O . SER B 1 148 ? -16.485 22.985 13.524 1.00 35.83 177 SER B O 1
ATOM 2825 N N . LYS B 1 149 ? -14.654 22.938 12.205 1.00 34.45 178 LYS B N 1
ATOM 2826 C CA . LYS B 1 149 ? -15.359 23.324 10.982 1.00 35.40 178 LYS B CA 1
ATOM 2827 C C . LYS B 1 149 ? -16.461 22.327 10.627 1.00 33.97 178 LYS B C 1
ATOM 2828 O O . LYS B 1 149 ? -17.543 22.716 10.178 1.00 27.79 178 LYS B O 1
ATOM 2834 N N . ALA B 1 150 ? -16.177 21.044 10.826 1.00 28.71 179 ALA B N 1
ATOM 2835 C CA . ALA B 1 150 ? -17.151 19.986 10.573 1.00 33.67 179 ALA B CA 1
ATOM 2836 C C . ALA B 1 150 ? -18.247 19.963 11.637 1.00 31.02 179 ALA B C 1
ATOM 2837 O O . ALA B 1 150 ? -19.427 19.814 11.322 1.00 30.86 179 ALA B O 1
ATOM 2839 N N . ARG B 1 151 ? -17.850 20.095 12.898 1.00 31.28 180 ARG B N 1
ATOM 2840 C CA . ARG B 1 151 ? -18.811 20.174 13.990 1.00 32.84 180 ARG B CA 1
ATOM 2841 C C . ARG B 1 151 ? -19.861 21.236 13.702 1.00 31.64 180 ARG B C 1
ATOM 2842 O O . ARG B 1 151 ? -21.065 20.959 13.700 1.00 29.28 180 ARG B O 1
ATOM 2850 N N . GLN B 1 152 ? -19.385 22.454 13.472 1.00 29.03 181 GLN B N 1
ATOM 2851 C CA . GLN B 1 152 ? -20.256 23.609 13.335 1.00 33.60 181 GLN B CA 1
ATOM 2852 C C . GLN B 1 152 ? -21.105 23.499 12.084 1.00 28.42 181 GLN B C 1
ATOM 2853 O O . GLN B 1 152 ? -22.232 23.984 12.051 1.00 29.46 181 GLN B O 1
ATOM 2859 N N . GLN B 1 153 ? -20.563 22.849 11.060 1.00 28.45 182 GLN B N 1
ATOM 2860 C CA . GLN B 1 153 ? -21.296 22.672 9.819 1.00 27.02 182 GLN B CA 1
ATOM 2861 C C . GLN B 1 153 ? -22.546 21.836 10.070 1.00 23.98 182 GLN B C 1
ATOM 2862 O O . GLN B 1 153 ? -23.630 22.178 9.598 1.00 21.38 182 GLN B O 1
ATOM 2868 N N . LEU B 1 154 ? -22.390 20.741 10.811 1.00 21.79 183 LEU B N 1
ATOM 2869 C CA . LEU B 1 154 ? -23.513 19.859 11.133 1.00 24.79 183 LEU B CA 1
ATOM 2870 C C . LEU B 1 154 ? -24.517 20.536 12.081 1.00 22.28 183 LEU B C 1
ATOM 2871 O O . LEU B 1 154 ? -25.729 20.386 11.937 1.00 20.21 183 LEU B O 1
ATOM 2876 N N . LEU B 1 155 ? -24.000 21.283 13.049 1.00 22.47 184 LEU B N 1
ATOM 2877 C CA . LEU B 1 155 ? -24.848 22.110 13.895 1.00 23.60 184 LEU B CA 1
ATOM 2878 C C . LEU B 1 155 ? -25.728 23.037 13.056 1.00 20.49 184 LEU B C 1
ATOM 2879 O O . LEU B 1 155 ? -26.927 23.143 13.315 1.00 18.28 184 LEU B O 1
ATOM 2884 N N . GLN B 1 156 ? -25.143 23.690 12.052 1.00 21.80 185 GLN B N 1
ATOM 2885 C CA . GLN B 1 156 ? -25.919 24.587 11.190 1.00 22.25 185 GLN B CA 1
ATOM 2886 C C . GLN B 1 156 ? -26.953 23.818 10.371 1.00 22.37 185 GLN B C 1
ATOM 2887 O O . GLN B 1 156 ? -28.054 24.314 10.120 1.00 18.05 185 GLN B O 1
ATOM 2893 N N . VAL B 1 157 ? -26.602 22.610 9.940 1.00 18.41 186 VAL B N 1
ATOM 2894 C CA . VAL B 1 157 ? -27.583 21.763 9.262 1.00 17.40 186 VAL B CA 1
ATOM 2895 C C . VAL B 1 157 ? -28.783 21.460 10.159 1.00 19.38 186 VAL B C 1
ATOM 2896 O O . VAL B 1 157 ? -29.934 21.500 9.704 1.00 19.07 186 VAL B O 1
ATOM 2900 N N . ARG B 1 158 ? -28.526 21.160 11.433 1.00 18.21 187 ARG B N 1
ATOM 2901 C CA . ARG B 1 158 ? -29.607 20.925 12.387 1.00 17.07 187 ARG B CA 1
ATOM 2902 C C . ARG B 1 158 ? -30.504 22.151 12.518 1.00 16.07 187 ARG B C 1
ATOM 2903 O O . ARG B 1 158 ? -31.719 22.026 12.643 1.00 15.47 187 ARG B O 1
ATOM 2911 N N . ILE B 1 159 ? -29.894 23.330 12.502 1.00 17.35 188 ILE B N 1
ATOM 2912 C CA . ILE B 1 159 ? -30.651 24.589 12.563 1.00 18.29 188 ILE B CA 1
ATOM 2913 C C . ILE B 1 159 ? -31.549 24.742 11.331 1.00 16.53 188 ILE B C 1
ATOM 2914 O O . ILE B 1 159 ? -32.713 25.147 11.436 1.00 16.65 188 ILE B O 1
ATOM 2919 N N . ASP B 1 160 ? -31.010 24.409 10.165 1.00 16.03 189 ASP B N 1
ATOM 2920 C CA . ASP B 1 160 ? -31.796 24.426 8.938 1.00 16.89 189 ASP B CA 1
ATOM 2921 C C . ASP B 1 160 ? -32.929 23.409 9.020 1.00 16.18 189 ASP B C 1
ATOM 2922 O O . ASP B 1 160 ? -34.059 23.709 8.669 1.00 16.12 189 ASP B O 1
ATOM 2927 N N . VAL B 1 161 ? -32.629 22.193 9.465 1.00 14.12 190 VAL B N 1
ATOM 2928 C CA . VAL B 1 161 ? -33.671 21.153 9.558 1.00 14.49 190 VAL B CA 1
ATOM 2929 C C . VAL B 1 161 ? -34.769 21.548 10.554 1.00 13.75 190 VAL B C 1
ATOM 2930 O O . VAL B 1 161 ? -35.958 21.327 10.310 1.00 12.54 190 VAL B O 1
ATOM 2934 N N . ARG B 1 162 ? -34.387 22.159 11.673 1.00 12.72 191 ARG B N 1
ATOM 2935 C CA . ARG B 1 162 ? -35.413 22.593 12.624 1.00 17.87 191 ARG B CA 1
ATOM 2936 C C . ARG B 1 162 ? -36.228 23.771 12.090 1.00 14.61 191 ARG B C 1
ATOM 2937 O O . ARG B 1 162 ? -37.404 23.960 12.456 1.00 12.81 191 ARG B O 1
ATOM 2945 N N . GLY B 1 163 ? -35.605 24.553 11.215 1.00 17.38 192 GLY B N 1
ATOM 2946 C CA . GLY B 1 163 ? -36.317 25.609 10.521 1.00 15.44 192 GLY B CA 1
ATOM 2947 C C . GLY B 1 163 ? -37.424 24.964 9.701 1.00 15.88 192 GLY B C 1
ATOM 2948 O O . GLY B 1 163 ? -38.572 25.406 9.725 1.00 14.25 192 GLY B O 1
ATOM 2949 N N . TYR B 1 164 ? -37.068 23.903 8.979 1.00 14.52 193 TYR B N 1
ATOM 2950 C CA . TYR B 1 164 ? -38.018 23.146 8.169 1.00 13.76 193 TYR B CA 1
ATOM 2951 C C . TYR B 1 164 ? -39.129 22.497 9.011 1.00 15.12 193 TYR B C 1
ATOM 2952 O O . TYR B 1 164 ? -40.301 22.508 8.631 1.00 14.11 193 TYR B O 1
ATOM 2961 N N . ILE B 1 165 ? -38.772 21.959 10.169 1.00 13.42 194 ILE B N 1
ATOM 2962 C CA . ILE B 1 165 ? -39.762 21.329 11.035 1.00 14.61 194 ILE B CA 1
ATOM 2963 C C . ILE B 1 165 ? -40.808 22.351 11.505 1.00 17.47 194 ILE B C 1
ATOM 2964 O O . ILE B 1 165 ? -42.007 22.053 11.594 1.00 16.09 194 ILE B O 1
ATOM 2969 N N . ALA B 1 166 ? -40.349 23.557 11.806 1.00 14.38 195 ALA B N 1
ATOM 2970 C CA . ALA B 1 166 ? -41.260 24.626 12.209 1.00 15.01 195 ALA B CA 1
ATOM 2971 C C . ALA B 1 166 ? -42.123 25.124 11.038 1.00 18.46 195 ALA B C 1
ATOM 2972 O O . ALA B 1 166 ? -43.315 25.397 11.206 1.00 18.93 195 ALA B O 1
ATOM 2974 N N . GLU B 1 167 ? -41.527 25.201 9.850 1.00 15.66 196 GLU B N 1
ATOM 2975 C CA . GLU B 1 167 ? -42.204 25.729 8.659 1.00 19.80 196 GLU B CA 1
ATOM 2976 C C . GLU B 1 167 ? -41.925 24.818 7.461 1.00 17.34 196 GLU B C 1
ATOM 2977 O O . GLU B 1 167 ? -40.902 24.954 6.798 1.00 17.36 196 GLU B O 1
ATOM 2983 N N . ASN B 1 168 ? -42.845 23.890 7.206 1.00 16.05 197 ASN B N 1
ATOM 2984 C CA . ASN B 1 168 ? -42.648 22.796 6.244 1.00 17.21 197 ASN B CA 1
ATOM 2985 C C . ASN B 1 168 ? -42.676 23.165 4.759 1.00 18.18 197 ASN B C 1
ATOM 2986 O O . ASN B 1 168 ? -43.278 22.453 3.964 1.00 18.38 197 ASN B O 1
ATOM 2991 N N . SER B 1 169 ? -42.032 24.248 4.370 1.00 15.49 198 SER B N 1
ATOM 2992 C CA . SER B 1 169 ? -42.067 24.649 2.970 1.00 16.06 198 SER B CA 1
ATOM 2993 C C . SER B 1 169 ? -41.112 23.833 2.086 1.00 16.64 198 SER B C 1
ATOM 2994 O O . SER B 1 169 ? -40.116 23.249 2.557 1.00 14.81 198 SER B O 1
ATOM 2997 N N . SER B 1 170 ? -41.414 23.805 0.796 1.00 17.89 199 SER B N 1
ATOM 2998 C CA . SER B 1 170 ? -40.522 23.195 -0.184 1.00 18.42 199 SER B CA 1
ATOM 2999 C C . SER B 1 170 ? -39.160 23.882 -0.104 1.00 17.40 199 SER B C 1
ATOM 3000 O O . SER B 1 170 ? -38.106 23.224 -0.135 1.00 14.36 199 SER B O 1
ATOM 3003 N N . ALA B 1 171 ? -39.164 25.203 0.057 1.00 17.09 200 ALA B N 1
ATOM 3004 C CA . ALA B 1 171 ? -37.900 25.935 0.102 1.00 12.36 200 ALA B CA 1
ATOM 3005 C C . ALA B 1 171 ? -37.054 25.533 1.301 1.00 14.93 200 ALA B C 1
ATOM 3006 O O . ALA B 1 171 ? -35.847 25.326 1.165 1.00 14.23 200 ALA B O 1
ATOM 3008 N N . ASN B 1 172 ? -37.671 25.478 2.474 1.00 16.29 201 ASN B N 1
ATOM 3009 C CA . ASN B 1 172 ? -36.984 25.005 3.678 1.00 20.25 201 ASN B CA 1
ATOM 3010 C C . ASN B 1 172 ? -36.536 23.539 3.568 1.00 16.38 201 ASN B C 1
ATOM 3011 O O . ASN B 1 172 ? -35.423 23.168 3.970 1.00 15.46 201 ASN B O 1
ATOM 3016 N N . GLU B 1 173 ? -37.408 22.705 3.023 1.00 14.82 202 GLU B N 1
ATOM 3017 C CA . GLU B 1 173 ? -37.058 21.309 2.793 1.00 16.16 202 GLU B CA 1
ATOM 3018 C C . GLU B 1 173 ? -35.801 21.198 1.951 1.00 18.05 202 GLU B C 1
ATOM 3019 O O . GLU B 1 173 ? -34.834 20.546 2.342 1.00 15.50 202 GLU B O 1
ATOM 3025 N N . GLN B 1 174 ? -35.808 21.845 0.789 1.00 16.04 203 GLN B N 1
ATOM 3026 C CA . GLN B 1 174 ? -34.726 21.665 -0.170 1.00 17.58 203 GLN B CA 1
ATOM 3027 C C . GLN B 1 174 ? -33.419 22.274 0.322 1.00 18.11 203 GLN B C 1
ATOM 3028 O O . GLN B 1 174 ? -32.342 21.712 0.102 1.00 18.38 203 GLN B O 1
ATOM 3034 N N . ALA B 1 175 ? -33.512 23.404 1.017 1.00 15.36 204 ALA B N 1
ATOM 3035 C CA . ALA B 1 175 ? -32.315 24.045 1.555 1.00 15.65 204 ALA B CA 1
ATOM 3036 C C . ALA B 1 175 ? -31.641 23.138 2.574 1.00 16.80 204 ALA B C 1
ATOM 3037 O O . ALA B 1 175 ? -30.412 22.995 2.587 1.00 16.73 204 ALA B O 1
ATOM 3039 N N . ALA B 1 176 ? -32.449 22.528 3.428 1.00 16.65 205 ALA B N 1
ATOM 3040 C CA . ALA B 1 176 ? -31.924 21.613 4.437 1.00 17.13 205 ALA B CA 1
ATOM 3041 C C . ALA B 1 176 ? -31.267 20.414 3.763 1.00 18.30 205 ALA B C 1
ATOM 3042 O O . ALA B 1 176 ? -30.127 20.051 4.085 1.00 18.51 205 ALA B O 1
ATOM 3044 N N . LEU B 1 177 ? -31.966 19.813 2.804 1.00 14.17 206 LEU B N 1
ATOM 3045 C CA . LEU B 1 177 ? -31.407 18.662 2.092 1.00 15.23 206 LEU B CA 1
ATOM 3046 C C . LEU B 1 177 ? -30.090 18.956 1.368 1.00 18.04 206 LEU B C 1
ATOM 3047 O O . LEU B 1 177 ? -29.177 18.137 1.402 1.00 17.90 206 LEU B O 1
ATOM 3052 N N . ARG B 1 178 ? -30.000 20.103 0.684 1.00 17.44 207 ARG B N 1
ATOM 3053 C CA . ARG B 1 178 ? -28.749 20.500 0.033 1.00 17.14 207 ARG B CA 1
ATOM 3054 C C . ARG B 1 178 ? -27.622 20.678 1.046 1.00 18.05 207 ARG B C 1
ATOM 3055 O O . ARG B 1 178 ? -26.491 20.222 0.826 1.00 19.42 207 ARG B O 1
ATOM 3063 N N . GLN B 1 179 ? -27.911 21.361 2.150 1.00 18.15 208 GLN B N 1
ATOM 3064 C CA . GLN B 1 179 ? -26.863 21.652 3.126 1.00 18.29 208 GLN B CA 1
ATOM 3065 C C . GLN B 1 179 ? -26.371 20.375 3.773 1.00 20.22 208 GLN B C 1
ATOM 3066 O O . GLN B 1 179 ? -25.182 20.241 4.081 1.00 19.78 208 GLN B O 1
ATOM 3072 N N . LEU B 1 180 ? -27.290 19.432 3.962 1.00 18.49 209 LEU B N 1
ATOM 3073 C CA . LEU B 1 180 ? -26.964 18.123 4.527 1.00 20.53 209 LEU B CA 1
ATOM 3074 C C . LEU B 1 180 ? -26.071 17.321 3.564 1.00 18.94 209 LEU B C 1
ATOM 3075 O O . LEU B 1 180 ? -25.079 16.713 3.974 1.00 20.24 209 LEU B O 1
ATOM 3080 N N . ASP B 1 181 ? -26.396 17.356 2.275 1.00 18.90 210 ASP B N 1
ATOM 3081 C CA . ASP B 1 181 ? -25.555 16.718 1.265 1.00 20.28 210 ASP B CA 1
ATOM 3082 C C . ASP B 1 181 ? -24.158 17.342 1.163 1.00 22.96 210 ASP B C 1
ATOM 3083 O O . ASP B 1 181 ? -23.186 16.651 0.860 1.00 25.14 210 ASP B O 1
ATOM 3088 N N . ALA B 1 182 ? -24.058 18.646 1.405 1.00 20.94 211 ALA B N 1
ATOM 3089 C CA . ALA B 1 182 ? -22.752 19.305 1.411 1.00 23.34 211 ALA B CA 1
ATOM 3090 C C . ALA B 1 182 ? -21.930 18.852 2.612 1.00 25.57 211 ALA B C 1
ATOM 3091 O O . ALA B 1 182 ? -20.710 18.704 2.517 1.00 25.26 211 ALA B O 1
ATOM 3093 N N . ALA B 1 183 ? -22.603 18.635 3.741 1.00 23.26 212 ALA B N 1
ATOM 3094 C CA . ALA B 1 183 ? -21.936 18.101 4.922 1.00 25.73 212 ALA B CA 1
ATOM 3095 C C . ALA B 1 183 ? -21.388 16.695 4.667 1.00 27.90 212 ALA B C 1
ATOM 3096 O O . ALA B 1 183 ? -20.241 16.405 5.011 1.00 26.95 212 ALA B O 1
ATOM 3098 N N . LEU B 1 184 ? -22.193 15.827 4.058 1.00 24.33 213 LEU B N 1
ATOM 3099 C CA . LEU B 1 184 ? -21.735 14.466 3.754 1.00 29.63 213 LEU B CA 1
ATOM 3100 C C . LEU B 1 184 ? -20.581 14.462 2.759 1.00 33.03 213 LEU B C 1
ATOM 3101 O O . LEU B 1 184 ? -19.675 13.626 2.851 1.00 32.36 213 LEU B O 1
ATOM 3106 N N . ALA B 1 185 ? -20.610 15.403 1.820 1.00 23.11 214 ALA B N 1
ATOM 3107 C CA . ALA B 1 185 ? -19.532 15.541 0.853 1.00 28.74 214 ALA B CA 1
ATOM 3108 C C . ALA B 1 185 ? -18.227 15.935 1.549 1.00 34.51 214 ALA B C 1
ATOM 3109 O O . ALA B 1 185 ? -17.172 15.349 1.295 1.00 33.42 214 ALA B O 1
ATOM 3111 N N . ASP B 1 186 ? -18.308 16.926 2.433 1.00 30.77 215 ASP B N 1
ATOM 3112 C CA . ASP B 1 186 ? -17.138 17.401 3.166 1.00 31.55 215 ASP B CA 1
ATOM 3113 C C . ASP B 1 186 ? -16.626 16.376 4.183 1.00 36.09 215 ASP B C 1
ATOM 3114 O O . ASP B 1 186 ? -15.462 16.412 4.580 1.00 37.11 215 ASP B O 1
ATOM 3119 N N . THR B 1 187 ? -17.494 15.463 4.605 1.00 33.07 216 THR B N 1
ATOM 3120 C CA . THR B 1 187 ? -17.088 14.430 5.553 1.00 36.42 216 THR B CA 1
ATOM 3121 C C . THR B 1 187 ? -16.247 13.373 4.850 1.00 41.84 216 THR B C 1
ATOM 3122 O O . THR B 1 187 ? -15.422 12.703 5.470 1.00 44.58 216 THR B O 1
ATOM 3126 N N . ASP B 1 188 ? -16.464 13.235 3.547 1.00 41.27 217 ASP B N 1
ATOM 3127 C CA . ASP B 1 188 ? -15.658 12.348 2.726 1.00 44.54 217 ASP B CA 1
ATOM 3128 C C . ASP B 1 188 ? -14.293 12.984 2.500 1.00 45.97 217 ASP B C 1
ATOM 3129 O O . ASP B 1 188 ? -13.264 12.307 2.515 1.00 45.28 217 ASP B O 1
ATOM 3134 N N . ASN B 1 189 ? -14.302 14.296 2.297 1.00 45.97 218 ASN B N 1
ATOM 3135 C CA . ASN B 1 189 ? -13.084 15.072 2.105 1.00 45.76 218 ASN B CA 1
ATOM 3136 C C . ASN B 1 189 ? -12.222 15.082 3.366 1.00 48.10 218 ASN B C 1
ATOM 3137 O O . ASN B 1 189 ? -10.996 15.029 3.294 1.00 51.33 218 ASN B O 1
ATOM 3142 N N . LEU B 1 190 ? -12.877 15.141 4.519 1.00 43.80 219 LEU B N 1
ATOM 3143 C CA . LEU B 1 190 ? -12.195 15.172 5.810 1.00 46.19 219 LEU B CA 1
ATOM 3144 C C . LEU B 1 190 ? -11.403 13.887 6.057 1.00 47.10 219 LEU B C 1
ATOM 3145 O O . LEU B 1 190 ? -10.387 13.899 6.744 1.00 47.62 219 LEU B O 1
ATOM 3150 N N . LYS B 1 191 ? -11.876 12.780 5.496 1.00 48.42 220 LYS B N 1
ATOM 3151 C CA . LYS B 1 191 ? -11.165 11.513 5.606 1.00 47.08 220 LYS B CA 1
ATOM 3152 C C . LYS B 1 191 ? -9.889 11.548 4.769 1.00 53.24 220 LYS B C 1
ATOM 3153 O O . LYS B 1 191 ? -8.896 10.905 5.101 1.00 52.68 220 LYS B O 1
ATOM 3159 N N . ARG B 1 192 ? -9.929 12.313 3.683 1.00 52.52 221 ARG B N 1
ATOM 3160 C CA . ARG B 1 192 ? -8.769 12.510 2.823 1.00 55.25 221 ARG B CA 1
ATOM 3161 C C . ARG B 1 192 ? -7.707 13.344 3.543 1.00 54.41 221 ARG B C 1
ATOM 3162 O O . ARG B 1 192 ? -6.505 13.132 3.372 1.00 54.10 221 ARG B O 1
ATOM 3170 N N . GLN B 1 193 ? -8.166 14.284 4.361 1.00 52.75 222 GLN B N 1
ATOM 3171 C CA . GLN B 1 193 ? -7.283 15.210 5.058 1.00 52.84 222 GLN B CA 1
ATOM 3172 C C . GLN B 1 193 ? -6.815 14.639 6.401 1.00 54.18 222 GLN B C 1
ATOM 3173 O O . GLN B 1 193 ? -5.768 15.030 6.916 1.00 53.62 222 GLN B O 1
ATOM 3179 N N . LEU B 1 194 ? -7.593 13.716 6.963 1.00 53.45 223 LEU B N 1
ATOM 3180 C CA . LEU B 1 194 ? -7.211 13.033 8.197 1.00 50.65 223 LEU B CA 1
ATOM 3181 C C . LEU B 1 194 ? -7.204 11.523 8.014 1.00 53.95 223 LEU B C 1
ATOM 3182 O O . LEU B 1 194 ? -7.937 10.812 8.706 1.00 51.48 223 LEU B O 1
ATOM 3187 N N . PRO B 1 195 ? -6.362 11.026 7.093 1.00 57.17 224 PRO B N 1
ATOM 3188 C CA . PRO B 1 195 ? -6.307 9.597 6.759 1.00 55.04 224 PRO B CA 1
ATOM 3189 C C . PRO B 1 195 ? -6.060 8.702 7.972 1.00 55.14 224 PRO B C 1
ATOM 3190 O O . PRO B 1 195 ? -6.388 7.517 7.928 1.00 55.09 224 PRO B O 1
ATOM 3194 N N . SER B 1 196 ? -5.491 9.258 9.037 1.00 53.15 225 SER B N 1
ATOM 3195 C CA . SER B 1 196 ? -5.214 8.472 10.235 1.00 54.10 225 SER B CA 1
ATOM 3196 C C . SER B 1 196 ? -6.493 8.094 10.984 1.00 56.13 225 SER B C 1
ATOM 3197 O O . SER B 1 196 ? -6.531 7.090 11.700 1.00 52.29 225 SER B O 1
ATOM 3200 N N . GLU B 1 197 ? -7.543 8.891 10.800 1.00 56.53 226 GLU B N 1
ATOM 3201 C CA . GLU B 1 197 ? -8.768 8.740 11.586 1.00 53.46 226 GLU B CA 1
ATOM 3202 C C . GLU B 1 197 ? -9.956 8.222 10.780 1.00 51.58 226 GLU B C 1
ATOM 3203 O O . GLU B 1 197 ? -11.105 8.514 11.107 1.00 51.19 226 GLU B O 1
ATOM 3209 N N . ASP B 1 198 ? -9.680 7.440 9.744 1.00 47.60 227 ASP B N 1
ATOM 3210 C CA . ASP B 1 198 ? -10.724 6.966 8.845 1.00 49.94 227 ASP B CA 1
ATOM 3211 C C . ASP B 1 198 ? -11.834 6.180 9.550 1.00 51.40 227 ASP B C 1
ATOM 3212 O O . ASP B 1 198 ? -13.010 6.323 9.212 1.00 49.21 227 ASP B O 1
ATOM 3217 N N . ALA B 1 199 ? -11.466 5.347 10.517 1.00 50.40 228 ALA B N 1
ATOM 3218 C CA . ALA B 1 199 ? -12.460 4.575 11.256 1.00 47.67 228 ALA B CA 1
ATOM 3219 C C . ALA B 1 199 ? -13.470 5.492 11.947 1.00 47.13 228 ALA B C 1
ATOM 3220 O O . ALA B 1 199 ? -14.683 5.293 11.845 1.00 41.71 228 ALA B O 1
ATOM 3222 N N . ARG B 1 200 ? -12.960 6.503 12.642 1.00 45.72 229 ARG B N 1
ATOM 3223 C CA . ARG B 1 200 ? -13.802 7.398 13.426 1.00 47.91 229 ARG B CA 1
ATOM 3224 C C . ARG B 1 200 ? -14.656 8.316 12.545 1.00 43.53 229 ARG B C 1
ATOM 3225 O O . ARG B 1 200 ? -15.786 8.654 12.899 1.00 43.44 229 ARG B O 1
ATOM 3233 N N . LEU B 1 201 ? -14.108 8.720 11.404 1.00 43.49 230 LEU B N 1
ATOM 3234 C CA . LEU B 1 201 ? -14.843 9.553 10.461 1.00 39.33 230 LEU B CA 1
ATOM 3235 C C . LEU B 1 201 ? -15.971 8.765 9.800 1.00 43.13 230 LEU B C 1
ATOM 3236 O O . LEU B 1 201 ? -17.032 9.316 9.507 1.00 36.09 230 LEU B O 1
ATOM 3241 N N . GLN B 1 202 ? -15.734 7.476 9.570 1.00 40.73 231 GLN B N 1
ATOM 3242 C CA . GLN B 1 202 ? -16.760 6.592 9.025 1.00 42.87 231 GLN B CA 1
ATOM 3243 C C . GLN B 1 202 ? -17.925 6.456 10.004 1.00 40.79 231 GLN B C 1
ATOM 3244 O O . GLN B 1 202 ? -19.091 6.399 9.607 1.00 38.62 231 GLN B O 1
ATOM 3250 N N . GLN B 1 203 ? -17.589 6.381 11.283 1.00 37.83 232 GLN B N 1
ATOM 3251 C CA . GLN B 1 203 ? -18.568 6.329 12.359 1.00 39.35 232 GLN B CA 1
ATOM 3252 C C . GLN B 1 203 ? -19.402 7.604 12.331 1.00 38.44 232 GLN B C 1
ATOM 3253 O O . GLN B 1 203 ? -20.627 7.573 12.427 1.00 36.78 232 GLN B O 1
ATOM 3259 N N . PHE B 1 204 ? -18.710 8.729 12.204 1.00 39.25 233 PHE B N 1
ATOM 3260 C CA . PHE B 1 204 ? -19.347 10.024 12.080 1.00 34.02 233 PHE B CA 1
ATOM 3261 C C . PHE B 1 204 ? -20.234 10.054 10.838 1.00 33.30 233 PHE B C 1
ATOM 3262 O O . PHE B 1 204 ? -21.395 10.461 10.907 1.00 31.83 233 PHE B O 1
ATOM 3270 N N . GLU B 1 205 ? -19.694 9.590 9.711 1.00 32.11 234 GLU B N 1
ATOM 3271 C CA . GLU B 1 205 ? -20.414 9.614 8.440 1.00 31.05 234 GLU B CA 1
ATOM 3272 C C . GLU B 1 205 ? -21.659 8.732 8.437 1.00 30.42 234 GLU B C 1
ATOM 3273 O O . GLU B 1 205 ? -22.705 9.115 7.896 1.00 26.01 234 GLU B O 1
ATOM 3279 N N . ASN B 1 206 ? -21.547 7.551 9.040 1.00 30.03 235 ASN B N 1
ATOM 3280 C CA . ASN B 1 206 ? -22.695 6.668 9.180 1.00 30.87 235 ASN B CA 1
ATOM 3281 C C . ASN B 1 206 ? -23.848 7.368 9.889 1.00 28.77 235 ASN B C 1
ATOM 3282 O O . ASN B 1 206 ? -25.007 7.247 9.480 1.00 25.92 235 ASN B O 1
ATOM 3287 N N . ALA B 1 207 ? -23.515 8.097 10.950 1.00 25.94 236 ALA B N 1
ATOM 3288 C CA . ALA B 1 207 ? -24.514 8.781 11.756 1.00 27.23 236 ALA B CA 1
ATOM 3289 C C . ALA B 1 207 ? -25.181 9.905 10.968 1.00 22.54 236 ALA B C 1
ATOM 3290 O O . ALA B 1 207 ? -26.378 10.148 11.122 1.00 20.65 236 ALA B O 1
ATOM 3292 N N . VAL B 1 208 ? -24.411 10.592 10.132 1.00 21.96 237 VAL B N 1
ATOM 3293 C CA . VAL B 1 208 ? -24.983 11.663 9.320 1.00 20.90 237 VAL B CA 1
ATOM 3294 C C . VAL B 1 208 ? -25.854 11.109 8.194 1.00 23.43 237 VAL B C 1
ATOM 3295 O O . VAL B 1 208 ? -26.885 11.691 7.851 1.00 21.72 237 VAL B O 1
ATOM 3299 N N . LEU B 1 209 ? -25.450 9.978 7.627 1.00 20.41 238 LEU B N 1
ATOM 3300 C CA . LEU B 1 209 ? -26.291 9.305 6.646 1.00 22.53 238 LEU B CA 1
ATOM 3301 C C . LEU B 1 209 ? -27.620 8.869 7.258 1.00 21.23 238 LEU B C 1
ATOM 3302 O O . LEU B 1 209 ? -28.666 9.006 6.630 1.00 21.64 238 LEU B O 1
ATOM 3307 N N . ALA B 1 210 ? -27.581 8.358 8.487 1.00 21.27 239 ALA B N 1
ATOM 3308 C CA . ALA B 1 210 ? -28.804 7.935 9.171 1.00 22.44 239 ALA B CA 1
ATOM 3309 C C . ALA B 1 210 ? -29.693 9.144 9.450 1.00 20.12 239 ALA B C 1
ATOM 3310 O O . ALA B 1 210 ? -30.929 9.071 9.349 1.00 18.27 239 ALA B O 1
ATOM 3312 N N . TYR B 1 211 ? -29.052 10.249 9.814 1.00 17.71 240 TYR B N 1
ATOM 3313 C CA . TYR B 1 211 ? -29.749 11.518 10.012 1.00 16.64 240 TYR B CA 1
ATOM 3314 C C . TYR B 1 211 ? -30.486 11.946 8.737 1.00 16.35 240 TYR B C 1
ATOM 3315 O O . TYR B 1 211 ? -31.659 12.351 8.778 1.00 15.47 240 TYR B O 1
ATOM 3324 N N . ARG B 1 212 ? -29.809 11.836 7.599 1.00 15.24 241 ARG B N 1
ATOM 3325 C CA . ARG B 1 212 ? -30.438 12.147 6.316 1.00 18.83 241 ARG B CA 1
ATOM 3326 C C . ARG B 1 212 ? -31.635 11.227 6.051 1.00 19.08 241 ARG B C 1
ATOM 3327 O O . ARG B 1 212 ? -32.694 11.678 5.624 1.00 18.97 241 ARG B O 1
ATOM 3335 N N . ASP B 1 213 ? -31.467 9.933 6.297 1.00 23.14 242 ASP B N 1
ATOM 3336 C CA . ASP B 1 213 ? -32.582 9.002 6.159 1.00 24.37 242 ASP B CA 1
ATOM 3337 C C . ASP B 1 213 ? -33.788 9.478 6.968 1.00 21.86 242 ASP B C 1
ATOM 3338 O O . ASP B 1 213 ? -34.938 9.393 6.514 1.00 19.44 242 ASP B O 1
ATOM 3343 N N . ALA B 1 214 ? -33.520 9.981 8.165 1.00 17.70 243 ALA B N 1
ATOM 3344 C CA . ALA B 1 214 ? -34.586 10.447 9.038 1.00 22.51 243 ALA B CA 1
ATOM 3345 C C . ALA B 1 214 ? -35.227 11.745 8.538 1.00 16.55 243 ALA B C 1
ATOM 3346 O O . ALA B 1 214 ? -36.434 11.914 8.645 1.00 15.19 243 ALA B O 1
ATOM 3348 N N . VAL B 1 215 ? -34.434 12.647 7.974 1.00 17.79 244 VAL B N 1
ATOM 3349 C CA . VAL B 1 215 ? -35.006 13.890 7.449 1.00 16.13 244 VAL B CA 1
ATOM 3350 C C . VAL B 1 215 ? -35.940 13.550 6.291 1.00 18.40 244 VAL B C 1
ATOM 3351 O O . VAL B 1 215 ? -37.047 14.068 6.206 1.00 16.77 244 VAL B O 1
ATOM 3355 N N . ARG B 1 216 ? -35.502 12.638 5.425 1.00 17.56 245 ARG B N 1
ATOM 3356 C CA . ARG B 1 216 ? -36.340 12.165 4.330 1.00 18.90 245 ARG B CA 1
ATOM 3357 C C . ARG B 1 216 ? -37.628 11.479 4.797 1.00 16.60 245 ARG B C 1
ATOM 3358 O O . ARG B 1 216 ? -38.698 11.677 4.204 1.00 16.51 245 ARG B O 1
ATOM 3366 N N . GLN B 1 217 ? -37.524 10.647 5.831 1.00 16.43 246 GLN B N 1
ATOM 3367 C CA . GLN B 1 217 ? -38.695 10.044 6.454 1.00 17.32 246 GLN B CA 1
ATOM 3368 C C . GLN B 1 217 ? -39.650 11.095 7.018 1.00 14.08 246 GLN B C 1
ATOM 3369 O O . GLN B 1 217 ? -40.859 10.926 6.965 1.00 15.30 246 GLN B O 1
ATOM 3375 N N . PHE B 1 218 ? -39.111 12.154 7.600 1.00 14.40 247 PHE B N 1
ATOM 3376 C CA . PHE B 1 218 ? -39.967 13.235 8.094 1.00 13.43 247 PHE B CA 1
ATOM 3377 C C . PHE B 1 218 ? -40.688 13.909 6.927 1.00 13.20 247 PHE B C 1
A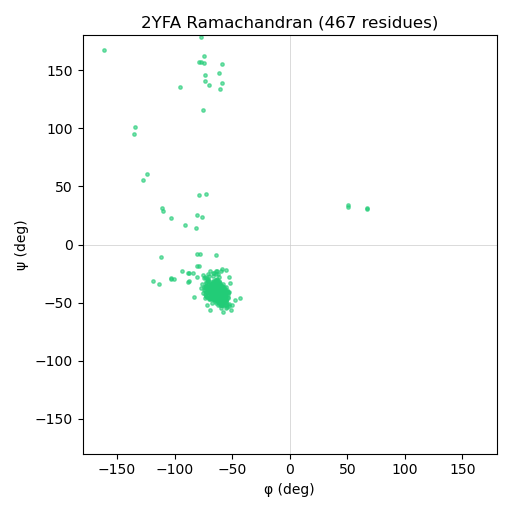TOM 3378 O O . PHE B 1 218 ? -41.913 14.144 6.961 1.00 12.31 247 PHE B O 1
ATOM 3386 N N . ARG B 1 219 ? -39.919 14.195 5.890 1.00 15.74 248 ARG B N 1
ATOM 3387 C CA . ARG B 1 219 ? -40.433 14.821 4.676 1.00 14.93 248 ARG B CA 1
ATOM 3388 C C . ARG B 1 219 ? -41.573 13.998 4.052 1.00 16.98 248 ARG B C 1
ATOM 3389 O O . ARG B 1 219 ? -42.632 14.532 3.718 1.00 16.21 248 ARG B O 1
ATOM 3397 N N . ASP B 1 220 ? -41.359 12.695 3.890 1.00 16.91 249 ASP B N 1
ATOM 3398 C CA . ASP B 1 220 ? -42.402 11.817 3.361 1.00 17.01 249 ASP B CA 1
ATOM 3399 C C . ASP B 1 220 ? -43.666 11.783 4.237 1.00 20.21 249 ASP B C 1
ATOM 3400 O O . ASP B 1 220 ? -44.790 11.728 3.713 1.00 17.04 249 ASP B O 1
ATOM 3405 N N . ALA B 1 221 ? -43.499 11.809 5.559 1.00 15.61 250 ALA B N 1
ATOM 3406 C CA . ALA B 1 221 ? -44.656 11.792 6.460 1.00 17.28 250 ALA B CA 1
ATOM 3407 C C . ALA B 1 221 ? -45.456 13.092 6.379 1.00 16.18 250 ALA B C 1
ATOM 3408 O O . ALA B 1 221 ? -46.677 13.065 6.434 1.00 14.01 250 ALA B O 1
ATOM 3410 N N . VAL B 1 222 ? -44.768 14.223 6.242 1.00 14.32 251 VAL B N 1
ATOM 3411 C CA . VAL B 1 222 ? -45.449 15.502 6.043 1.00 14.83 251 VAL B CA 1
ATOM 3412 C C . VAL B 1 222 ? -46.326 15.405 4.790 1.00 17.83 251 VAL B C 1
ATOM 3413 O O . VAL B 1 222 ? -47.496 15.808 4.787 1.00 13.55 251 VAL B O 1
ATOM 3417 N N . ALA B 1 223 ? -45.771 14.823 3.733 1.00 14.29 252 ALA B N 1
ATOM 3418 C CA . ALA B 1 223 ? -46.532 14.627 2.510 1.00 17.58 252 ALA B CA 1
ATOM 3419 C C . ALA B 1 223 ? -47.814 13.855 2.766 1.00 15.66 252 ALA B C 1
ATOM 3420 O O . ALA B 1 223 ? -48.883 14.250 2.300 1.00 18.01 252 ALA B O 1
ATOM 3422 N N . ASN B 1 224 ? -47.719 12.776 3.537 1.00 14.04 253 ASN B N 1
ATOM 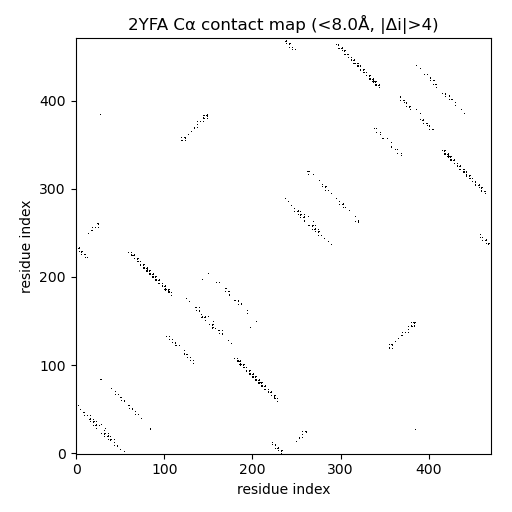3423 C CA . ASN B 1 224 ? -48.885 11.954 3.831 1.00 14.98 253 ASN B CA 1
ATOM 3424 C C . ASN B 1 224 ? -49.936 12.652 4.697 1.00 14.59 253 ASN B C 1
ATOM 3425 O O . ASN B 1 224 ? -51.130 12.440 4.537 1.00 11.90 253 ASN B O 1
ATOM 3430 N N . ILE B 1 225 ? -49.480 13.488 5.616 1.00 12.38 254 ILE B N 1
ATOM 3431 C CA . ILE B 1 225 ? -50.393 14.326 6.376 1.00 9.12 254 ILE B CA 1
ATOM 3432 C C . ILE B 1 225 ? -51.132 15.291 5.455 1.00 13.76 254 ILE B C 1
ATOM 3433 O O . ILE B 1 225 ? -52.338 15.472 5.559 1.00 11.26 254 ILE B O 1
ATOM 3438 N N . THR B 1 226 ? -50.393 15.908 4.555 1.00 12.95 255 THR B N 1
ATOM 3439 C CA . THR B 1 226 ? -50.983 16.867 3.623 1.00 13.88 255 THR B CA 1
ATOM 3440 C C . THR B 1 226 ? -51.999 16.178 2.713 1.00 15.95 255 THR B C 1
ATOM 3441 O O . THR B 1 226 ? -53.094 16.690 2.451 1.00 14.26 255 THR B O 1
ATOM 3445 N N . THR B 1 227 ? -51.648 14.986 2.251 1.00 15.04 256 THR B N 1
ATOM 3446 C CA . THR B 1 227 ? -52.567 14.219 1.428 1.00 14.17 256 THR B CA 1
ATOM 3447 C C . THR B 1 227 ? -53.872 13.875 2.150 1.00 15.69 256 THR B C 1
ATOM 3448 O O . THR B 1 227 ? -54.953 14.128 1.623 1.00 11.64 256 THR B O 1
ATOM 3452 N N . SER B 1 228 ? -53.776 13.319 3.362 1.00 10.82 257 SER B N 1
ATOM 3453 C CA . SER B 1 228 ? -54.963 13.000 4.145 1.00 15.17 257 SER B CA 1
ATOM 3454 C C . SER B 1 228 ? -55.782 14.236 4.468 1.00 11.32 257 SER B C 1
ATOM 3455 O O . SER B 1 228 ? -57.001 14.168 4.514 1.00 11.23 257 SER B O 1
ATOM 3458 N N . ARG B 1 229 ? -55.106 15.356 4.695 1.00 12.18 258 ARG B N 1
ATOM 3459 C CA . ARG B 1 229 ? -55.820 16.603 4.943 1.00 13.22 258 ARG B CA 1
ATOM 3460 C C . ARG B 1 229 ? -56.672 16.961 3.735 1.00 14.74 258 ARG B C 1
ATOM 3461 O O . ARG B 1 229 ? -57.815 17.335 3.888 1.00 13.10 258 ARG B O 1
ATOM 3469 N N . ALA B 1 230 ? -56.086 16.858 2.543 1.00 15.42 259 ALA B N 1
ATOM 3470 C CA . ALA B 1 230 ? -56.782 17.205 1.294 1.00 14.19 259 ALA B CA 1
ATOM 3471 C C . ALA B 1 230 ? -57.999 16.301 1.078 1.00 15.57 259 ALA B C 1
ATOM 3472 O O . ALA B 1 230 ? -59.053 16.737 0.587 1.00 14.22 259 ALA B O 1
ATOM 3474 N N . GLU B 1 231 ? -57.855 15.040 1.472 1.00 16.63 260 GLU B N 1
ATOM 3475 C CA . GLU B 1 231 ? -58.947 14.075 1.379 1.00 16.70 260 GLU B CA 1
ATOM 3476 C C . GLU B 1 231 ? -60.086 14.385 2.348 1.00 15.47 260 GLU B C 1
ATOM 3477 O O . GLU B 1 231 ? -61.254 14.339 1.986 1.00 14.98 260 GLU B O 1
ATOM 3483 N N . MET B 1 232 ? -59.752 14.696 3.594 1.00 15.10 261 MET B N 1
ATOM 3484 C CA . MET B 1 232 ? -60.796 15.043 4.554 1.00 14.54 261 MET B CA 1
ATOM 3485 C C . MET B 1 232 ? -61.496 16.359 4.188 1.00 12.43 261 MET B C 1
ATOM 3486 O O . MET B 1 232 ? -62.647 16.582 4.575 1.00 14.44 261 MET B O 1
ATOM 3491 N N . THR B 1 233 ? -60.813 17.218 3.444 1.00 13.42 262 THR B N 1
ATOM 3492 C CA . THR B 1 233 ? -61.426 18.473 3.008 1.00 12.30 262 THR B CA 1
ATOM 3493 C C . THR B 1 233 ? -62.580 18.133 2.067 1.00 15.15 262 THR B C 1
ATOM 3494 O O . THR B 1 233 ? -63.704 18.645 2.206 1.00 13.57 262 THR B O 1
ATOM 3498 N N . VAL B 1 234 ? -62.283 17.238 1.125 1.00 15.42 263 VAL B N 1
ATOM 3499 C CA . VAL B 1 234 ? -63.263 16.745 0.163 1.00 16.45 263 VAL B CA 1
ATOM 3500 C C . VAL B 1 234 ? -64.390 15.976 0.822 1.00 15.80 263 VAL B C 1
ATOM 3501 O O . VAL B 1 234 ? -65.564 16.226 0.567 1.00 16.43 263 VAL B O 1
ATOM 3505 N N . GLN B 1 235 ? -64.035 15.026 1.674 1.00 11.99 264 GLN B N 1
ATOM 3506 C CA . GLN B 1 235 ? -65.053 14.304 2.420 1.00 15.33 264 GLN B CA 1
ATOM 3507 C C . GLN B 1 235 ? -65.961 15.234 3.231 1.00 19.01 264 GLN B C 1
ATOM 3508 O O . GLN B 1 235 ? -67.180 15.037 3.282 1.00 18.74 264 GLN B O 1
ATOM 3514 N N . GLY B 1 236 ? -65.368 16.243 3.866 1.00 15.60 265 GLY B N 1
ATOM 3515 C CA . GLY B 1 236 ? -66.141 17.180 4.661 1.00 17.49 265 GLY B CA 1
ATOM 3516 C C . GLY B 1 236 ? -67.173 17.896 3.804 1.00 16.76 265 GLY B C 1
ATOM 3517 O O . GLY B 1 236 ? -68.351 17.993 4.163 1.00 19.09 265 GLY B O 1
ATOM 3518 N N . ALA B 1 237 ? -66.742 18.403 2.658 1.00 15.76 266 ALA B N 1
ATOM 3519 C CA . ALA B 1 237 ? -67.671 19.097 1.774 1.00 18.41 266 ALA B CA 1
ATOM 3520 C C . ALA B 1 237 ? -68.768 18.155 1.252 1.00 19.60 266 ALA B C 1
ATOM 3521 O O . ALA B 1 237 ? -69.896 18.573 1.026 1.00 19.04 266 ALA B O 1
ATOM 3523 N N . ASP B 1 238 ? -68.437 16.883 1.085 1.00 18.11 267 ASP B N 1
ATOM 3524 C CA . ASP B 1 238 ? -69.418 15.886 0.657 1.00 20.49 267 ASP B CA 1
ATOM 3525 C C . ASP B 1 238 ? -70.433 15.624 1.773 1.00 22.39 267 ASP B C 1
ATOM 3526 O O . ASP B 1 238 ? -71.642 15.605 1.536 1.00 23.12 267 ASP B O 1
ATOM 3531 N N . ILE B 1 239 ? -69.941 15.454 2.999 1.00 21.03 268 ILE B N 1
ATOM 3532 C CA . ILE B 1 239 ? -70.805 15.261 4.161 1.00 19.94 268 ILE B CA 1
ATOM 3533 C C . ILE B 1 239 ? -71.720 16.466 4.401 1.00 23.07 268 ILE B C 1
ATOM 3534 O O . ILE B 1 239 ? -72.914 16.310 4.677 1.00 20.51 268 ILE B O 1
ATOM 3539 N N . VAL B 1 240 ? -71.163 17.668 4.286 1.00 21.60 269 VAL B N 1
ATOM 3540 C CA . VAL B 1 240 ? -71.960 18.885 4.437 1.00 25.71 269 VAL B CA 1
ATOM 3541 C C . VAL B 1 240 ? -73.086 18.901 3.408 1.00 23.44 269 VAL B C 1
ATOM 3542 O O . VAL B 1 240 ? -74.233 19.177 3.742 1.00 22.57 269 VAL B O 1
ATOM 3546 N N . LYS B 1 241 ? -72.753 18.583 2.161 1.00 23.89 270 LYS B N 1
ATOM 3547 C CA . LYS B 1 241 ? -73.743 18.552 1.079 1.00 25.65 270 LYS B CA 1
ATOM 3548 C C . LYS B 1 241 ? -74.910 17.606 1.385 1.00 24.07 270 LYS B C 1
ATOM 3549 O O . LYS B 1 241 ? -76.080 17.989 1.293 1.00 27.14 270 LYS B O 1
ATOM 3555 N N . ARG B 1 242 ? -74.597 16.369 1.742 1.00 24.30 271 ARG B N 1
ATOM 3556 C CA . ARG B 1 242 ? -75.633 15.373 2.031 1.00 27.15 271 ARG B CA 1
ATOM 3557 C C . ARG B 1 242 ? -76.473 15.750 3.256 1.00 23.41 271 ARG B C 1
ATOM 3558 O O . ARG B 1 242 ? -77.694 15.565 3.275 1.00 23.07 271 ARG B O 1
ATOM 3566 N N . SER B 1 243 ? -75.807 16.261 4.286 1.00 22.32 272 SER B N 1
ATOM 3567 C CA . SER B 1 243 ? -76.493 16.689 5.500 1.00 24.89 272 SER B CA 1
ATOM 3568 C C . SER B 1 243 ? -77.439 17.842 5.203 1.00 25.88 272 SER B C 1
ATOM 3569 O O . SER B 1 243 ? -78.586 17.852 5.657 1.00 26.29 272 SER B O 1
ATOM 3572 N N . ASP B 1 244 ? -76.965 18.810 4.428 1.00 24.82 273 ASP B N 1
ATOM 3573 C CA . ASP B 1 244 ? -77.827 19.915 3.999 1.00 22.89 273 ASP B CA 1
ATOM 3574 C C . ASP B 1 244 ? -79.056 19.400 3.256 1.00 27.66 273 ASP B C 1
ATOM 3575 O O . ASP B 1 244 ? -80.159 19.906 3.455 1.00 26.69 273 ASP B O 1
ATOM 3580 N N . ALA B 1 245 ? -78.864 18.397 2.400 1.00 24.68 274 ALA B N 1
ATOM 3581 C CA . ALA B 1 245 ? -79.974 17.805 1.643 1.00 24.78 274 ALA B CA 1
ATOM 3582 C C . ALA B 1 245 ? -81.008 17.114 2.536 1.00 27.14 274 ALA B C 1
ATOM 3583 O O . ALA B 1 245 ? -82.224 17.200 2.289 1.00 26.85 274 ALA B O 1
ATOM 3585 N N . LEU B 1 246 ? -80.536 16.416 3.568 1.00 22.87 275 LEU B N 1
ATOM 3586 C CA . LEU B 1 246 ? -81.449 15.822 4.536 1.00 22.10 275 LEU B CA 1
ATOM 3587 C C . LEU B 1 246 ? -82.233 16.946 5.194 1.00 28.75 275 LEU B C 1
ATOM 3588 O O . LEU B 1 246 ? -83.444 16.845 5.400 1.00 26.28 275 LEU B O 1
ATOM 3593 N N . TYR B 1 247 ? -81.530 18.024 5.519 1.00 25.27 276 TYR B N 1
ATOM 3594 C CA . TYR B 1 247 ? -82.153 19.123 6.254 1.00 30.26 276 TYR B CA 1
ATOM 3595 C C . TYR B 1 247 ? -83.250 19.789 5.438 1.00 29.20 276 TYR B C 1
ATOM 3596 O O . TYR B 1 247 ? -84.291 20.160 5.974 1.00 31.52 276 TYR B O 1
ATOM 3605 N N . GLN B 1 248 ? -83.018 19.922 4.137 1.00 29.79 277 GLN B N 1
ATOM 3606 C CA . GLN B 1 248 ? -83.982 20.559 3.256 1.00 34.61 277 GLN B CA 1
ATOM 3607 C C . GLN B 1 248 ? -85.244 19.717 3.067 1.00 33.61 277 GLN B C 1
ATOM 3608 O O . GLN B 1 248 ? -86.343 20.252 2.929 1.00 38.03 277 GLN B O 1
ATOM 3614 N N . ILE B 1 249 ? -85.088 18.399 3.064 1.00 31.82 278 ILE B N 1
ATOM 3615 C CA . ILE B 1 249 ? -86.228 17.498 2.928 1.00 32.13 278 ILE B CA 1
ATOM 3616 C C . ILE B 1 249 ? -87.173 17.627 4.120 1.00 34.32 278 ILE B C 1
ATOM 3617 O O . ILE B 1 249 ? -88.391 17.644 3.963 1.00 37.89 278 ILE B O 1
ATOM 3622 N N . GLN B 1 250 ? -86.602 17.727 5.313 1.00 31.53 279 GLN B N 1
ATOM 3623 C CA . GLN B 1 250 ? -87.391 17.923 6.516 1.00 35.48 279 GLN B CA 1
ATOM 3624 C C . GLN B 1 250 ? -88.061 19.295 6.531 1.00 39.20 279 GLN B C 1
ATOM 3625 O O . GLN B 1 250 ? -89.193 19.443 6.996 1.00 41.14 279 GLN B O 1
ATOM 3631 N N . LEU B 1 251 ? -87.358 20.294 6.012 1.00 38.34 280 LEU B N 1
ATOM 3632 C CA . LEU B 1 251 ? -87.852 21.665 6.015 1.00 43.17 280 LEU B CA 1
ATOM 3633 C C . LEU B 1 251 ? -89.032 21.804 5.058 1.00 44.48 280 LEU B C 1
ATOM 3634 O O . LEU B 1 251 ? -90.020 22.472 5.361 1.00 46.64 280 LEU B O 1
ATOM 3639 N N . GLU B 1 252 ? -88.928 21.156 3.903 1.00 43.81 281 GLU B N 1
ATOM 3640 C CA . GLU B 1 252 ? -89.998 21.175 2.917 1.00 43.03 281 GLU B CA 1
ATOM 3641 C C . GLU B 1 252 ? -91.082 20.158 3.258 1.00 50.47 281 GLU B C 1
ATOM 3642 O O . GLU B 1 252 ? -91.933 19.835 2.426 1.00 53.16 281 GLU B O 1
ATOM 3648 N N . ARG B 1 253 ? -91.048 19.659 4.489 1.00 48.13 282 ARG B N 1
ATOM 3649 C CA . ARG B 1 253 ? -92.015 18.665 4.935 1.00 49.72 282 ARG B CA 1
ATOM 3650 C C . ARG B 1 253 ? -92.873 19.204 6.077 1.00 50.31 282 ARG B C 1
ATOM 3651 O O . ARG B 1 253 ? -93.549 20.223 5.931 1.00 50.26 282 ARG B O 1
#

InterPro domains:
  IPR003660 HAMP domain [PF00672] (307-359)
  IPR003660 HAMP domain [PS50885] (310-362)
  IPR003660 HAMP domain [SM00304] (310-362)
  IPR003660 HAMP domain [SM00304] (369-415)
  IPR004089 Methyl-accepting chemotaxis protein (MCP) signalling domain [PF00015] (422-605)
  IPR004089 Methyl-accepting chemotaxis protein (MCP) signalling domain [PS50111] (367-603)
  IPR004089 Methyl-accepting chemotaxis protein (MCP) signalling domain [SM00283] (377-638)
  IPR004090 Chemotaxis methyl-accepting receptor [PR00260] (398-427)
  IPR004090 Chemotaxis methyl-accepting receptor [PR00260] (475-502)
  IPR004090 Chemotaxis methyl-accepting receptor [PR00260] (504-533)
  IPR032255 Helical bimodular sensor domain [PF16591] (33-286)
  IPR032255 Helical bimodular sensor domain [PS51753] (41-283)
  IPR032255 Helical bimodular sensor domain [SM01358] (33-288)

Foldseek 3Di:
DVLLVLLVQLVVLLVLLVVLVVVCVVVLNDPVSLVVNVVSLVSNLVSLVVVLVVDDDPVLVVLSVVLNVLSVVLVVLSVLLNVLSVQLVVLVVLLVVLLVQLLVLLVVVLVVLVPDPDDPVVNVVLNVLSVVLNVLVVVLVVLLVVCVVPVDVVSLVVSLVSLVVSLVVLVVVCVVCVVCNVSSVSNNVSSVSSSVSSVSNNVSVVSNVVSVVSSVVSSVVSVVSSVVSSVVVVVD/DVLVLLVQLVVLLVLLVVLVVVCVVVLNDPVSLVVNVVSLVSNVVSLVVVCVVDDDPVLNVLSVLLNVLSVVLVVLSVLLNVLSVLLVVLVVQLVVLLVQLVVLLVVVLVVLVVDDDDVVVNVVLVVVSVVLNVLVVVLVVLLVVCVVPVDPVSLVVSLVSLVVSLVVLVVVCVVVVVCVVSSVSSSVSSVSSSVSSVSNNVSVVSNVVSVVSVVVSSVVSVVSSVVSSVVVVVD

Organism: Pseudomonas putida (strain ATCC 47054 / DSM 6125 / CFBP 8728 / NCIMB 11950 / KT2440) (NCBI:txid160488)

CATH classification: 1.20.1440.210 (+1 more: 1.20.1440.210)

Sequence (471 aa):
GSHMGDIGQLNKDLTDLRIARLQYMIANGDDTAAANTLAKLDAFSKQQAYLATTFKSPENVKLLGELGDTISAYKLSLNKMRQGYDATRAARVSMDSSAIRADQAMDALSQEVMARPEADSVRLAQYQLISKARQQLLQVRIDVRGYIAENSSANEQAALRQLDAALADTDNLKRQLPSEDARLQQFENAVLAYRDAVRQFRDAVANITTSRAEMTVQGADIVKRSDALYQIQLERSHMGDIGQLNKDLTDLRIARLQYMIANGDDTAAANTLAKLDAFSKQQAYLATTFKSPENVKLLGELGDTISAYKLSLNKMRQGYDATRAARVSMDSSAIRADQAMDALSQEVMARPEADSVRLAQYQLISKARQQLLQVRIDVRGYIAENSSANEQAALRQLDAALADTDNLKRQLPSEDARLQQFENAVLAYRDAVRQFRDAVANITTSRAEMTVQGADIVKRSDALYQIQLER

Secondary structure (DSSP, 8-state):
-HHHHHHHHHHHHHHHHHHHHHHHHHTTT-HHHHHHHHHHHHHHHHHHHHHHHH--SHHHHHHHHHHHHHHHHHHHHHHHHHHHHHHHHHHHHHHHHHHHHHHHHHHHHHHHHHHS-S-HHHHHHHHHHHHHHHHHHHHHHHHHHHHHHS--HHHHHHHHHHHHHHHHHHHHHHHH-GGGHHHHHHHHHHHHHHHHHHHHHHHHHHHHHHHHHHHHHHHHHHHHHHHHHHHHHHT-/-HHHHHHHHHHHHHHHHHHHHHHHHTTT-HHHHHHHHHHHHHHHHHHHHHHHH--SHHHHHHHHHHHHHHHHHHHHHHHHHHHHHHHHHHHHHHHHHHHHHHHHHHHHHHSSSSS---HHHHHHHHHHHHHHHHHHHHHHHHHHHHHHS--HHHHHHHHHHHHHHHHHHHHHHHH-GGGHHHHHHHHHHHHHHHHHHHHHHHHHHHHHHHHHHHHHHHHHHHHHHHHHHHHHHT-